Protein 9FAE (pdb70)

Radius of gyration: 22.45 Å; Cα contacts (8 Å, |Δi|>4): 1636; chains: 3; bounding box: 55×58×57 Å

Secondary structure (DSSP, 8-state):
-TTEEES-SSPPS-B-SSSTT-EEEEEEEEEETTEEEEEEEEEE-SSTTTEE-TTSSSSEEEEEEEE-TT-PBPTTSSB-STT-EE-----S--GGGSBPTTTSPPP--GGGPPPSSTTEEEEEEEBTT-TT-EEEEEEEES---GGG-SEEEEEEEE--S--SS-EE-BBPPEEEEEEB--/---EEES-SSPPS-B-SSSTT-EEEEEEEEEETTEEEEEEEEEE-SSTTTEE-TTSSSSEEEEEEEE-TT-PBPTTSSB-STT-EEEETTEE-SSPPS--GGGSBPTTTSPPP---GGGPPPSSTTEEEEEEEBTT-TT-EEEEEEEES---GGG-SEEEEEEEE--S--SS-EE-BBPPEEEEEEB--/--EEES-SSPPS-B-SSSTTSEEEEEEEEEETTEEEEEEEEEE-SSTTTEE-TT-SSSEEEEEEEE-TTSPBPTTSSB--TT-EE-------S--GGGSBPTTTSPPP--TTT--TTSPPPSSTTEEEEEEEBTT-TT-EEEEEEEES---GGG-SEEEEEEEE--S--SS-EE-BBPPEEEEEEB--

Foldseek 3Di:
DLFKWWLPQDHQQFFDFPHASQKDKTKMWGFDDQKTKMKIWIQRHDDQQQKDAQPRPDFKTKFKFFAAQQRFTDCVGRGHRPRGDGPPPHDDHNQQRFFACVQANEDDVVVPDDDPPRQKDKDWWAAVNDPVRIKMWIWGWNHDCPPNGPIMIMIMIGHDDGGHDIGGRTTDMDIDMHGGND/DQWKWWLFQDHQQFFDFPDASQKDWTKIWTDPDQKTKMKIWIARRDDQQQKDFQPRPDFKTKFKFFAAPQRATDPVGRGHCCQGAIDDPRGHDNDHDDGDQQRFFACVQANEDDPDVVPDDDPPRQKDKDWWAAVNDPVRTWMWIWGWNHDCPPNGPIMIMIMIGGDDGGHDMGGRTTDMDIDMHGGND/DWKWWLPQDHQQFFCQPDGSQKDKTKIWPFDDQKTKMKIWIFGRDDQQQKDAQVRPDQKTKFKFFAAPQRATDCVGRGHCPRGDIPDVPDHDRHDQQRFFACVQANEDDDPVPDDPVDDDDPPRQKDKDWWAAVNDPVRIWMWIWGWNHDCPPNGPIMIMIMIGGDDGGHDIGGRTTDMDIDMHGGND

Nearest PDB structures (foldseek):
  6qpn-assembly1_C  TM=9.560E-01  e=1.085E-27  Human adenovirus 49
  7op2-assembly2_D  TM=9.062E-01  e=1.035E-22  Chimpanzee adenovirus Y25
  7op2-assembly4_K  TM=9.175E-01  e=8.039E-22  Chimpanzee adenovirus Y25
  7op2-assembly4_L  TM=9.216E-01  e=1.060E-21  Chimpanzee adenovirus Y25
  7op2-assembly1_C  TM=9.148E-01  e=9.493E-22  Chimpanzee adenovirus Y25

Organism: NCBI:txid46936

InterPro domains:
  IPR000931 Adenovirus fibre protein [PR00307] (8-18)
  IPR000931 Adenovirus fibre protein [PR00307] (24-36)
  IPR000931 Adenovirus fibre protein [PR00307] (58-72)
  IPR000931 Adenovirus fibre protein [PR00307] (107-117)
  IPR000931 Adenovirus fibre protein [PR00307] (182-193)
  IPR000931 Adenovirus fibre protein [PR00307] (200-214)
  IPR000931 Adenovirus fibre protein [PR00307] (277-289)
  IPR000939 Adenoviral fibre protein, repeat/shaft region [PF00608] (34-73)
  IPR000939 Adenoviral fibre protein, repeat/shaft region [PF00608] (82-118)
  IPR000978 Adenoviral fibre protein, knob [PF00541] (174-371)
  IPR008982 Adenovirus pIV-like, attachment domain [G3DSA:2.60.90.10] (170-371)
  IPR008982 Adenovirus pIV-like, attachment domain [SSF49835] (179-371)
  IPR009013 Attachment protein shaft domain superfamily [SSF51225] (46-117)
  IPR009013 Attachment protein shaft domain superfamily [SSF51225] (94-175)

Solvent-accessible surface area: 21757 Å² total; per-residue (Å²): 74,117,35,0,0,30,2,49,19,95,11,72,57,13,0,91,14,74,77,62,136,3,0,41,0,9,0,0,0,1,56,10,25,11,0,0,0,0,4,1,5,1,9,2,8,53,46,85,10,11,86,0,14,43,104,25,90,86,45,71,16,41,0,67,0,0,0,43,100,117,0,44,24,38,119,92,12,26,4,44,43,95,142,11,39,48,52,149,159,118,28,80,87,0,25,10,5,0,0,5,46,72,0,4,52,49,82,173,138,75,76,70,50,88,10,102,0,22,7,30,8,7,31,52,2,20,0,15,5,69,50,127,24,32,3,27,0,7,0,39,0,0,39,20,103,61,41,145,11,32,19,0,0,0,0,7,1,0,5,59,96,94,16,133,114,88,20,42,0,2,1,1,6,28,18,0,0,0,2,0,55,121,109,59,112,3,0,0,2,19,0,93,8,77,53,11,0,92,15,83,87,59,130,1,0,38,0,8,0,1,0,0,25,10,22,2,0,0,0,0,5,2,5,2,14,4,47,76,46,88,7,13,87,0,12,41,124,24,92,85,44,74,18,42,0,59,0,1,0,49,118,124,0,45,24,40,122,95,13,28,4,44,40,96,134,8,8,12,48,47,110,43,93,27,75,71,84,110,24,160,73,0,26,9,3,0,0,5,46,72,0,3,51,55,65,180,193,80,74,94,74,64,88,9,88,0,20,7,29,8,8,32,55,2,20,1,14,5,66,46,124,27,33,3,26,0,8,0,42,0,0,32,18,100,54,56,145,11,23,20,0,0,0,0,7,1,0,5,60,98,87,16,161,111,87,21,67,0,6,1,1,6,25,19,0,0,0,4,6,59,106,110,129,4,0,25,3,46,16,92,10,65,10,16,2,94,16,76,77,79,144,1,0,33,0,9,1,0,0,0,43,4,24,5,0,0,0,0,5,2,5,2,16,4,16,61,45,82,10,11,88,0,13,55,123,25,94,82,44,72,17,42,0,53,0,3,0,46,96,114,0,44,24,38,115,94,11,26,3,77,38,97,145,9,39,36,60,153,170,80,104,113,23,80,78,0,22,10,2,0,0,0,44,44,0,4,50,49,80,80,105,158,130,70,62,60,139,112,48,58,86,12,100,0,21,6,29,8,8,31,52,2,20,0,15,6,69,51,125,24,34,2,26,0,5,0,44,0,0,39,20,97,61,44,147,10,33,20,0,0,0,0,8,1,0,4,57,94,104,16,92,114,86,20,69,0,7,1,1,6,26,18,0,0,0,3,0,39,110

B-factor: mean 20.76, std 9.86, range [7.48, 66.33]

Sequence (559 aa):
DTRTLWTTPDPSSPNCKVEETARDSSKLTLALTKCGSQILATVSSLLVVTGKYAIISDTVNPKQFSIKLLFNDKGVLLSDSNLDGTYWNYRSTPYKEAVGFMPSTTAYPKPTDPDKKVSQGKNKIVSNIYLGGEVYQPGFIVVKFNQETDANCAYSITFDFGWGKVYKDPIPYDTSSFTFSYIAQEDTRTLWTTPDPSSPNCKVETARDSSKLTLALTKCGSQILATVSSLLVVTGKYAIISDTVNPKQFSSIKLLFNDDKGVLLSDSNLDGTYWNYRSNNNNIGTPYKEAVGFMPSTTAYPKPTTDPDKKVSQGKNKIVSNIYLGGEVYQPGFIVVKFNQETDANCAYSITFDFGWGKVYKDPIPYDTSSFTFSYIAQETRTLWTTPDPSPNCKVETARDSSKLTLALTKCGSQILATVSLLVVTGKYAIISDTVNPKQFSSIKLLFNDKGVLLSDSNLDGTYWNYRSIGTPYKEAVGFMPSTTAYPKPTNNTSTDPDKKVSQGKNKIVSNIYLGGEVYQPGFIVVKFNQETDANCAYSITFDFGWGKVYKDPIPYDTSSFTFSYIAQE

Structure (mmCIF, N/CA/C/O backbone):
data_9FAE
#
_entry.id   9FAE
#
_cell.length_a   51.129
_cell.length_b   98.644
_cell.length_c   99.826
_cell.angle_alpha   90.000
_cell.angle_beta   90.000
_cell.angle_gamma   90.000
#
_symmetry.space_group_name_H-M   'P 21 21 21'
#
loop_
_entity.id
_entity.type
_entity.pdbx_description
1 polymer Fiber
2 branched '4-O-acetyl-5-acetamido-3,5-dideoxy-D-glycero-alpha-D-galacto-non-2-ulopyranosonic acid-(2-3)-beta-D-galactopyranose'
3 non-polymer '4-O-acetyl-5-acetamido-3,5-dideoxy-D-glycero-alpha-D-galacto-non-2-ulopyranosonic acid'
4 water water
#
loop_
_atom_site.group_PDB
_atom_site.id
_atom_site.type_symbol
_atom_site.label_atom_id
_atom_site.label_alt_id
_atom_site.label_comp_id
_atom_site.label_asym_id
_atom_site.label_entity_id
_atom_site.label_seq_id
_atom_site.pdbx_PDB_ins_code
_atom_site.Cartn_x
_atom_site.Cartn_y
_atom_site.Cartn_z
_atom_site.occupancy
_atom_site.B_iso_or_equiv
_atom_site.auth_seq_id
_atom_site.auth_comp_id
_atom_site.auth_asym_id
_atom_site.auth_atom_id
_atom_site.pdbx_PDB_model_num
ATOM 1 N N . ASP A 1 179 ? 2.84434 15.55084 -41.47196 1.000 26.86865 179 ASP A N 1
ATOM 2 C CA . ASP A 1 179 ? 2.67537 16.07252 -40.11279 1.000 24.43877 179 ASP A CA 1
ATOM 3 C C . ASP A 1 179 ? 2.48870 14.91563 -39.13650 1.000 23.55930 179 ASP A C 1
ATOM 4 O O . ASP A 1 179 ? 1.37443 14.36965 -39.01262 1.000 21.64405 179 ASP A O 1
ATOM 9 N N . THR A 1 180 ? 3.57719 14.57897 -38.42923 1.000 23.51960 180 THR A N 1
ATOM 10 C CA . THR A 1 180 ? 3.57916 13.43025 -37.53133 1.000 23.59093 180 THR A CA 1
ATOM 11 C C . THR A 1 180 ? 2.71522 13.63989 -36.29535 1.000 24.31709 180 THR A C 1
ATOM 12 O O . THR A 1 180 ? 2.60595 12.70330 -35.50120 1.000 21.57658 180 THR A O 1
ATOM 16 N N . ARG A 1 181 ? 2.12284 14.82682 -36.09914 1.000 18.01379 181 ARG A N 1
ATOM 17 C CA . ARG A 1 181 ? 1.34432 15.10507 -34.89978 1.000 19.21634 181 ARG A CA 1
ATOM 18 C C . ARG A 1 181 ? -0.15460 14.96823 -35.11660 1.000 18.43848 181 ARG A C 1
ATOM 19 O O . ARG A 1 181 ? -0.90969 15.11221 -34.15316 1.000 14.71624 181 ARG A O 1
ATOM 21 N N . THR A 1 182 ? -0.60961 14.69559 -36.34770 1.000 17.43161 182 THR A N 1
ATOM 22 C CA . THR A 1 182 ? -2.03674 14.57157 -36.62276 1.000 16.17151 182 THR A CA 1
ATOM 23 C C . THR A 1 182 ? -2.31141 13.30378 -37.41257 1.000 18.84642 182 THR A C 1
ATOM 24 O O . THR A 1 182 ? -1.69077 13.05363 -38.45380 1.000 17.71030 182 THR A O 1
ATOM 28 N N . LEU A 1 183 ? -3.25706 12.51652 -36.92379 1.000 13.69905 183 LEU A N 1
ATOM 29 C CA . LEU A 1 183 ? -3.73883 11.35859 -37.64619 1.000 13.03022 183 LEU A CA 1
ATOM 30 C C . LEU A 1 183 ? -5.22379 11.60075 -37.86666 1.000 12.36493 183 LEU A C 1
ATOM 31 O O . LEU A 1 183 ? -5.92935 11.90390 -36.90379 1.000 14.91050 183 LEU A O 1
ATOM 36 N N . TRP A 1 184 ? -5.72187 11.47357 -39.09458 1.000 12.16492 184 TRP A N 1
ATOM 37 C CA . TRP A 1 184 ? -7.13109 11.81232 -39.27537 1.000 12.73002 184 TRP A CA 1
ATOM 38 C C . TRP A 1 184 ? -7.74675 11.10565 -40.47597 1.000 12.77476 184 TRP A C 1
ATOM 39 O O . TRP A 1 184 ? -7.08538 10.40777 -41.24325 1.000 13.56837 184 TRP A O 1
ATOM 50 N N . THR A 1 185 ? -9.03950 11.30999 -40.61618 1.000 10.52719 185 THR A N 1
ATOM 51 C CA . THR A 1 185 ? -9.82629 10.83852 -41.74659 1.000 11.38575 185 THR A CA 1
ATOM 52 C C . THR A 1 185 ? -9.72724 11.73713 -42.96472 1.000 12.34642 185 THR A C 1
ATOM 53 O O . THR A 1 185 ? -10.34194 11.41786 -43.98400 1.000 14.44891 185 THR A O 1
ATOM 57 N N . THR A 1 186 ? -8.96807 12.86400 -42.88027 1.000 11.64580 186 THR A N 1
ATOM 58 C CA . THR A 1 186 ? -9.08217 14.09872 -43.68583 1.000 15.24533 186 THR A CA 1
ATOM 59 C C . THR A 1 186 ? -10.32430 14.84275 -43.21397 1.000 14.10737 186 THR A C 1
ATOM 60 O O . THR A 1 186 ? -11.26402 14.24186 -42.66768 1.000 14.26993 186 THR A O 1
ATOM 64 N N . PRO A 1 187 ? -10.32758 16.17099 -43.34984 1.000 14.97179 187 PRO A N 1
ATOM 65 C CA . PRO A 1 187 ? -11.41562 16.96850 -42.77956 1.000 15.42383 187 PRO A CA 1
ATOM 66 C C . PRO A 1 187 ? -12.72200 16.94288 -43.54840 1.000 14.94726 187 PRO A C 1
ATOM 67 O O . PRO A 1 187 ? -13.76023 17.29787 -42.97153 1.000 14.65388 187 PRO A O 1
ATOM 71 N N . ASP A 1 188 ? -12.73190 16.56967 -44.82231 1.000 15.05197 188 ASP A N 1
ATOM 72 C CA . ASP A 1 188 ? -13.97209 16.53491 -45.59396 1.000 17.08421 188 ASP A CA 1
ATOM 73 C C . ASP A 1 188 ? -14.02689 15.18607 -46.30034 1.000 14.41332 188 ASP A C 1
ATOM 74 O O . ASP A 1 188 ? -13.90467 15.10640 -47.52141 1.000 16.99703 188 ASP A O 1
ATOM 79 N N . PRO A 1 189 ? -14.20553 14.09618 -45.54456 1.000 14.07635 189 PRO A N 1
ATOM 80 C CA . PRO A 1 189 ? -14.08081 12.75608 -46.15198 1.000 13.28749 189 PRO A CA 1
ATOM 81 C C . PRO A 1 189 ? -15.24915 12.40378 -47.05960 1.000 14.15431 189 PRO A C 1
ATOM 82 O O . PRO A 1 189 ? -16.37403 12.88772 -46.89621 1.000 17.52324 189 PRO A O 1
ATOM 86 N N A SER A 1 190 ? -14.95930 11.54816 -48.04598 0.500 15.57124 190 SER A N 1
ATOM 87 N N B SER A 1 190 ? -14.97141 11.55839 -48.04450 0.500 15.68053 190 SER A N 1
ATOM 88 C CA A SER A 1 190 ? -15.99572 10.85120 -4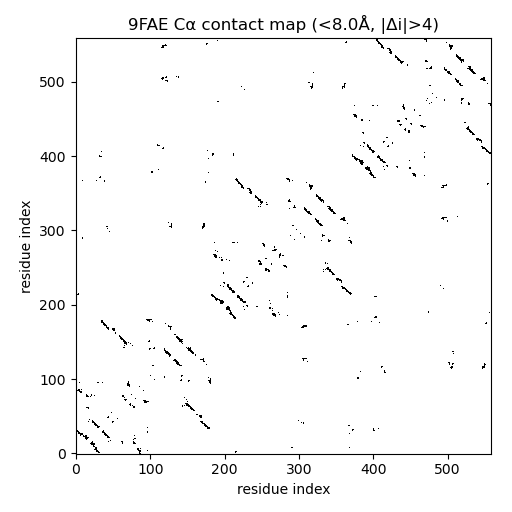8.76729 0.500 14.39216 190 SER A CA 1
ATOM 89 C CA B SER A 1 190 ? -16.03791 10.88702 -48.75335 0.500 14.45680 190 SER A CA 1
ATOM 90 C C A SER A 1 190 ? -16.58395 9.78331 -47.84752 0.500 14.00851 190 SER A C 1
ATOM 91 C C B SER A 1 190 ? -16.58905 9.78800 -47.85260 0.500 13.98746 190 SER A C 1
ATOM 92 O O A SER A 1 190 ? -16.06661 9.55612 -46.74783 0.500 15.28234 190 SER A O 1
ATOM 93 O O B SER A 1 190 ? -16.04993 9.54258 -46.76782 0.500 15.16165 190 SER A O 1
ATOM 98 N N . PRO A 1 191 ? -17.68679 9.10499 -48.24961 1.000 17.95863 191 PRO A N 1
ATOM 99 C CA . PRO A 1 191 ? -18.23103 8.06058 -47.37392 1.000 14.01226 191 PRO A CA 1
ATOM 100 C C . PRO A 1 191 ? -17.16467 7.04329 -46.99433 1.000 13.16877 191 PRO A C 1
ATOM 101 O O . PRO A 1 191 ? -16.48989 6.46380 -47.84918 1.000 17.43049 191 PRO A O 1
ATOM 105 N N . ASN A 1 192 ? -16.96055 6.88281 -45.68753 1.000 12.37397 192 ASN A N 1
ATOM 106 C CA . ASN A 1 192 ? -15.77828 6.17541 -45.20724 1.000 13.71792 192 ASN A CA 1
ATOM 107 C C . ASN A 1 192 ? -16.09367 5.28171 -44.01862 1.000 13.32170 192 ASN A C 1
ATOM 108 O O . ASN A 1 192 ? -15.16528 4.76884 -43.38952 1.000 16.12720 192 ASN A O 1
ATOM 113 N N . CYS A 1 193 ? -17.36928 5.07490 -43.66883 1.000 13.18038 193 CYS A N 1
ATOM 114 C CA . CYS A 1 193 ? -17.63910 4.45571 -42.38297 1.000 12.06287 193 CYS A CA 1
ATOM 115 C C . CYS A 1 193 ? -18.92236 3.63636 -42.45248 1.000 13.94923 193 CYS A C 1
ATOM 116 O O . CYS A 1 193 ? -19.89805 4.05885 -43.06812 1.000 14.56351 193 CYS A O 1
ATOM 119 N N . LYS A 1 194 ? -18.88393 2.44812 -41.84315 1.000 13.57680 194 LYS A N 1
ATOM 120 C CA . LYS A 1 194 ? -20.03035 1.55897 -41.74145 1.000 12.37514 194 LYS A CA 1
ATOM 121 C C . LYS A 1 194 ? -20.81117 1.87235 -40.47930 1.000 13.20882 194 LYS A C 1
ATOM 122 O O . LYS A 1 194 ? -20.29429 1.71155 -39.37073 1.000 16.02368 194 LYS A O 1
ATOM 128 N N . VAL A 1 195 ? -22.07647 2.23361 -40.64375 1.000 14.76124 195 VAL A N 1
ATOM 129 C CA . VAL A 1 195 ? -22.99007 2.26984 -39.51935 1.000 14.54782 195 VAL A CA 1
ATOM 130 C C . VAL A 1 195 ? -23.90038 1.05023 -39.61560 1.000 19.39853 195 VAL A C 1
ATOM 131 O O . VAL A 1 195 ? -23.95230 0.22266 -38.69239 1.000 22.25586 195 VAL A O 1
ATOM 135 N N . GLU A 1 196 ? -24.60355 0.89696 -40.73743 1.000 15.07229 196 GLU A N 1
ATOM 136 C CA A GLU A 1 196 ? -25.37259 -0.31184 -41.02411 0.509 15.12467 196 GLU A CA 1
ATOM 137 C CA B GLU A 1 196 ? -25.33308 -0.33348 -40.98573 0.491 14.56995 196 GLU A CA 1
ATOM 138 C C . GLU A 1 196 ? -24.69958 -1.16168 -42.09299 1.000 18.14656 196 GLU A C 1
ATOM 139 O O . GLU A 1 196 ? -24.53678 -2.37368 -41.93373 1.000 19.50263 196 GLU A O 1
ATOM 150 N N . THR A 1 197 ? -24.27242 -0.53640 -43.18646 1.000 16.78746 197 THR A N 1
ATOM 151 C CA . THR A 1 197 ? -23.57996 -1.23076 -44.26090 1.000 15.19051 197 THR A CA 1
ATOM 152 C C . THR A 1 197 ? -22.34152 -0.40925 -44.60760 1.000 14.02042 197 THR A C 1
ATOM 153 O O . THR A 1 197 ? -22.22403 0.75229 -44.22889 1.000 15.24650 197 THR A O 1
ATOM 157 N N . ALA A 1 198 ? -21.41696 -1.01873 -45.35616 1.000 14.57410 198 ALA A N 1
ATOM 158 C CA . ALA A 1 198 ? -20.11608 -0.37501 -45.52112 1.000 14.13464 198 ALA A CA 1
ATOM 159 C C . ALA A 1 198 ? -20.26048 0.98323 -46.21239 1.000 14.19190 198 ALA A C 1
ATOM 160 O O . ALA A 1 198 ? -20.99049 1.13113 -47.19776 1.000 15.04302 198 ALA A O 1
ATOM 162 N N . ARG A 1 199 ? -19.55297 1.97702 -45.67950 1.000 14.88632 199 ARG A N 1
ATOM 163 C CA . ARG A 1 199 ? -19.42725 3.29689 -46.30082 1.000 12.88955 199 ARG A CA 1
ATOM 164 C C . ARG A 1 199 ? -20.79066 3.96596 -46.49580 1.000 12.91729 199 ARG A C 1
ATOM 165 O O . ARG A 1 199 ? -21.03903 4.66340 -47.48534 1.000 16.44572 199 ARG A O 1
ATOM 173 N N . ASP A 1 200 ? -21.68904 3.74239 -45.53761 1.000 12.57883 200 ASP A N 1
ATOM 174 C CA . ASP A 1 200 ? -22.96475 4.43974 -45.55510 1.000 12.62608 200 ASP A CA 1
ATOM 175 C C . ASP A 1 200 ? -22.90127 5.74509 -44.77206 1.000 12.64403 200 ASP A C 1
ATOM 176 O O . ASP A 1 200 ? -23.91085 6.44936 -44.68661 1.000 13.08665 200 ASP A O 1
ATOM 181 N N A SER A 1 201 ? -21.73858 6.11197 -44.24354 0.403 13.43982 201 SER A N 1
ATOM 182 N N B SER A 1 201 ? -21.73115 6.09553 -44.23420 0.597 13.68174 201 SER A N 1
ATOM 183 C CA A SER A 1 201 ? -21.64298 7.32296 -43.43934 0.403 11.85823 201 SER A CA 1
ATOM 184 C CA B SER A 1 201 ? -21.58783 7.25999 -43.36376 0.597 11.32696 201 SER A CA 1
ATOM 185 C C A SER A 1 201 ? -20.27897 7.96693 -43.62880 0.403 11.78885 201 SER A C 1
ATOM 186 C C B SER A 1 201 ? -20.25481 7.94944 -43.60408 0.597 11.83658 201 SER A C 1
ATOM 187 O O A SER A 1 201 ? -19.35473 7.37244 -44.18889 0.403 12.23758 201 SER A O 1
ATOM 188 O O B SER A 1 201 ? -19.32927 7.37341 -44.18104 0.597 12.18678 201 SER A O 1
ATOM 193 N N . LYS A 1 202 ? -20.17373 9.20257 -43.13486 1.000 10.47586 202 LYS A N 1
ATOM 194 C CA . LYS A 1 202 ? -18.96090 10.01533 -43.17554 1.000 12.72135 202 LYS A CA 1
ATOM 195 C C . LYS A 1 202 ? -18.56387 10.28934 -41.73912 1.000 11.44111 202 LYS A C 1
ATOM 196 O O . LYS A 1 202 ? -19.22882 11.07234 -41.04111 1.000 11.80192 202 LYS A O 1
ATOM 202 N N . LEU A 1 203 ? -17.51027 9.64085 -41.27351 1.000 10.64487 203 LEU A N 1
ATOM 203 C CA . LEU A 1 203 ? -16.95626 9.92878 -39.96243 1.000 10.53353 203 LEU A CA 1
ATOM 204 C C . LEU A 1 203 ? -15.80343 10.90472 -40.14217 1.000 10.93542 203 LEU A C 1
ATOM 205 O O . LEU A 1 203 ? -14.85151 10.59605 -40.86154 1.000 11.42151 203 LEU A O 1
ATOM 210 N N . THR A 1 204 ? -15.88824 12.07198 -39.50827 1.000 10.00024 204 THR A N 1
ATOM 211 C CA . THR A 1 204 ? -14.74737 12.99123 -39.50217 1.000 10.49280 204 THR A CA 1
ATOM 212 C C . THR A 1 204 ? -14.09279 12.87352 -38.13328 1.000 13.20352 204 THR A C 1
ATOM 213 O O . THR A 1 204 ? -14.73311 13.17694 -37.12925 1.000 13.10682 204 THR A O 1
ATOM 217 N N . LEU A 1 205 ? -12.83355 12.43427 -38.09704 1.000 10.77419 205 LEU A N 1
ATOM 218 C CA . LEU A 1 205 ? -12.11140 12.18689 -36.85470 1.000 11.08945 205 LEU A CA 1
ATOM 219 C C . LEU A 1 205 ? -10.71690 12.75483 -37.03625 1.000 10.98379 205 LEU A C 1
ATOM 220 O O . LEU A 1 205 ? -10.00508 12.33847 -37.94744 1.000 11.06297 205 LEU A O 1
ATOM 225 N N . ALA A 1 206 ? -10.30706 13.65064 -36.14223 1.000 9.84990 206 ALA A N 1
ATOM 226 C CA . ALA A 1 206 ? -8.92260 14.09863 -36.11647 1.000 10.51320 206 ALA A CA 1
ATOM 227 C C . ALA A 1 206 ? -8.33011 13.83096 -34.73585 1.000 10.69789 206 ALA A C 1
ATOM 228 O O . ALA A 1 206 ? -8.94733 14.15539 -33.70942 1.000 11.27635 206 ALA A O 1
ATOM 230 N N . LEU A 1 207 ? -7.14774 13.20952 -34.71687 1.000 10.66561 207 LEU A N 1
ATOM 231 C CA . LEU A 1 207 ? -6.39836 12.92150 -33.49228 1.000 12.04413 207 LEU A CA 1
ATOM 232 C C . LEU A 1 207 ? -5.14856 13.76888 -33.55852 1.000 13.51447 207 LEU A C 1
ATOM 233 O O . LEU A 1 207 ? -4.35714 13.62938 -34.49679 1.000 17.75109 207 LEU A O 1
ATOM 238 N N . THR A 1 208 ? -4.93132 14.61127 -32.56182 1.000 11.81950 208 THR A N 1
ATOM 239 C CA . THR A 1 208 ? -3.72824 15.43244 -32.54564 1.000 11.90958 208 THR A CA 1
ATOM 240 C C . THR A 1 208 ? -2.92070 15.12527 -31.30550 1.000 13.13461 208 THR A C 1
ATOM 241 O O . THR A 1 208 ? -3.46420 15.10245 -30.19113 1.000 13.21406 208 THR A O 1
ATOM 245 N N . LYS A 1 209 ? -1.62137 14.88650 -31.48630 1.000 14.63650 209 LYS A N 1
ATOM 246 C CA . LYS A 1 209 ? -0.79003 14.45874 -30.36973 1.000 16.10546 209 LYS A CA 1
ATOM 247 C C . LYS A 1 209 ? -0.28384 15.68624 -29.62446 1.000 20.94599 209 LYS A C 1
ATOM 248 O O . LYS A 1 209 ? 0.36641 16.56285 -30.20693 1.000 22.32338 209 LYS A O 1
ATOM 254 N N . CYS A 1 210 ? -0.63626 15.76804 -28.34473 1.000 18.60146 210 CYS A N 1
ATOM 255 C CA . CYS A 1 210 ? -0.12420 16.77227 -27.40791 1.000 19.75019 210 CYS A CA 1
ATOM 256 C C . CYS A 1 210 ? 0.69320 16.03111 -26.35555 1.000 25.96821 210 CYS A C 1
ATOM 257 O O . CYS A 1 210 ? 0.20300 15.71853 -25.26640 1.000 22.03694 210 CYS A O 1
ATOM 260 N N . GLY A 1 211 ? 1.94056 15.72529 -26.69138 1.000 28.66561 211 GLY A N 1
ATOM 261 C CA . GLY A 1 211 ? 2.71800 14.85255 -25.82991 1.000 26.63723 211 GLY A CA 1
ATOM 262 C C . GLY A 1 211 ? 1.97745 13.57485 -25.49636 1.000 25.87049 211 GLY A C 1
ATOM 263 O O . GLY A 1 211 ? 1.46145 12.86485 -26.36993 1.000 28.74109 211 GLY A O 1
ATOM 264 N N . SER A 1 212 ? 1.85577 13.29929 -24.21024 1.000 22.93813 212 SER A N 1
ATOM 265 C CA . SER A 1 212 ? 1.29864 12.02985 -23.77094 1.000 27.07467 212 SER A CA 1
ATOM 266 C C . SER A 1 212 ? -0.21949 12.03481 -23.74309 1.000 21.05917 212 SER A C 1
ATOM 267 O O . SER A 1 212 ? -0.80835 11.09071 -23.22468 1.000 20.09141 212 SER A O 1
ATOM 270 N N . GLN A 1 213 ? -0.87842 13.08939 -24.23138 1.000 14.79864 213 GLN A N 1
ATOM 271 C CA . GLN A 1 213 ? -2.33260 13.06614 -24.37124 1.000 13.74629 213 GLN A CA 1
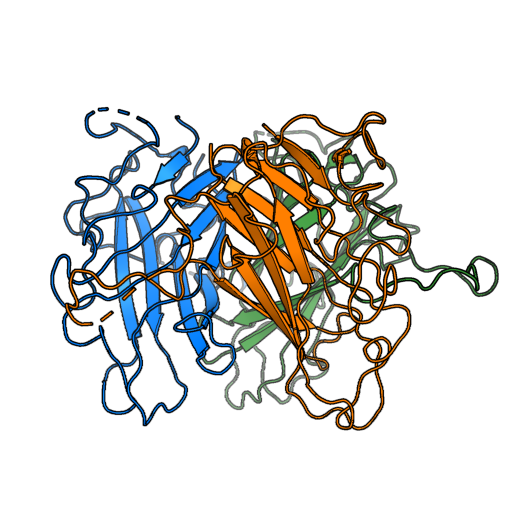ATOM 272 C C . GLN A 1 213 ? -2.71344 13.32190 -25.81237 1.000 14.53310 213 GLN A C 1
ATOM 273 O O . GLN A 1 213 ? -2.09052 14.14902 -26.47930 1.000 18.08295 213 GLN A O 1
ATOM 279 N N . ILE A 1 214 ? -3.74816 12.63186 -26.28320 1.000 12.25152 214 ILE A N 1
ATOM 280 C CA . ILE A 1 214 ? -4.29065 12.86833 -27.61469 1.000 11.64872 214 ILE A CA 1
ATOM 281 C C . ILE A 1 214 ? -5.49916 13.76757 -27.47482 1.000 11.84992 214 ILE A C 1
ATOM 282 O O . ILE A 1 214 ? -6.36509 13.52038 -26.62422 1.000 11.09692 214 ILE A O 1
ATOM 287 N N . LEU A 1 215 ? -5.56285 14.80624 -28.30200 1.000 11.07586 215 LEU A N 1
ATOM 288 C CA . LEU A 1 215 ? -6.71656 15.68385 -28.36926 1.000 10.66386 215 LEU A CA 1
ATOM 289 C C . LEU A 1 215 ? -7.47234 15.28594 -29.62604 1.000 10.05785 215 LEU A C 1
ATOM 290 O O . LEU A 1 215 ? -6.88693 15.22145 -30.70281 1.000 11.48473 215 LEU A O 1
ATOM 295 N N . ALA A 1 216 ? -8.77097 15.02431 -29.49070 1.000 10.14579 216 ALA A N 1
ATOM 296 C CA . ALA A 1 216 ? -9.54008 14.47163 -30.58800 1.000 9.75274 216 ALA A CA 1
ATOM 297 C C . ALA A 1 216 ? -10.80038 15.29465 -30.82505 1.000 10.83361 216 ALA A C 1
ATOM 298 O O . ALA A 1 216 ? -11.38275 15.85326 -29.89144 1.000 10.85671 216 ALA A O 1
ATOM 300 N N . THR A 1 217 ? -11.22319 15.35125 -32.09208 1.000 10.08681 217 THR A N 1
ATOM 301 C CA . THR A 1 217 ? -12.56045 15.84424 -32.40246 1.000 9.09868 217 THR A CA 1
ATOM 302 C C . THR A 1 217 ? -13.22518 14.87219 -33.36379 1.000 10.84183 217 THR A C 1
ATOM 303 O O . THR A 1 217 ? -12.59189 14.36790 -34.30167 1.000 12.32712 217 THR A O 1
ATOM 307 N N . VAL A 1 218 ? -14.50833 14.60040 -33.13430 1.000 8.92823 218 VAL A N 1
ATOM 308 C CA . VAL A 1 218 ? -15.19923 13.60580 -33.93683 1.000 8.47535 218 VAL A CA 1
ATOM 309 C C . VAL A 1 218 ? -16.61213 14.08838 -34.26065 1.000 10.70255 218 VAL A C 1
ATOM 310 O O . VAL A 1 218 ? -17.27151 14.72560 -33.44057 1.000 10.80764 218 VAL A O 1
ATOM 314 N N A SER A 1 219 ? -17.06994 13.78702 -35.47214 0.634 9.64029 219 SER A N 1
ATOM 315 N N B SER A 1 219 ? -17.07203 13.77946 -35.47557 0.366 9.66469 219 SER A N 1
ATOM 316 C CA A SER A 1 219 ? -18.44963 14.05779 -35.84724 0.634 9.19942 219 SER A CA 1
ATOM 317 C CA B SER A 1 219 ? -18.42549 14.10554 -35.91312 0.366 9.39940 219 SER A CA 1
ATOM 318 C C A SER A 1 219 ? -18.85769 12.98326 -36.83412 0.634 9.50473 219 SER A C 1
ATOM 319 C C B SER A 1 219 ? -18.86572 13.05627 -36.92030 0.366 9.11177 219 SER A C 1
ATOM 320 O O A SER A 1 219 ? -18.00997 12.37445 -37.48388 0.634 12.22856 219 SER A O 1
ATOM 321 O O B SER A 1 219 ? -18.05189 12.55875 -37.70032 0.366 11.68649 219 SER A O 1
ATOM 326 N N . LEU A 1 220 ? -20.15802 12.71201 -36.89611 1.000 9.24955 220 LEU A N 1
ATOM 327 C CA . LEU A 1 220 ? -20.66697 11.66399 -37.77927 1.000 10.85562 220 LEU A CA 1
ATOM 328 C C . LEU A 1 220 ? -21.85557 12.16990 -38.58286 1.000 11.49027 220 LEU A C 1
ATOM 329 O O . LEU A 1 220 ? -22.82657 12.66754 -38.00871 1.000 11.96354 220 LEU A O 1
ATOM 334 N N . LEU A 1 221 ? -21.81261 11.97929 -39.90633 1.000 11.42799 221 LEU A N 1
ATOM 335 C CA . LEU A 1 221 ? -22.97928 12.19900 -40.77826 1.000 10.24334 221 LEU A CA 1
ATOM 336 C C . LEU A 1 221 ? -23.35266 10.85080 -41.39032 1.000 10.74840 221 LEU A C 1
ATOM 337 O O . LEU A 1 221 ? -22.55993 10.26972 -42.14282 1.000 12.58071 221 LEU A O 1
ATOM 342 N N . VAL A 1 222 ? -24.52508 10.30841 -41.03792 1.000 10.95008 222 VAL A N 1
ATOM 343 C CA . VAL A 1 222 ? -24.96007 9.08607 -41.70585 1.000 10.68662 222 VAL A CA 1
ATOM 344 C C . VAL A 1 222 ? -25.60906 9.51560 -43.00696 1.000 14.06886 222 VAL A C 1
ATOM 345 O O . VAL A 1 222 ? -26.48024 10.40725 -43.01751 1.000 14.47397 222 VAL A O 1
ATOM 349 N N . VAL A 1 223 ? -25.13291 8.96096 -44.11770 1.000 11.55512 223 VAL A N 1
ATOM 350 C CA . VAL A 1 223 ? -25.52010 9.45211 -45.44708 1.000 12.92615 223 VAL A CA 1
ATOM 351 C C . VAL A 1 223 ? -26.66109 8.62490 -46.03602 1.000 14.57093 223 VAL A C 1
ATOM 352 O O . VAL A 1 223 ? -27.64752 9.17583 -46.53340 1.000 15.54075 223 VAL A O 1
ATOM 356 N N . THR A 1 224 ? -26.56215 7.29393 -45.96858 1.000 15.81580 224 THR A N 1
ATOM 357 C CA . THR A 1 224 ? -27.57687 6.41941 -46.53477 1.000 15.96372 224 THR A CA 1
ATOM 358 C C . THR A 1 224 ? -27.99647 5.35701 -45.52251 1.000 14.57659 224 THR A C 1
ATOM 359 O O . THR A 1 224 ? -27.33223 5.12492 -44.50658 1.000 13.48570 224 THR A O 1
ATOM 363 N N . GLY A 1 225 ? -29.13397 4.73329 -45.80118 1.000 17.80628 225 GLY A N 1
ATOM 364 C CA . GLY A 1 225 ? -29.50571 3.55625 -45.05246 1.000 17.54569 225 GLY A CA 1
ATOM 365 C C . GLY A 1 225 ? -30.34511 3.84175 -43.82789 1.000 18.54006 225 GLY A C 1
ATOM 366 O O . GLY A 1 225 ? -30.88888 4.93406 -43.60987 1.000 17.87073 225 GLY A O 1
ATOM 367 N N . LYS A 1 226 ? -30.40689 2.80703 -42.98945 1.000 17.23415 226 LYS A N 1
ATOM 368 C CA . LYS A 1 226 ? -31.33056 2.75311 -41.86977 1.000 15.72739 226 LYS A CA 1
ATOM 369 C C . LYS A 1 226 ? -31.20109 3.95043 -40.94239 1.000 14.30408 226 LYS A C 1
ATOM 370 O O . LYS A 1 226 ? -32.20859 4.46218 -40.44173 1.000 17.39717 226 LYS A O 1
ATOM 376 N N . TYR A 1 227 ? -29.97254 4.38967 -40.66733 1.000 13.41090 227 TYR A N 1
ATOM 377 C CA . TYR A 1 227 ? -29.77757 5.44279 -39.68006 1.000 12.62617 227 TYR A CA 1
ATOM 378 C C . TYR A 1 227 ? -29.55162 6.80918 -40.29722 1.000 12.35467 227 TYR A C 1
ATOM 379 O O . TYR A 1 227 ? -29.25151 7.74268 -39.55481 1.000 11.80638 227 TYR A O 1
ATOM 388 N N . ALA A 1 228 ? -29.72538 6.97079 -41.62459 1.000 12.85828 228 ALA A N 1
ATOM 389 C CA . ALA A 1 228 ? -29.53450 8.30374 -42.19871 1.000 13.49232 228 ALA A CA 1
ATOM 390 C C . ALA A 1 228 ? -30.55737 9.29231 -41.64011 1.000 14.73273 228 ALA A C 1
ATOM 391 O O . ALA A 1 228 ? -30.19675 10.41591 -41.26163 1.000 14.82091 228 ALA A O 1
ATOM 393 N N . ILE A 1 229 ? -31.81614 8.86764 -41.52060 1.000 15.37055 229 ILE A N 1
ATOM 394 C CA . ILE A 1 229 ? -32.89980 9.68480 -40.98131 1.000 16.48192 229 ILE A CA 1
ATOM 395 C C . ILE A 1 229 ? -33.58719 8.84075 -39.92626 1.000 17.01444 229 ILE A C 1
ATOM 396 O O . ILE A 1 229 ? -34.10812 7.77065 -40.24717 1.000 24.13856 229 ILE A O 1
ATOM 401 N N . ILE A 1 230 ? -33.57328 9.29571 -38.67808 1.000 14.14767 230 ILE A N 1
ATOM 402 C CA . ILE A 1 230 ? -34.06604 8.47907 -37.57288 1.000 14.39574 230 ILE A CA 1
ATOM 403 C C . ILE A 1 230 ? -35.37572 9.05207 -37.05130 1.000 15.68909 230 ILE A C 1
ATOM 404 O O . ILE A 1 230 ? -35.74714 10.20800 -37.30353 1.000 16.57864 230 ILE A O 1
ATOM 409 N N . SER A 1 231 ? -36.09531 8.20221 -36.32815 1.000 17.25891 231 SER A N 1
ATOM 410 C CA . SER A 1 231 ? -37.30324 8.59253 -35.62026 1.000 16.86228 231 SER A CA 1
ATOM 411 C C . SER A 1 231 ? -37.50766 7.55526 -34.52209 1.000 17.15382 231 SER A C 1
ATOM 412 O O . SER A 1 231 ? -36.68511 6.65040 -34.34061 1.000 16.57715 231 SER A O 1
ATOM 415 N N . ASP A 1 232 ? -38.60993 7.69237 -33.78883 1.000 18.17794 232 ASP A N 1
ATOM 416 C CA . ASP A 1 232 ? -38.82864 6.80527 -32.66075 1.000 18.73261 232 ASP A CA 1
ATOM 417 C C . ASP A 1 232 ? -39.12394 5.37410 -33.09532 1.000 19.22002 232 ASP A C 1
ATOM 418 O O . ASP A 1 232 ? -39.06763 4.46635 -32.26618 1.000 19.98097 232 ASP A O 1
ATOM 423 N N . THR A 1 233 ? -39.47588 5.15666 -34.35612 1.000 19.61896 233 THR A N 1
ATOM 424 C CA . THR A 1 233 ? -39.74768 3.80411 -34.82405 1.000 20.33459 233 THR A CA 1
ATOM 425 C C . THR A 1 233 ? -38.50625 3.08526 -35.33257 1.000 21.86453 233 THR A C 1
ATOM 426 O O . THR A 1 233 ? -38.59807 1.90775 -35.68897 1.000 24.25525 233 THR A O 1
ATOM 430 N N . VAL A 1 234 ? -37.34581 3.72953 -35.33354 1.000 18.03846 234 VAL A N 1
ATOM 431 C CA . VAL A 1 234 ? -36.10233 3.05621 -35.69856 1.000 17.19910 234 VAL A CA 1
ATOM 432 C C . VAL A 1 234 ? -35.54337 2.40493 -34.44707 1.000 17.88799 234 VAL A C 1
ATOM 433 O O . VAL A 1 234 ? -35.42167 3.06011 -33.40999 1.000 18.20922 234 VAL A O 1
ATOM 437 N N . ASN A 1 235 ? -35.25129 1.10134 -34.52761 1.000 17.23520 235 ASN A N 1
ATOM 438 C CA . ASN A 1 235 ? -34.59579 0.37196 -33.42352 1.000 22.51556 235 ASN A CA 1
ATOM 439 C C . ASN A 1 235 ? -33.51400 -0.54947 -33.99158 1.000 19.63230 235 ASN A C 1
ATOM 440 O O . ASN A 1 235 ? -33.59667 -0.96129 -35.14701 1.000 19.47898 235 ASN A O 1
ATOM 445 N N . PRO A 1 236 ? -32.46660 -0.84972 -33.19819 1.000 17.62409 236 PRO A N 1
ATOM 446 C CA . PRO A 1 236 ? -32.12311 -0.26728 -31.89511 1.000 15.58706 236 PRO A CA 1
ATOM 447 C C . PRO A 1 236 ? -31.71339 1.18133 -32.02462 1.000 14.82981 236 PRO A C 1
ATOM 448 O O . PRO A 1 236 ? -31.45267 1.66481 -33.13115 1.000 15.41886 236 PRO A O 1
ATOM 452 N N . LYS A 1 237 ? -31.71016 1.89353 -30.89886 1.000 14.37454 237 LYS A N 1
ATOM 453 C CA . LYS A 1 237 ? -31.37352 3.31455 -30.94505 1.000 14.56473 237 LYS A CA 1
ATOM 454 C C . LYS A 1 237 ? -29.92306 3.55020 -30.57304 1.000 19.84456 237 LYS A C 1
ATOM 455 O O . LYS A 1 237 ? -29.57085 4.54376 -29.91830 1.000 16.50284 237 LYS A O 1
ATOM 461 N N . GLN A 1 238 ? -29.05595 2.63536 -31.00249 1.000 18.58418 238 GLN A N 1
ATOM 462 C CA . GLN A 1 238 ? -27.62267 2.76750 -30.82579 1.000 15.63403 238 GLN A CA 1
ATOM 463 C C . GLN A 1 238 ? -26.94803 1.92806 -31.90144 1.000 20.14975 238 GLN A C 1
ATOM 464 O O . GLN A 1 238 ? -27.50296 0.92526 -32.34595 1.000 19.21000 238 GLN A O 1
ATOM 470 N N . PHE A 1 239 ? -25.74021 2.32489 -32.28446 1.000 12.55772 239 PHE A N 1
ATOM 471 C CA . PHE A 1 239 ? -24.91613 1.52464 -33.16986 1.000 12.61844 239 PHE A CA 1
ATOM 472 C C . PHE A 1 239 ? -23.46748 1.81150 -32.81801 1.000 13.21937 239 PHE A C 1
ATOM 473 O O . PHE A 1 239 ? -23.17256 2.78608 -32.13059 1.000 14.12315 239 PHE A O 1
ATOM 481 N N . SER A 1 240 ? -22.56350 0.94328 -33.26330 1.000 13.94090 240 SER A N 1
ATOM 482 C CA . SER A 1 240 ? -21.18706 1.00778 -32.81605 1.000 13.95906 240 SER A CA 1
ATOM 483 C C . SER A 1 240 ? -20.24981 1.08349 -34.00563 1.000 14.83865 240 SER A C 1
ATOM 484 O O . SER A 1 240 ? -20.36747 0.28010 -34.94005 1.000 18.77807 240 SER A O 1
ATOM 487 N N . ILE A 1 241 ? -19.27232 1.98171 -33.92447 1.000 10.69019 241 ILE A N 1
ATOM 488 C CA . ILE A 1 241 ? -18.27240 2.15715 -34.97438 1.000 12.40424 241 ILE A CA 1
ATOM 489 C C . ILE A 1 241 ? -16.93046 1.79160 -34.35852 1.000 13.38434 241 ILE A C 1
ATOM 490 O O . ILE A 1 241 ? -16.45973 2.49492 -33.45639 1.000 13.09797 241 ILE A O 1
ATOM 495 N N . LYS A 1 242 ? -16.30927 0.69436 -34.80375 1.000 12.44722 242 LYS A N 1
ATOM 496 C CA . LYS A 1 242 ? -15.05279 0.26240 -34.21402 1.000 12.37301 242 LYS A CA 1
ATOM 497 C C . LYS A 1 242 ? -13.88202 0.66804 -35.09859 1.000 11.20844 242 LYS A C 1
ATOM 498 O O . LYS A 1 242 ? -13.88507 0.41057 -36.30928 1.000 12.90744 242 LYS A O 1
ATOM 504 N N . LEU A 1 243 ? -12.86844 1.26070 -34.46696 1.000 11.33856 243 LEU A N 1
ATOM 505 C CA . LEU A 1 243 ? -11.55397 1.43278 -35.05843 1.000 11.38514 243 LEU A CA 1
ATOM 506 C C . LEU A 1 243 ? -10.61473 0.45537 -34.35504 1.000 11.73296 243 LEU A C 1
ATOM 507 O O . LEU A 1 243 ? -10.39203 0.54899 -33.13458 1.000 13.11167 243 LEU A O 1
ATOM 512 N N . LEU A 1 244 ? -10.10084 -0.50331 -35.10957 1.000 12.02875 244 LEU A N 1
ATOM 513 C CA . LEU A 1 244 ? -9.26335 -1.55567 -34.55291 1.000 13.12170 244 LEU A CA 1
ATOM 514 C C . LEU A 1 244 ? -7.84919 -1.36200 -35.05044 1.000 14.53254 244 LEU A C 1
ATOM 515 O O . LEU A 1 244 ? -7.64963 -1.15609 -36.24562 1.000 12.73049 244 LEU A O 1
ATOM 520 N N . PHE A 1 245 ? -6.86664 -1.45251 -34.14210 1.000 12.81480 245 PHE A N 1
ATOM 521 C CA . PHE A 1 245 ? -5.47544 -1.23003 -34.50995 1.000 12.11900 245 PHE A CA 1
ATOM 522 C C . PHE A 1 245 ? -4.60439 -2.39464 -34.08246 1.000 13.24224 245 PHE A C 1
ATOM 523 O O . PHE A 1 245 ? -4.84120 -3.05433 -33.05748 1.000 14.97625 245 PHE A O 1
ATOM 531 N N . ASN A 1 246 ? -3.55327 -2.62230 -34.86123 1.000 14.25054 246 ASN A N 1
ATOM 532 C CA . ASN A 1 246 ? -2.57498 -3.62208 -34.47367 1.000 15.26566 246 ASN A CA 1
ATOM 533 C C . ASN A 1 246 ? -1.52409 -2.99912 -33.54355 1.000 15.37758 246 ASN A C 1
ATOM 534 O O . ASN A 1 246 ? -1.65266 -1.85451 -33.08457 1.000 15.18138 246 ASN A O 1
ATOM 539 N N . ASP A 1 247 ? -0.48450 -3.75853 -33.22901 1.000 16.25291 247 ASP A N 1
ATOM 540 C CA . ASP A 1 247 ? 0.51305 -3.32079 -32.24422 1.000 19.24484 247 ASP A CA 1
ATOM 541 C C . ASP A 1 247 ? 1.42348 -2.20028 -32.74822 1.000 18.27002 247 ASP A C 1
ATOM 542 O O . ASP A 1 247 ? 2.19129 -1.64630 -31.94291 1.000 19.62599 247 ASP A O 1
ATOM 547 N N . LYS A 1 248 ? 1.34729 -1.84627 -34.03618 1.000 17.95569 248 LYS A N 1
ATOM 548 C CA . LYS A 1 248 ? 2.00984 -0.66798 -34.59275 1.000 15.27783 248 LYS A CA 1
ATOM 549 C C . LYS A 1 248 ? 1.06535 0.51386 -34.72072 1.000 14.06746 248 LYS A C 1
ATOM 550 O O . LYS A 1 248 ? 1.47239 1.57174 -35.24717 1.000 15.78217 248 LYS A O 1
ATOM 556 N N . GLY A 1 249 ? -0.18111 0.36026 -34.27521 1.000 13.42237 249 GLY A N 1
ATOM 557 C CA . GLY A 1 249 ? -1.15352 1.43458 -34.42423 1.000 14.58278 249 GLY A CA 1
ATOM 558 C C . GLY A 1 249 ? -1.74335 1.57487 -35.82199 1.000 13.24353 249 GLY A C 1
ATOM 559 O O . GLY A 1 249 ? -2.29506 2.62134 -36.14965 1.000 15.76794 249 GLY A O 1
ATOM 560 N N . VAL A 1 250 ? -1.61250 0.54833 -36.66796 1.000 13.49151 250 VAL A N 1
ATOM 561 C CA . VAL A 1 250 ? -2.15081 0.53642 -38.02325 1.000 14.40346 250 VAL A CA 1
ATOM 562 C C . VAL A 1 250 ? -3.60544 0.07914 -37.96381 1.000 15.85878 250 VAL A C 1
ATOM 563 O O . VAL A 1 250 ? -3.92495 -0.88418 -37.25899 1.000 14.77140 250 VAL A O 1
ATOM 567 N N . LEU A 1 251 ? -4.48387 0.76598 -38.70209 1.000 16.29009 251 LEU A N 1
ATOM 568 C CA . LEU A 1 251 ? -5.90532 0.42869 -38.72917 1.000 18.09041 251 LEU A CA 1
ATOM 569 C C . LEU A 1 251 ? -6.14798 -0.90436 -39.43896 1.000 17.63993 251 LEU A C 1
ATOM 570 O O . LEU A 1 251 ? -5.76956 -1.08016 -40.60049 1.000 19.38466 251 LEU A O 1
ATOM 575 N N . LEU A 1 252 ? -6.81419 -1.83133 -38.75359 1.000 15.79146 252 LEU A N 1
ATOM 576 C CA . LEU A 1 252 ? -7.09508 -3.16067 -39.29846 1.000 19.32070 252 LEU A CA 1
ATOM 577 C C . LEU A 1 252 ? -8.35871 -3.12474 -40.16451 1.000 19.87497 252 LEU A C 1
ATOM 578 O O . LEU A 1 252 ? -9.30727 -2.39433 -39.87031 1.000 18.58682 252 LEU A O 1
ATOM 583 N N . SER A 1 253 ? -8.36395 -3.93090 -41.23779 1.000 23.03717 253 SER A N 1
ATOM 584 C CA . SER A 1 253 ? -9.42132 -3.84946 -42.24355 1.000 19.73412 253 SER A CA 1
ATOM 585 C C . SER A 1 253 ? -10.80773 -4.20522 -41.70801 1.000 25.07267 253 SER A C 1
ATOM 586 O O . SER A 1 253 ? -11.80734 -3.78066 -42.30627 1.000 26.24688 253 SER A O 1
ATOM 589 N N . ASP A 1 254 ? -10.91407 -4.94226 -40.59591 1.000 19.28395 254 ASP A N 1
ATOM 590 C CA . ASP A 1 254 ? -12.24672 -5.20630 -40.05139 1.000 24.77405 254 ASP A CA 1
ATOM 591 C C . ASP A 1 254 ? -12.87711 -3.99236 -39.38633 1.000 21.55798 254 ASP A C 1
ATOM 592 O O . ASP A 1 254 ? -14.04203 -4.05969 -38.98581 1.000 21.65981 254 ASP A O 1
ATOM 597 N N . SER A 1 255 ? -12.14821 -2.90117 -39.25248 1.000 16.75610 255 SER A N 1
ATOM 598 C CA . SER A 1 255 ? -12.70284 -1.70276 -38.64756 1.000 13.57954 255 SER A CA 1
ATOM 599 C C . SER A 1 255 ? -13.88943 -1.20179 -39.46260 1.000 14.00412 255 SER A C 1
ATOM 600 O O . SER A 1 255 ? -13.95330 -1.38666 -40.67672 1.000 17.57461 255 SER A O 1
ATOM 603 N N . ASN A 1 256 ? -14.83866 -0.55223 -38.77333 1.000 15.27142 256 ASN A N 1
ATOM 604 C CA . ASN A 1 256 ? -15.94728 0.09319 -39.48722 1.000 14.30928 256 ASN A CA 1
ATOM 605 C C . ASN A 1 256 ? -15.46686 1.25598 -40.33674 1.000 13.63481 256 ASN A C 1
ATOM 606 O O . ASN A 1 256 ? -16.11768 1.60078 -41.33001 1.000 16.66642 256 ASN A O 1
ATOM 611 N N . LEU A 1 257 ? -14.36641 1.89049 -39.93056 1.000 12.87549 257 LEU A N 1
ATOM 612 C CA . LEU A 1 257 ? -13.79567 3.00498 -40.67069 1.000 12.46643 257 LEU A CA 1
ATOM 613 C C . LEU A 1 257 ? -12.95345 2.44875 -41.79063 1.000 14.91602 257 LEU A C 1
ATOM 614 O O . LEU A 1 257 ? -12.07157 1.61140 -41.56011 1.000 14.65765 257 LEU A O 1
ATOM 619 N N . ASP A 1 258 ? -13.25987 2.88851 -43.00747 1.000 13.23278 258 ASP A N 1
ATOM 620 C CA . ASP A 1 258 ? -12.45704 2.51465 -44.15613 1.000 14.83655 258 ASP A CA 1
ATOM 621 C C . ASP A 1 258 ? -11.04694 3.08041 -44.02084 1.000 13.52709 258 ASP A C 1
ATOM 622 O O . ASP A 1 258 ? -10.85977 4.23033 -43.62986 1.000 15.33591 258 ASP A O 1
ATOM 627 N N . GLY A 1 259 ? -10.03691 2.26883 -44.35766 1.000 16.31183 259 GLY A N 1
ATOM 628 C CA . GLY A 1 259 ? -8.68426 2.73184 -44.14641 1.000 16.11434 259 GLY A CA 1
ATOM 629 C C . GLY A 1 259 ? -8.03991 3.52194 -45.26692 1.000 18.70102 259 GLY A C 1
ATOM 630 O O . GLY A 1 259 ? -6.91081 3.99194 -45.09018 1.000 19.51345 259 GLY A O 1
ATOM 631 N N . THR A 1 260 ? -8.73972 3.73223 -46.37484 1.000 15.29576 260 THR A N 1
ATOM 632 C CA . THR A 1 260 ? -8.12490 4.31487 -47.56938 1.000 17.63683 260 THR A CA 1
ATOM 633 C C . THR A 1 260 ? -7.48944 5.66520 -47.27072 1.000 17.66873 260 THR A C 1
ATOM 634 O O . THR A 1 260 ? -6.36905 5.95395 -47.71700 1.000 20.21543 260 THR A O 1
ATOM 638 N N . TYR A 1 261 ? -8.20480 6.52427 -46.55815 1.000 15.21311 261 TYR A N 1
ATOM 639 C CA . TYR A 1 261 ? -7.73057 7.89074 -46.32626 1.000 15.22986 261 TYR A CA 1
ATOM 640 C C . TYR A 1 261 ? -7.48009 8.17725 -44.85380 1.000 17.16424 261 TYR A C 1
ATOM 641 O O . TYR A 1 261 ? -7.42904 9.34870 -44.45314 1.000 21.40755 261 TYR A O 1
ATOM 650 N N . TRP A 1 262 ? -7.36843 7.13800 -44.04021 1.000 13.57509 262 TRP A N 1
ATOM 651 C CA . TRP A 1 262 ? -6.95354 7.27264 -42.64509 1.000 12.87963 262 TRP A CA 1
ATOM 652 C C . TRP A 1 262 ? -5.42842 7.31802 -42.61179 1.000 13.41303 262 TRP A C 1
ATOM 653 O O . TRP A 1 262 ? -4.76437 6.30574 -42.90813 1.000 14.54988 262 TRP A O 1
ATOM 664 N N . ASN A 1 263 ? -4.87110 8.47009 -42.26517 1.000 13.57637 263 ASN A N 1
ATOM 665 C CA . ASN A 1 263 ? -3.43003 8.64683 -42.44493 1.000 15.57002 263 ASN A CA 1
ATOM 666 C C . ASN A 1 263 ? -3.00070 9.91071 -41.71304 1.000 17.48165 263 ASN A C 1
ATOM 667 O O . ASN A 1 263 ? -3.82855 10.71793 -41.27844 1.000 15.36329 263 ASN A O 1
ATOM 672 N N . TYR A 1 264 ? -1.68766 10.07695 -41.60501 1.000 15.61118 264 TYR A N 1
ATOM 673 C CA . TYR A 1 264 ? -1.15559 11.32540 -41.08604 1.000 15.93048 264 TYR A CA 1
ATOM 674 C C . TYR A 1 264 ? -1.56486 12.44888 -42.02006 1.000 17.06880 264 TYR A C 1
ATOM 675 O O . TYR A 1 264 ? -1.64495 12.28433 -43.23671 1.000 20.58559 264 TYR A O 1
ATOM 684 N N . ARG A 1 265 ? -1.76622 13.60962 -41.43242 1.000 16.81610 265 ARG A N 1
ATOM 685 C CA . ARG A 1 265 ? -2.02636 14.80746 -42.19708 1.000 19.55424 265 ARG A CA 1
ATOM 686 C C . ARG A 1 265 ? -0.85037 15.07594 -43.13274 1.000 24.80232 265 ARG A C 1
ATOM 687 O O . ARG A 1 265 ? 0.31069 15.04043 -42.72277 1.000 24.01913 265 ARG A O 1
ATOM 695 N N . SER A 1 266 ? -1.14762 15.28241 -44.40352 1.000 29.47667 266 SER A N 1
ATOM 696 C CA . SER A 1 266 ? -0.08166 15.53759 -45.36955 1.000 39.27742 266 SER A CA 1
ATOM 697 C C . SER A 1 266 ? -0.24164 16.91240 -46.01513 1.000 44.23142 266 SER A C 1
ATOM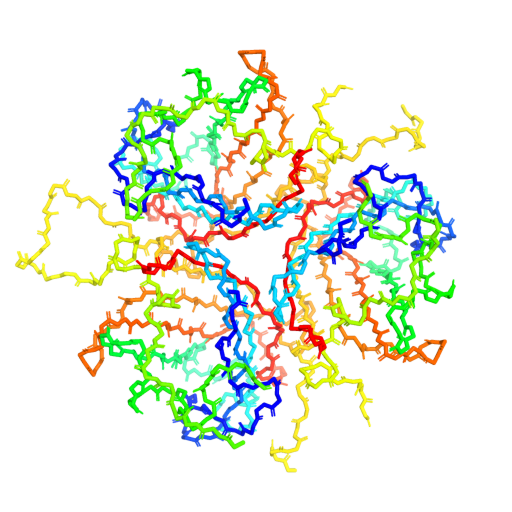 698 O O . SER A 1 266 ? -1.20406 17.61628 -45.71835 1.000 40.35414 266 SER A O 1
ATOM 701 N N . THR A 1 273 ? 0.95807 7.03314 -49.41847 1.000 35.99182 273 THR A N 1
ATOM 702 C CA . THR A 1 273 ? 1.58094 5.88006 -48.76678 1.000 38.48784 273 THR A CA 1
ATOM 703 C C . THR A 1 273 ? 0.95328 5.60975 -47.39430 1.000 29.82896 273 THR A C 1
ATOM 704 O O . THR A 1 273 ? 0.93842 6.48395 -46.53567 1.000 29.79785 273 THR A O 1
ATOM 708 N N . PRO A 1 274 ? 0.44370 4.40300 -47.17661 1.000 28.27273 274 PRO A N 1
ATOM 709 C CA . PRO A 1 274 ? -0.11229 4.08188 -45.85251 1.000 27.86187 274 PRO A CA 1
ATOM 710 C C . PRO A 1 274 ? 0.97892 4.12530 -44.79307 1.000 25.26808 274 PRO A C 1
ATOM 711 O O . PRO A 1 274 ? 2.08957 3.63570 -45.01062 1.000 26.07029 274 PRO A O 1
ATOM 715 N N . TYR A 1 275 ? 0.64800 4.68699 -43.63213 1.000 22.12430 275 TYR A N 1
ATOM 716 C CA . TYR A 1 275 ? 1.65250 4.85011 -42.59663 1.000 20.64666 275 TYR A CA 1
ATOM 717 C C . TYR A 1 275 ? 2.04523 3.51081 -41.97661 1.000 19.06127 275 TYR A C 1
ATOM 718 O O . TYR A 1 275 ? 1.30269 2.52458 -41.98681 1.000 20.37027 275 TYR A O 1
ATOM 727 N N . LYS A 1 276 ? 3.25487 3.48769 -41.42103 1.000 20.01721 276 LYS A N 1
ATOM 728 C CA . LYS A 1 276 ? 3.79549 2.24521 -40.89717 1.000 21.73980 276 LYS A CA 1
ATOM 729 C C . LYS A 1 276 ? 3.60229 2.12108 -39.40155 1.000 19.80734 276 LYS A C 1
ATOM 730 O O . LYS A 1 276 ? 3.50191 0.99838 -38.89431 1.000 22.78208 276 LYS A O 1
ATOM 732 N N . GLU A 1 277 ? 3.54435 3.23587 -38.67848 1.000 19.69660 277 GLU A N 1
ATOM 733 C CA . GLU A 1 277 ? 3.25776 3.11271 -37.26113 1.000 18.51150 277 GLU A CA 1
ATOM 734 C C . GLU A 1 277 ? 2.68553 4.40691 -36.72433 1.000 18.97152 277 GLU A C 1
ATOM 735 O O . GLU A 1 277 ? 2.97746 5.49633 -37.21771 1.000 18.06928 277 GLU A O 1
ATOM 741 N N . ALA A 1 278 ? 1.87962 4.26082 -35.68281 1.000 16.68146 278 ALA A N 1
ATOM 742 C CA . ALA A 1 278 ? 1.26875 5.39679 -35.00348 1.000 15.21264 278 ALA A CA 1
ATOM 743 C C . ALA A 1 278 ? 0.98653 5.02934 -33.54972 1.000 16.24365 278 ALA A C 1
ATOM 744 O O . ALA A 1 278 ? -0.08142 5.33823 -33.01390 1.000 14.17392 278 ALA A O 1
ATOM 746 N N . VAL A 1 279 ? 1.92618 4.33584 -32.90895 1.000 16.10614 279 VAL A N 1
ATOM 747 C CA . VAL A 1 279 ? 1.70263 3.87369 -31.54159 1.000 16.71278 279 VAL A CA 1
ATOM 748 C C . VAL A 1 279 ? 1.43663 5.03930 -30.60284 1.000 18.63548 279 VAL A C 1
ATOM 749 O O . VAL A 1 279 ? 0.63445 4.91978 -29.66226 1.000 15.46656 279 VAL A O 1
ATOM 753 N N . GLY A 1 280 ? 2.07745 6.17826 -30.84173 1.000 16.03356 280 GLY A N 1
ATOM 754 C CA . GLY A 1 280 ? 1.87232 7.33891 -29.98316 1.000 16.66588 280 GLY A CA 1
ATOM 755 C C . GLY A 1 280 ? 0.48068 7.94163 -30.06135 1.000 15.00044 280 GLY A C 1
ATOM 756 O O . GLY A 1 280 ? 0.16315 8.82112 -29.24663 1.000 15.20048 280 GLY A O 1
ATOM 757 N N . PHE A 1 281 ? -0.36689 7.46593 -30.97897 1.000 14.17268 281 PHE A N 1
ATOM 758 C CA . PHE A 1 281 ? -1.76057 7.90272 -31.02328 1.000 13.38533 281 PHE A CA 1
ATOM 759 C C . PHE A 1 281 ? -2.70170 6.91947 -30.34079 1.000 13.58655 281 PHE A C 1
ATOM 760 O O . PHE A 1 281 ? -3.90212 7.16861 -30.28458 1.000 12.72764 281 PHE A O 1
ATOM 768 N N . MET A 1 282 ? -2.19513 5.80784 -29.87751 1.000 12.09117 282 MET A N 1
ATOM 769 C CA . MET A 1 282 ? -3.04476 4.72494 -29.42882 1.000 11.72574 282 MET A CA 1
ATOM 770 C C . MET A 1 282 ? -3.42142 4.97052 -27.97698 1.000 12.18350 282 MET A C 1
ATOM 771 O O . MET A 1 282 ? -2.63621 5.53935 -27.21872 1.000 13.02212 282 MET A O 1
ATOM 776 N N . PRO A 1 283 ? -4.65231 4.64998 -27.59252 1.000 10.28923 283 PRO A N 1
ATOM 777 C CA . PRO A 1 283 ? -5.03784 4.80531 -26.18296 1.000 11.48860 283 PRO A CA 1
ATOM 778 C C . PRO A 1 283 ? -4.23483 3.84715 -25.31810 1.000 12.11590 283 PRO A C 1
ATOM 779 O O . PRO A 1 283 ? -4.13476 2.65563 -25.62525 1.000 13.80668 283 PRO A O 1
ATOM 783 N N . SER A 1 284 ? -3.64088 4.38784 -24.24170 1.000 12.09923 284 SER A N 1
ATOM 784 C CA . SER A 1 284 ? -2.81437 3.58099 -23.33588 1.000 13.80438 284 SER A CA 1
ATOM 785 C C . SER A 1 284 ? -3.52573 2.30615 -22.89488 1.000 12.35773 284 SER A C 1
ATOM 786 O O . SER A 1 284 ? -4.63885 2.37495 -22.37704 1.000 12.27866 284 SER A O 1
ATOM 789 N N . THR A 1 285 ? -2.84266 1.14765 -23.00540 1.000 12.89737 285 THR A N 1
ATOM 790 C CA . THR A 1 285 ? -3.41304 -0.06549 -22.41641 1.000 14.62931 285 THR A CA 1
ATOM 791 C C . THR A 1 285 ? -3.11357 -0.18185 -20.92493 1.000 16.26120 285 THR A C 1
ATOM 792 O O . THR A 1 285 ? -3.57946 -1.12093 -20.27806 1.000 16.73829 285 THR A O 1
ATOM 796 N N . THR A 1 286 ? -2.35504 0.74436 -20.36196 1.000 15.09170 286 THR A N 1
ATOM 797 C CA . THR A 1 286 ? -2.21798 0.77536 -18.92077 1.000 15.52548 286 THR A CA 1
ATOM 798 C C . THR A 1 286 ? -3.32099 1.64179 -18.31521 1.000 14.41060 286 THR A C 1
ATOM 799 O O . THR A 1 286 ? -3.97034 1.23877 -17.34559 1.000 15.50415 286 THR A O 1
ATOM 803 N N . ALA A 1 287 ? -3.58668 2.80759 -18.90544 1.000 13.71170 287 ALA A N 1
ATOM 804 C CA . ALA A 1 287 ? -4.72802 3.59603 -18.44405 1.000 12.76636 287 ALA A CA 1
ATOM 805 C C . ALA A 1 287 ? -6.03814 2.87924 -18.72616 1.000 13.69801 287 ALA A C 1
ATOM 806 O O . ALA A 1 287 ? -6.99069 2.94922 -17.92056 1.000 13.78552 287 ALA A O 1
ATOM 808 N N . TYR A 1 288 ? -6.11881 2.20136 -19.86761 1.000 11.89860 288 TYR A N 1
ATOM 809 C CA . TYR A 1 288 ? -7.38222 1.68617 -20.40139 1.000 12.66018 288 TYR A CA 1
ATOM 810 C C . TYR A 1 288 ? -7.14271 0.23715 -20.81364 1.000 14.04317 288 TYR A C 1
ATOM 811 O O . TYR A 1 288 ? -7.07490 -0.09083 -22.01033 1.000 14.62303 288 TYR A O 1
ATOM 820 N N . PRO A 1 289 ? -7.00968 -0.66309 -19.84783 1.000 14.00760 289 PRO A N 1
ATOM 821 C CA . PRO A 1 289 ? -6.70338 -2.05584 -20.20807 1.000 13.61991 289 PRO A CA 1
ATOM 822 C C . PRO A 1 289 ? -7.86549 -2.73231 -20.91756 1.000 14.97278 289 PRO A C 1
ATOM 823 O O . PRO A 1 289 ? -9.03569 -2.41613 -20.70622 1.000 15.01499 289 PRO A O 1
ATOM 827 N N . LYS A 1 290 ? -7.51638 -3.69494 -21.76168 1.000 15.22086 290 LYS A N 1
ATOM 828 C CA . LYS A 1 290 ? -8.53237 -4.55413 -22.31788 1.000 17.82067 290 LYS A CA 1
ATOM 829 C C . LYS A 1 290 ? -9.22633 -5.29816 -21.18345 1.000 18.67925 290 LYS A C 1
ATOM 830 O O . LYS A 1 290 ? -8.60341 -5.60050 -20.16370 1.000 17.98495 290 LYS A O 1
ATOM 836 N N . PRO A 1 291 ? -10.50776 -5.62438 -21.35585 1.000 22.27161 291 PRO A N 1
ATOM 837 C CA . PRO A 1 291 ? -11.23548 -6.38686 -20.33434 1.000 27.09857 291 PRO A CA 1
ATOM 838 C C . PRO A 1 291 ? -10.55968 -7.71217 -20.00631 1.000 29.46039 291 PRO A C 1
ATOM 839 O O . PRO A 1 291 ? -9.92086 -8.34842 -20.85453 1.000 30.18894 291 PRO A O 1
ATOM 843 N N . THR A 1 292 ? -10.69267 -8.11677 -18.74300 1.000 26.00247 292 THR A N 1
ATOM 844 C CA . THR A 1 292 ? -10.23256 -9.42641 -18.29335 1.000 35.09132 292 THR A CA 1
ATOM 845 C C . THR A 1 292 ? -11.42976 -10.26437 -17.83232 1.000 34.49528 292 THR A C 1
ATOM 846 O O . THR A 1 292 ? -11.25106 -11.33553 -17.25409 1.000 42.32875 292 THR A O 1
ATOM 850 N N . ASP A 1 298 ? -11.81619 -8.70517 -3.39374 1.000 42.90837 298 ASP A N 1
ATOM 851 C CA . ASP A 1 298 ? -10.80235 -7.70465 -3.03851 1.000 43.37459 298 ASP A CA 1
ATOM 852 C C . ASP A 1 298 ? -11.08522 -6.30177 -3.65634 1.000 42.05353 298 ASP A C 1
ATOM 853 O O . ASP A 1 298 ? -10.96584 -6.10508 -4.88348 1.000 40.46768 298 ASP A O 1
ATOM 858 N N . PRO A 1 299 ? -11.45010 -5.33462 -2.79412 1.000 36.81983 299 PRO A N 1
ATOM 859 C CA . PRO A 1 299 ? -11.66052 -3.95287 -3.25625 1.000 28.72906 299 PRO A CA 1
ATOM 860 C C . PRO A 1 299 ? -10.49179 -3.37452 -4.05136 1.000 23.17302 299 PRO A C 1
ATOM 861 O O . PRO A 1 299 ? -10.68828 -2.54943 -4.95717 1.000 27.30707 299 PRO A O 1
ATOM 865 N N . ASP A 1 300 ? -9.27227 -3.79587 -3.74540 1.000 26.96744 300 ASP A N 1
ATOM 866 C CA . ASP A 1 300 ? -8.13945 -3.24583 -4.46298 1.000 34.10154 300 ASP A CA 1
ATOM 867 C C . ASP A 1 300 ? -7.90677 -3.92647 -5.80048 1.000 32.80067 300 ASP A C 1
ATOM 868 O O . ASP A 1 300 ? -7.09467 -3.42756 -6.58429 1.000 37.64985 300 ASP A O 1
ATOM 873 N N . LYS A 1 301 ? -8.65124 -4.99484 -6.10453 1.000 29.15908 301 LYS A N 1
ATOM 874 C CA . LYS A 1 301 ? -8.58927 -5.64776 -7.41016 1.000 27.46504 301 LYS A CA 1
ATOM 875 C C . LYS A 1 301 ? -9.72887 -5.27073 -8.33979 1.000 25.16859 301 LYS A C 1
ATOM 876 O O . LYS A 1 301 ? -9.69928 -5.68094 -9.50046 1.000 23.59379 301 LYS A O 1
ATOM 878 N N . LYS A 1 302 ? -10.72547 -4.51351 -7.87591 1.000 24.13314 302 LYS A N 1
ATOM 879 C CA . LYS A 1 302 ? -11.80418 -4.07788 -8.75999 1.000 22.15441 302 LYS A CA 1
ATOM 880 C C . LYS A 1 302 ? -11.22513 -3.24412 -9.89136 1.000 18.89870 302 LYS A C 1
ATOM 881 O O . LYS A 1 302 ? -10.41927 -2.34030 -9.65382 1.000 23.09057 302 LYS A O 1
ATOM 883 N N . VAL A 1 303 ? -11.60248 -3.57564 -11.12404 1.000 18.40682 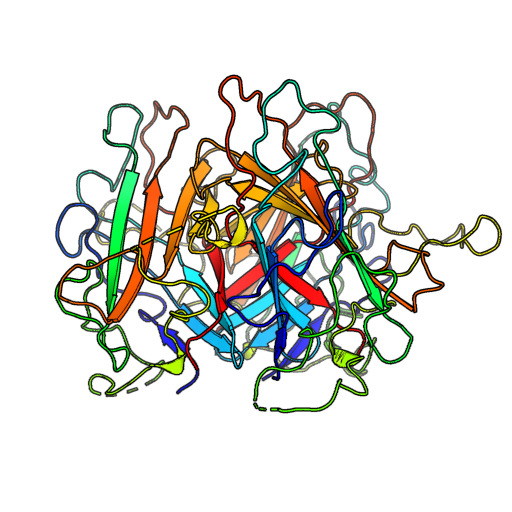303 VAL A N 1
ATOM 884 C CA . VAL A 1 303 ? -11.18330 -2.82460 -12.30816 1.000 16.75585 303 VAL A CA 1
ATOM 885 C C . VAL A 1 303 ? -12.26722 -1.82542 -12.67711 1.000 17.56339 303 VAL A C 1
ATOM 886 O O . VAL A 1 303 ? -13.44234 -2.19842 -12.79089 1.000 19.72195 303 VAL A O 1
ATOM 890 N N . SER A 1 304 ? -11.87067 -0.56953 -12.93532 1.000 14.86135 304 SER A N 1
ATOM 891 C CA . SER A 1 304 ? -12.83091 0.44573 -13.36546 1.000 14.95534 304 SER A CA 1
ATOM 892 C C . SER A 1 304 ? -13.51896 0.05777 -14.67005 1.000 20.42061 304 SER A C 1
ATOM 893 O O . SER A 1 304 ? -12.85517 -0.24723 -15.66386 1.000 19.58778 304 SER A O 1
ATOM 896 N N . GLN A 1 305 ? -14.85453 0.06856 -14.66727 1.000 16.24526 305 GLN A N 1
ATOM 897 C CA . GLN A 1 305 ? -15.60534 -0.09981 -15.90783 1.000 16.44417 305 GLN A CA 1
ATOM 898 C C . GLN A 1 305 ? -15.90414 1.22715 -16.57629 1.000 18.93534 305 GLN A C 1
ATOM 899 O O . GLN A 1 305 ? -16.34627 1.25873 -17.73061 1.000 24.51771 305 GLN A O 1
ATOM 905 N N . GLY A 1 306 ? -15.69924 2.31279 -15.86417 1.000 15.02280 306 GLY A N 1
ATOM 906 C CA . GLY A 1 306 ? -16.00122 3.60901 -16.42543 1.000 15.03694 306 GLY A CA 1
ATOM 907 C C . GLY A 1 306 ? -14.82749 4.26441 -17.10955 1.000 10.98558 306 GLY A C 1
ATOM 908 O O . GLY A 1 306 ? -15.03913 4.99669 -18.07331 1.000 11.42160 306 GLY A O 1
ATOM 909 N N . LYS A 1 307 ? -13.59241 4.05051 -16.61872 1.000 12.46172 307 LYS A N 1
ATOM 910 C CA . LYS A 1 307 ? -12.52335 4.96536 -17.02617 1.000 11.96975 307 LYS A CA 1
ATOM 911 C C . LYS A 1 307 ? -12.17499 4.82682 -18.49925 1.000 12.85587 307 LYS A C 1
ATOM 912 O O . LYS A 1 307 ? -11.70595 5.79879 -19.09352 1.000 11.88929 307 LYS A O 1
ATOM 918 N N . ASN A 1 308 ? -12.43833 3.67068 -19.11398 1.000 11.95669 308 ASN A N 1
ATOM 919 C CA . ASN A 1 308 ? -12.10968 3.51776 -20.52259 1.000 10.21297 308 ASN A CA 1
ATOM 920 C C . ASN A 1 308 ? -13.19714 4.08642 -21.43643 1.000 12.54695 308 ASN A C 1
ATOM 921 O O . ASN A 1 308 ? -13.11575 3.89915 -22.65281 1.000 13.21425 308 ASN A O 1
ATOM 926 N N . LYS A 1 309 ? -14.19138 4.77410 -20.87563 1.000 9.98588 309 LYS A N 1
ATOM 927 C CA . LYS A 1 309 ? -15.29972 5.34282 -21.64720 1.000 10.56481 309 LYS A CA 1
ATOM 928 C C . LYS A 1 309 ? -15.39735 6.83369 -21.41064 1.000 10.69815 309 LYS A C 1
ATOM 929 O O . LYS A 1 309 ? -15.16443 7.30443 -20.31426 1.000 11.28041 309 LYS A O 1
ATOM 935 N N . ILE A 1 310 ? -15.77228 7.55255 -22.46169 1.000 9.08530 310 ILE A N 1
ATOM 936 C CA . ILE A 1 310 ? -16.13639 8.96020 -22.38447 1.000 8.58156 310 ILE A CA 1
ATOM 937 C C . ILE A 1 310 ? -17.54682 9.04885 -22.92043 1.000 9.64372 310 ILE A C 1
ATOM 938 O O . ILE A 1 310 ? -17.79498 8.62865 -24.05738 1.000 12.93477 310 ILE A O 1
ATOM 943 N N . VAL A 1 311 ? -18.46687 9.59772 -22.11515 1.000 9.87506 311 VAL A N 1
ATOM 944 C CA . VAL A 1 311 ? -19.90006 9.60072 -22.43915 1.000 8.79840 311 VAL A CA 1
ATOM 945 C C . VAL A 1 311 ? -20.42091 11.02234 -22.38503 1.000 12.45853 311 VAL A C 1
ATOM 946 O O . VAL A 1 311 ? -20.24946 11.71742 -21.37533 1.000 12.86535 311 VAL A O 1
ATOM 950 N N . SER A 1 312 ? -21.11982 11.43250 -23.44508 1.000 11.24216 312 SER A N 1
ATOM 951 C CA . SER A 1 312 ? -21.66133 12.77381 -23.43577 1.000 12.38855 312 SER A CA 1
ATOM 952 C C . SER A 1 312 ? -22.84381 12.84817 -24.37649 1.000 13.25964 312 SER A C 1
ATOM 953 O O . SER A 1 312 ? -23.07101 11.96903 -25.20223 1.000 13.05723 312 SER A O 1
ATOM 956 N N . ASN A 1 313 ? -23.59059 13.92924 -24.26542 1.000 12.38967 313 ASN A N 1
ATOM 957 C CA . ASN A 1 313 ? -24.56031 14.22131 -25.31121 1.000 9.59874 313 ASN A CA 1
ATOM 958 C C . ASN A 1 313 ? -23.88299 14.83118 -26.51987 1.000 12.87249 313 ASN A C 1
ATOM 959 O O . ASN A 1 313 ? -22.94376 15.62334 -26.39469 1.000 14.93084 313 ASN A O 1
ATOM 964 N N . ILE A 1 314 ? -24.39734 14.48633 -27.70170 1.000 12.92087 314 ILE A N 1
ATOM 965 C CA . ILE A 1 314 ? -24.20400 15.30699 -28.88502 1.000 13.07434 314 ILE A CA 1
ATOM 966 C C . ILE A 1 314 ? -25.58823 15.72029 -29.34261 1.000 9.90166 314 ILE A C 1
ATOM 967 O O . ILE A 1 314 ? -26.60056 15.30851 -28.76088 1.000 12.37428 314 ILE A O 1
ATOM 972 N N . TYR A 1 315 ? -25.64035 16.60218 -30.35091 1.000 10.16373 315 TYR A N 1
ATOM 973 C CA . TYR A 1 315 ? -26.91160 17.20136 -30.72577 1.000 10.77587 315 TYR A CA 1
ATOM 974 C C . TYR A 1 315 ? -27.07490 17.07425 -32.22699 1.000 11.87371 315 TYR A C 1
ATOM 975 O O . TYR A 1 315 ? -26.20616 17.50789 -32.98301 1.000 12.55426 315 TYR A O 1
ATOM 984 N N . LEU A 1 316 ? -28.17739 16.44340 -32.65435 1.000 11.16709 316 LEU A N 1
ATOM 985 C CA . LEU A 1 316 ? -28.34946 16.20565 -34.07899 1.000 12.42317 316 LEU A CA 1
ATOM 986 C C . LEU A 1 316 ? -28.63981 17.52638 -34.79536 1.000 13.76295 316 LEU A C 1
ATOM 987 O O . LEU A 1 316 ? -29.47163 18.34266 -34.35244 1.000 12.66575 316 LEU A O 1
ATOM 992 N N . GLY A 1 317 ? -27.92963 17.74773 -35.89528 1.000 12.74469 317 GLY A N 1
ATOM 993 C CA . GLY A 1 317 ? -28.02070 19.00666 -36.60646 1.000 14.87336 317 GLY A CA 1
ATOM 994 C C . GLY A 1 317 ? -27.50648 20.17779 -35.79465 1.000 15.14580 317 GLY A C 1
ATOM 995 O O . GLY A 1 317 ? -27.75202 21.33347 -36.14763 1.000 15.72005 317 GLY A O 1
ATOM 996 N N . GLY A 1 318 ? -26.82027 19.89113 -34.68183 1.000 14.35791 318 GLY A N 1
ATOM 997 C CA . GLY A 1 318 ? -26.43045 20.96173 -33.77159 1.000 15.51829 318 GLY A CA 1
ATOM 998 C C . GLY A 1 318 ? -27.57528 21.67847 -33.08833 1.000 17.05193 318 GLY A C 1
ATOM 999 O O . GLY A 1 318 ? -27.38208 22.80884 -32.58822 1.000 16.48737 318 GLY A O 1
ATOM 1000 N N . GLU A 1 319 ? -28.77488 21.08624 -33.06658 1.000 13.84637 319 GLU A N 1
ATOM 1001 C CA . GLU A 1 319 ? -29.94263 21.72226 -32.43011 1.000 13.89293 319 GLU A CA 1
ATOM 1002 C C . GLU A 1 319 ? -30.02928 21.33639 -30.95315 1.000 13.62251 319 GLU A C 1
ATOM 1003 O O . GLU A 1 319 ? -29.96637 20.16169 -30.60547 1.000 13.06431 319 GLU A O 1
ATOM 1009 N N . VAL A 1 320 ? -30.20754 22.34282 -30.08995 1.000 15.70753 320 VAL A N 1
ATOM 1010 C CA . VAL A 1 320 ? -30.21197 22.08003 -28.65989 1.000 14.50516 320 VAL A CA 1
ATOM 1011 C C . VAL A 1 320 ? -31.35528 21.16565 -28.23588 1.000 14.12876 320 VAL A C 1
ATOM 1012 O O . VAL A 1 320 ? -31.25483 20.51764 -27.18115 1.000 16.00957 320 VAL A O 1
ATOM 1016 N N . TYR A 1 321 ? -32.43541 21.10864 -29.01313 1.000 14.64546 321 TYR A N 1
ATOM 1017 C CA . TYR A 1 321 ? -33.60383 20.29222 -28.69114 1.000 16.30650 321 TYR A CA 1
ATOM 1018 C C . TYR A 1 321 ? -33.54898 18.92181 -29.36942 1.000 14.78123 321 TYR A C 1
ATOM 1019 O O . TYR A 1 321 ? -34.53955 18.17347 -29.34806 1.000 16.14954 321 TYR A O 1
ATOM 1028 N N . GLN A 1 322 ? -32.40777 18.55291 -29.95123 1.000 13.99196 322 GLN A N 1
ATOM 1029 C CA . GLN A 1 322 ? -32.26022 17.23393 -30.57846 1.000 13.14933 322 GLN A CA 1
ATOM 1030 C C . GLN A 1 322 ? -31.05450 16.49389 -30.01806 1.000 13.12823 322 GLN A C 1
ATOM 1031 O O . GLN A 1 322 ? -30.16520 16.08964 -30.75927 1.000 12.67841 322 GLN A O 1
ATOM 1037 N N . PRO A 1 323 ? -31.04644 16.22342 -28.71423 1.000 12.65064 323 PRO A N 1
ATOM 1038 C CA . PRO A 1 323 ? -29.95172 15.44033 -28.12267 1.000 11.54372 323 PRO A CA 1
ATOM 1039 C C . PRO A 1 323 ? -29.90337 14.00310 -28.61938 1.000 11.74324 323 PRO A C 1
ATOM 1040 O O . PRO A 1 323 ? -30.93778 13.34154 -28.80793 1.000 13.44526 323 PRO A O 1
ATOM 1044 N N . GLY A 1 324 ? -28.67554 13.52552 -28.77906 1.000 11.51336 324 GLY A N 1
ATOM 1045 C CA . GLY A 1 324 ? -28.33746 12.11680 -28.92207 1.000 11.64724 324 GLY A CA 1
ATOM 1046 C C . GLY A 1 324 ? -27.18148 11.88404 -27.95175 1.000 9.81589 324 GLY A C 1
ATOM 1047 O O . GLY A 1 324 ? -26.91826 12.72302 -27.08152 1.000 11.35983 324 GLY A O 1
ATOM 1048 N N . PHE A 1 325 ? -26.49473 10.76508 -28.07261 1.000 11.96997 325 PHE A N 1
ATOM 1049 C CA . PHE A 1 325 ? -25.36151 10.51747 -27.17929 1.000 11.08431 325 PHE A CA 1
ATOM 1050 C C . PHE A 1 325 ? -24.23172 9.90645 -27.99362 1.000 9.44323 325 PHE A C 1
ATOM 1051 O O . PHE A 1 325 ? -24.44248 9.30801 -29.06292 1.000 11.08738 325 PHE A O 1
ATOM 1059 N N . ILE A 1 326 ? -23.02326 10.07174 -27.46004 1.000 9.38500 326 ILE A N 1
ATOM 1060 C CA . ILE A 1 326 ? -21.81319 9.41714 -27.95203 1.000 8.54590 326 ILE A CA 1
ATOM 1061 C C . ILE A 1 326 ? -21.15665 8.72905 -26.76004 1.000 9.69628 326 ILE A C 1
ATOM 1062 O O . ILE A 1 326 ? -21.14522 9.26937 -25.64468 1.000 10.63917 326 ILE A O 1
ATOM 1067 N N . VAL A 1 327 ? -20.68407 7.49921 -26.97221 1.000 9.74079 327 VAL A N 1
ATOM 1068 C CA . VAL A 1 327 ? -19.83661 6.81063 -26.00115 1.000 10.18029 327 VAL A CA 1
ATOM 1069 C C . VAL A 1 327 ? -18.52653 6.49614 -26.71733 1.000 12.30373 327 VAL A C 1
ATOM 1070 O O . VAL A 1 327 ? -18.52758 5.75718 -27.71073 1.000 13.07394 327 VAL A O 1
ATOM 1074 N N . VAL A 1 328 ? -17.43392 7.09734 -26.27896 1.000 8.53734 328 VAL A N 1
ATOM 1075 C CA . VAL A 1 328 ? -16.11759 6.75356 -26.83272 1.000 8.31941 328 VAL A CA 1
ATOM 1076 C C . VAL A 1 328 ? 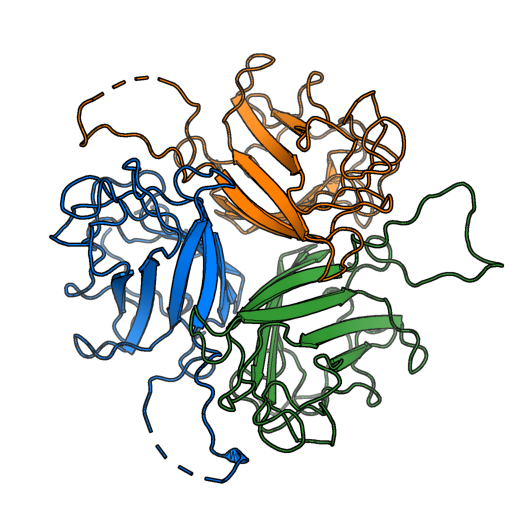-15.53190 5.69147 -25.92484 1.000 12.60391 328 VAL A C 1
ATOM 1077 O O . VAL A 1 328 ? -15.49852 5.88471 -24.71525 1.000 11.95159 328 VAL A O 1
ATOM 1081 N N . LYS A 1 329 ? -15.06184 4.57330 -26.48031 1.000 9.00672 329 LYS A N 1
ATOM 1082 C CA . LYS A 1 329 ? -14.55886 3.49375 -25.63146 1.000 10.82388 329 LYS A CA 1
ATOM 1083 C C . LYS A 1 329 ? -13.16231 3.11906 -26.07334 1.000 12.68000 329 LYS A C 1
ATOM 1084 O O . LYS A 1 329 ? -12.94655 2.88163 -27.27078 1.000 13.04564 329 LYS A O 1
ATOM 1090 N N . PHE A 1 330 ? -12.23371 3.02771 -25.11706 1.000 10.49874 330 PHE A N 1
ATOM 1091 C CA . PHE A 1 330 ? -10.83858 2.69392 -25.42823 1.000 10.82487 330 PHE A CA 1
ATOM 1092 C C . PHE A 1 330 ? -10.49702 1.24587 -25.07984 1.000 14.20408 330 PHE A C 1
ATOM 1093 O O . PHE A 1 330 ? -10.71800 0.79363 -23.94699 1.000 14.05965 330 PHE A O 1
ATOM 1101 N N . ASN A 1 331 ? -9.96879 0.52711 -26.07803 1.000 11.92015 331 ASN A N 1
ATOM 1102 C CA . ASN A 1 331 ? -9.40856 -0.82843 -25.93350 1.000 12.42018 331 ASN A CA 1
ATOM 1103 C C . ASN A 1 331 ? -10.42086 -1.82990 -25.40883 1.000 13.78489 331 ASN A C 1
ATOM 1104 O O . ASN A 1 331 ? -10.04942 -2.79384 -24.72328 1.000 15.75281 331 ASN A O 1
ATOM 1109 N N . GLN A 1 332 ? -11.69896 -1.64127 -25.75258 1.000 13.51143 332 GLN A N 1
ATOM 1110 C CA . GLN A 1 332 ? -12.71105 -2.55181 -25.26527 1.000 18.58157 332 GLN A CA 1
ATOM 1111 C C . GLN A 1 332 ? -13.03580 -3.65438 -26.26429 1.000 18.27579 332 GLN A C 1
ATOM 1112 O O . GLN A 1 332 ? -13.70336 -4.61624 -25.88963 1.000 25.30328 332 GLN A O 1
ATOM 1118 N N . GLU A 1 333 ? -12.53161 -3.56458 -27.49240 1.000 15.45866 333 GLU A N 1
ATOM 1119 C CA . GLU A 1 333 ? -12.78280 -4.60335 -28.49816 1.000 15.70474 333 GLU A CA 1
ATOM 1120 C C . GLU A 1 333 ? -11.70600 -5.67035 -28.45357 1.000 19.89885 333 GLU A C 1
ATOM 1121 O O . GLU A 1 333 ? -10.56795 -5.42468 -28.03756 1.000 16.08387 333 GLU A O 1
ATOM 1127 N N . THR A 1 334 ? -12.06300 -6.87132 -28.95057 1.000 18.62906 334 THR A N 1
ATOM 1128 C CA . THR A 1 334 ? -11.08789 -7.92803 -29.21838 1.000 17.45363 334 THR A CA 1
ATOM 1129 C C . THR A 1 334 ? -11.02015 -8.32242 -30.69360 1.000 17.93611 334 THR A C 1
ATOM 1130 O O . THR A 1 334 ? -10.09986 -9.05712 -31.09319 1.000 20.07311 334 THR A O 1
ATOM 1134 N N . ASP A 1 335 ? -11.95356 -7.83056 -31.50415 1.000 20.77833 335 ASP A N 1
ATOM 1135 C CA . ASP A 1 335 ? -12.06859 -8.22175 -32.90617 1.000 20.84046 335 ASP A CA 1
ATOM 1136 C C . ASP A 1 335 ? -10.74910 -8.06681 -33.63464 1.000 19.48184 335 ASP A C 1
ATOM 1137 O O . ASP A 1 335 ? -10.00131 -7.11279 -33.39010 1.000 19.45902 335 ASP A O 1
ATOM 1142 N N . ALA A 1 336 ? -10.48650 -8.99810 -34.54912 1.000 22.64869 336 ALA A N 1
ATOM 1143 C CA . ALA A 1 336 ? -9.29404 -8.99952 -35.41354 1.000 23.38554 336 ALA A CA 1
ATOM 1144 C C . ALA A 1 336 ? -8.00221 -9.05120 -34.61423 1.000 22.78592 336 ALA A C 1
ATOM 1145 O O . ALA A 1 336 ? -6.94337 -8.61598 -35.09351 1.000 22.94967 336 ALA A O 1
ATOM 1147 N N . ASN A 1 337 ? -8.05756 -9.55178 -33.38395 1.000 19.64385 337 ASN A N 1
ATOM 1148 C CA . ASN A 1 337 ? -6.86037 -9.64361 -32.55238 1.000 19.23742 337 ASN A CA 1
ATOM 1149 C C . ASN A 1 337 ? -6.21102 -8.27434 -32.35448 1.000 17.28390 337 ASN A C 1
ATOM 1150 O O . ASN A 1 337 ? -4.98942 -8.15694 -32.26975 1.000 19.24205 337 ASN A O 1
ATOM 1155 N N . CYS A 1 338 ? -7.03893 -7.23248 -32.28907 1.000 16.25291 338 CYS A N 1
ATOM 1156 C CA . CYS A 1 338 ? -6.52614 -5.86529 -32.13914 1.000 15.12919 338 CYS A CA 1
ATOM 1157 C C . CYS A 1 338 ? -5.64772 -5.70552 -30.89813 1.000 16.86117 338 CYS A C 1
ATOM 1158 O O . CYS A 1 338 ? -5.91194 -6.27598 -29.84074 1.000 17.11075 338 CYS A O 1
ATOM 1161 N N . ALA A 1 339 ? -4.60430 -4.89070 -31.02700 1.000 14.15144 339 ALA A N 1
ATOM 1162 C CA . ALA A 1 339 ? -3.81716 -4.50347 -29.86892 1.000 14.50458 339 ALA A CA 1
ATOM 1163 C C . ALA A 1 339 ? -4.40866 -3.28575 -29.17877 1.000 14.42674 339 ALA A C 1
ATOM 1164 O O . ALA A 1 339 ? -4.25665 -3.14001 -27.94536 1.000 13.71559 339 ALA A O 1
ATOM 1166 N N . TYR A 1 340 ? -5.09124 -2.43610 -29.95956 1.000 12.94869 340 TYR A N 1
ATOM 1167 C CA . TYR A 1 340 ? -5.75204 -1.22252 -29.47244 1.000 12.47524 340 TYR A CA 1
ATOM 1168 C C . TYR A 1 340 ? -7.09664 -1.07932 -30.16078 1.000 12.61023 340 TYR A C 1
ATOM 1169 O O . TYR A 1 340 ? -7.29405 -1.58002 -31.26906 1.000 13.72708 340 TYR A O 1
ATOM 1178 N N . SER A 1 341 ? -7.99787 -0.30013 -29.54977 1.000 11.90438 341 SER A N 1
ATOM 1179 C CA . SER A 1 341 ? -9.21269 0.03835 -30.26587 1.000 11.77182 341 SER A CA 1
ATOM 1180 C C . SER A 1 341 ? -9.77034 1.35724 -29.74881 1.000 11.30501 341 SER A C 1
ATOM 1181 O O . SER A 1 341 ? -9.54509 1.75478 -28.60370 1.000 11.22828 341 SER A O 1
ATOM 1184 N N . ILE A 1 342 ? -10.50198 2.03002 -30.63138 1.000 11.25648 342 ILE A N 1
ATOM 1185 C CA . ILE A 1 342 ? -11.33620 3.16773 -30.25205 1.000 10.82288 342 ILE A CA 1
ATOM 1186 C C . ILE A 1 342 ? -12.69642 2.88474 -30.83891 1.000 11.46097 342 ILE A C 1
ATOM 1187 O O . ILE A 1 342 ? -12.81194 2.68016 -32.05326 1.000 12.26697 342 ILE A O 1
ATOM 1192 N N . THR A 1 343 ? -13.70196 2.78785 -29.98465 1.000 11.60942 343 THR A N 1
ATOM 1193 C CA . THR A 1 343 ? -15.05548 2.51033 -30.45103 1.000 10.90783 343 THR A CA 1
ATOM 1194 C C . THR A 1 343 ? -15.92078 3.73448 -30.20559 1.000 12.37097 343 THR A C 1
ATOM 1195 O O . THR A 1 343 ? -15.83929 4.35916 -29.14634 1.000 14.37280 343 THR A O 1
ATOM 1199 N N . PHE A 1 344 ? -16.74133 4.08021 -31.18360 1.000 10.59275 344 PHE A N 1
ATOM 1200 C CA . PHE A 1 344 ? -17.73143 5.13349 -30.98807 1.000 10.85165 344 PHE A CA 1
ATOM 1201 C C . PHE A 1 344 ? -19.09689 4.48618 -31.00634 1.000 15.04951 344 PHE A C 1
ATOM 1202 O O . PHE A 1 344 ? -19.51918 3.97891 -32.04763 1.000 15.58058 344 PHE A O 1
ATOM 1210 N N . ASP A 1 345 ? -19.80464 4.53321 -29.87805 1.000 11.74782 345 ASP A N 1
ATOM 1211 C CA . ASP A 1 345 ? -21.21798 4.18626 -29.87202 1.000 12.69333 345 ASP A CA 1
ATOM 1212 C C . ASP A 1 345 ? -22.00570 5.46678 -29.99305 1.000 14.00917 345 ASP A C 1
ATOM 1213 O O . ASP A 1 345 ? -21.80962 6.39195 -29.20250 1.000 15.05227 345 ASP A O 1
ATOM 1218 N N . PHE A 1 346 ? -22.89001 5.52009 -30.97275 1.000 11.04558 346 PHE A N 1
ATOM 1219 C CA . PHE A 1 346 ? -23.78662 6.66607 -31.13918 1.000 10.87012 346 PHE A CA 1
ATOM 1220 C C . PHE A 1 346 ? -25.21548 6.20729 -30.94351 1.000 11.43043 346 PHE A C 1
ATOM 1221 O O . PHE A 1 346 ? -25.57244 5.09913 -31.35925 1.000 14.06814 346 PHE A O 1
ATOM 1229 N N . GLY A 1 347 ? -26.04830 7.05238 -30.36002 1.000 11.12218 347 GLY A N 1
ATOM 1230 C CA . GLY A 1 347 ? -27.44928 6.70059 -30.26082 1.000 11.93609 347 GLY A CA 1
ATOM 1231 C C . GLY A 1 347 ? -28.28359 7.88907 -29.85009 1.000 11.59830 347 GLY A C 1
ATOM 1232 O O . GLY A 1 347 ? -27.84465 9.04363 -29.92543 1.000 11.42684 347 GLY A O 1
ATOM 1233 N N . TRP A 1 348 ? -29.51077 7.58188 -29.43291 1.000 12.69631 348 TRP A N 1
ATOM 1234 C CA . TRP A 1 348 ? -30.37019 8.62537 -28.89176 1.000 13.04465 348 TRP A CA 1
ATOM 1235 C C . TRP A 1 348 ? -31.41046 7.94762 -28.01663 1.000 12.45402 348 TRP A C 1
ATOM 1236 O O . TRP A 1 348 ? -31.59470 6.71539 -28.06385 1.000 14.51885 348 TRP A O 1
ATOM 1247 N N . GLY A 1 349 ? -32.11503 8.77519 -27.23506 1.000 12.96755 349 GLY A N 1
ATOM 1248 C CA . GLY A 1 349 ? -33.16702 8.26055 -26.35937 1.000 15.45126 349 GLY A CA 1
ATOM 1249 C C . GLY A 1 349 ? -34.42999 9.09656 -26.37801 1.000 17.55001 349 GLY A C 1
ATOM 1250 O O . GLY A 1 349 ? -35.52145 8.59031 -26.11284 1.000 18.29678 349 GLY A O 1
ATOM 1251 N N . LYS A 1 350 ? -34.30497 10.38023 -26.69718 1.000 17.71514 350 LYS A N 1
ATOM 1252 C CA . LYS A 1 350 ? -35.47831 11.24758 -26.76897 1.000 18.50113 350 LYS A CA 1
ATOM 1253 C C . LYS A 1 350 ? -36.42422 10.74341 -27.84985 1.000 16.82396 350 LYS A C 1
ATOM 1254 O O . LYS A 1 350 ? -35.98144 10.26665 -28.90020 1.000 19.46962 350 LYS A O 1
ATOM 1260 N N . VAL A 1 351 ? -37.72488 10.90569 -27.61733 1.000 18.21438 351 VAL A N 1
ATOM 1261 C CA . VAL A 1 351 ? -38.74210 10.52445 -28.60406 1.000 19.31056 351 VAL A CA 1
ATOM 1262 C C . VAL A 1 351 ? -38.79901 11.56435 -29.72608 1.000 21.53931 351 VAL A C 1
ATOM 1263 O O . VAL A 1 351 ? -39.07578 12.74423 -29.47176 1.000 23.49952 351 VAL A O 1
ATOM 1267 N N . TYR A 1 352 ? -38.52929 11.13348 -30.96849 1.000 19.15537 352 TYR A N 1
ATOM 1268 C CA . TYR A 1 352 ? -38.59798 11.97594 -32.17114 1.000 19.38767 352 TYR A CA 1
ATOM 1269 C C . TYR A 1 352 ? -39.69864 11.43554 -33.07364 1.000 20.74875 352 TYR A C 1
ATOM 1270 O O . TYR A 1 352 ? -39.52842 10.39344 -33.71028 1.000 24.57990 352 TYR A O 1
ATOM 1279 N N . LYS A 1 353 ? -40.81840 12.14735 -33.15276 1.000 22.17887 353 LYS A N 1
ATOM 1280 C CA . LYS A 1 353 ? -41.86231 11.65765 -34.03876 1.000 23.61069 353 LYS A CA 1
ATOM 1281 C C . LYS A 1 353 ? -41.68976 12.19433 -35.44109 1.000 31.11703 353 LYS A C 1
ATOM 1282 O O . LYS A 1 353 ? -42.09175 11.53610 -36.40351 1.000 37.64315 353 LYS A O 1
ATOM 1288 N N . ASP A 1 354 ? -41.04456 13.32597 -35.57513 1.000 25.94417 354 ASP A N 1
ATOM 1289 C CA . ASP A 1 354 ? -40.72399 13.83859 -36.89538 1.000 26.13682 354 ASP A CA 1
ATOM 1290 C C . ASP A 1 354 ? -39.30979 13.42050 -37.24910 1.000 24.41022 354 ASP A C 1
ATOM 1291 O O . ASP A 1 354 ? -38.40902 13.55141 -36.40485 1.000 25.52770 354 ASP A O 1
ATOM 1296 N N . PRO A 1 355 ? -39.09217 12.86302 -38.44172 1.000 22.10916 355 PRO A N 1
ATOM 1297 C CA . PRO A 1 355 ? -37.80337 12.20178 -38.71795 1.000 22.50550 355 PRO A CA 1
ATOM 1298 C C . PRO A 1 355 ? -36.70819 13.22974 -38.89804 1.000 21.83262 355 PRO A C 1
ATOM 1299 O O . PRO A 1 355 ? -36.92735 14.27846 -39.51174 1.000 24.28354 355 PRO A O 1
ATOM 1303 N N . ILE A 1 356 ? -35.52388 12.91609 -38.36920 1.000 19.81770 356 ILE A N 1
ATOM 1304 C CA . ILE A 1 356 ? -34.41439 13.86785 -38.43539 1.000 18.17979 356 ILE A CA 1
ATOM 1305 C C . ILE A 1 356 ? -33.11656 13.14873 -38.76509 1.000 18.50736 356 ILE A C 1
ATOM 1306 O O . ILE A 1 356 ? -32.86250 12.00593 -38.34618 1.000 15.69965 356 ILE A O 1
ATOM 1311 N N . PRO A 1 357 ? -32.24575 13.82764 -39.51309 1.000 15.01196 357 PRO A N 1
ATOM 1312 C CA . PRO A 1 357 ? -30.97556 13.20997 -39.93247 1.000 14.10018 357 PRO A CA 1
ATOM 1313 C C . PRO A 1 357 ? -30.05069 12.96952 -38.75736 1.000 12.98207 357 PRO A C 1
ATOM 1314 O O . PRO A 1 357 ? -29.90485 13.82092 -37.87119 1.000 14.49569 357 PRO A O 1
ATOM 1318 N N . TYR A 1 358 ? -29.41968 11.78724 -38.75549 1.000 14.13205 358 TYR A N 1
ATOM 1319 C CA . TYR A 1 358 ? -28.39563 11.46715 -37.75097 1.000 12.54158 358 TYR A CA 1
ATOM 1320 C C . TYR A 1 358 ? -27.10159 12.13927 -38.20291 1.000 15.27991 358 TYR A C 1
ATOM 1321 O O . TYR A 1 358 ? -26.28812 11.58447 -38.94156 1.000 11.49211 358 TYR A O 1
ATOM 1330 N N . ASP A 1 359 ? -26.92443 13.36966 -37.73954 1.000 13.48186 359 ASP A N 1
ATOM 1331 C CA . ASP A 1 359 ? -25.89215 14.25941 -38.24681 1.000 11.36893 359 ASP A CA 1
ATOM 1332 C C . ASP A 1 359 ? -25.38367 15.00130 -37.01484 1.000 13.47622 359 ASP A C 1
ATOM 1333 O O . ASP A 1 359 ? -26.04123 15.94566 -36.55621 1.000 13.77704 359 ASP A O 1
ATOM 1338 N N . THR A 1 360 ? -24.25469 14.55795 -36.45777 1.000 11.55368 360 THR A N 1
ATOM 1339 C CA . THR A 1 360 ? -23.95445 14.95742 -35.08515 1.000 9.33990 360 THR A CA 1
ATOM 1340 C C . THR A 1 360 ? -23.15603 16.24820 -35.00970 1.000 10.92901 360 THR A C 1
ATOM 1341 O O . THR A 1 360 ? -22.28941 16.52469 -35.84150 1.000 14.45022 360 THR A O 1
ATOM 1345 N N . SER A 1 361 ? -23.40646 16.99343 -33.93660 1.000 9.48894 361 SER A N 1
ATOM 1346 C CA . SER A 1 361 ? -22.51488 18.09190 -33.57864 1.000 10.25694 361 SER A CA 1
ATOM 1347 C C . SER A 1 361 ? -21.12745 17.52503 -33.26811 1.000 12.01450 361 SER A C 1
ATOM 1348 O O . SER A 1 361 ? -20.97059 16.35689 -32.90029 1.000 17.28840 361 SER A O 1
ATOM 1351 N N . SER A 1 362 ? -20.09797 18.34104 -33.46295 1.000 8.98886 362 SER A N 1
ATOM 1352 C CA . SER A 1 362 ? -18.75601 17.84943 -33.17732 1.000 8.64658 362 SER A CA 1
ATOM 1353 C C . SER A 1 362 ? -18.52416 17.68568 -31.69769 1.000 11.30804 362 SER A C 1
ATOM 1354 O O . SER A 1 362 ? -18.95699 18.51933 -30.89243 1.000 11.06693 362 SER A O 1
ATOM 1357 N N . PHE A 1 363 ? -17.74716 16.64929 -31.34283 1.000 8.09169 363 PHE A N 1
ATOM 1358 C CA . PHE A 1 363 ? -17.46363 16.33671 -29.94311 1.000 9.54858 363 PHE A CA 1
ATOM 1359 C C . PHE A 1 363 ? -15.95811 16.28518 -29.72758 1.000 9.42197 363 PHE A C 1
ATOM 1360 O O . PHE A 1 363 ? -15.25634 15.57873 -30.46062 1.000 10.76257 363 PHE A O 1
ATOM 1368 N N . THR A 1 364 ? -15.47412 17.03854 -28.71966 1.000 9.88745 364 THR A N 1
ATOM 1369 C CA . THR A 1 364 ? -14.06293 17.06097 -28.34559 1.000 8.57436 364 THR A CA 1
ATOM 1370 C C . THR A 1 364 ? -13.80992 16.11470 -27.17750 1.000 11.52410 364 THR A C 1
ATOM 1371 O O . THR A 1 364 ? -14.60600 16.04080 -26.23014 1.000 11.27318 364 THR A O 1
ATOM 1375 N N . PHE A 1 365 ? -12.70146 15.38334 -27.23339 1.000 8.57676 365 PHE A N 1
ATOM 1376 C CA . PHE A 1 365 ? -12.33227 14.57056 -26.07689 1.000 10.22536 365 PHE A CA 1
ATOM 1377 C C . PHE A 1 365 ? -10.82301 14.41076 -26.07693 1.000 9.79450 365 PHE A C 1
ATOM 1378 O O . PHE A 1 365 ? -10.15009 14.74199 -27.05865 1.000 11.92169 365 PHE A O 1
ATOM 1386 N N . SER A 1 366 ? -10.29737 13.85521 -24.97741 1.000 9.43677 366 SER A N 1
ATOM 1387 C CA . SER A 1 366 ? -8.86646 13.53686 -24.95267 1.000 10.15302 366 SER A CA 1
ATOM 1388 C C . SER A 1 366 ? -8.65601 12.21677 -24.23688 1.000 9.49186 366 SER A C 1
ATOM 1389 O O . SER A 1 366 ? -9.55091 11.70767 -23.55648 1.000 10.43530 366 SER A O 1
ATOM 1392 N N . TYR A 1 367 ? -7.45792 11.64992 -24.41379 1.000 8.53601 367 TYR A N 1
ATOM 1393 C CA . TYR A 1 367 ? -7.14795 10.39554 -23.72718 1.000 9.31600 367 TYR A CA 1
ATOM 1394 C C . TYR A 1 367 ? -5.64905 10.24963 -23.57716 1.000 11.80736 367 TYR A C 1
ATOM 1395 O O . TYR A 1 367 ? -4.86446 10.85710 -24.31389 1.000 10.96250 367 TYR A O 1
ATOM 1404 N N . ILE A 1 368 ? -5.27090 9.45228 -22.57326 1.000 10.90837 368 ILE A N 1
ATOM 1405 C CA . ILE A 1 368 ? -3.87392 9.17821 -22.30130 1.000 11.41517 368 ILE A CA 1
ATOM 1406 C C . ILE A 1 368 ? -3.32956 8.27885 -23.40651 1.000 13.19973 368 ILE A C 1
ATOM 1407 O O . ILE A 1 368 ? -3.91169 7.23207 -23.72136 1.000 11.76645 368 ILE A O 1
ATOM 1412 N N . ALA A 1 369 ? -2.20226 8.68383 -23.99219 1.000 12.85162 369 ALA A N 1
ATOM 1413 C CA . ALA A 1 369 ? -1.58044 7.94606 -25.07711 1.000 12.16561 369 ALA A CA 1
ATOM 1414 C C . ALA A 1 369 ? -0.65753 6.84393 -24.56606 1.000 13.40758 369 ALA A C 1
ATOM 1415 O O . ALA A 1 369 ? -0.02102 6.96266 -23.51340 1.000 14.72322 369 ALA A O 1
ATOM 1417 N N . GLN A 1 370 ? -0.52741 5.79221 -25.38869 1.000 13.98456 370 GLN A N 1
ATOM 1418 C CA . GLN A 1 370 ? 0.29054 4.64139 -25.04698 1.000 15.04355 370 GLN A CA 1
ATOM 1419 C C . GLN A 1 370 ? 1.74456 5.03232 -24.83492 1.000 17.23577 370 GLN A C 1
ATOM 1420 O O . GLN A 1 370 ? 2.40537 4.52134 -23.92833 1.000 19.14495 370 GLN A O 1
ATOM 1426 N N . GLU A 1 371 ? 2.25122 5.94179 -25.65614 1.000 18.25915 371 GLU A N 1
ATOM 1427 C CA . GLU A 1 371 ? 3.62679 6.43450 -25.47730 1.000 20.70117 371 GLU A CA 1
ATOM 1428 C C . GLU A 1 371 ? 3.70874 7.87933 -25.95439 1.000 25.49298 371 GLU A C 1
ATOM 1429 O O . GLU A 1 371 ? 2.75153 8.39229 -26.54417 1.000 24.44725 371 GLU A O 1
ATOM 1436 N N . ASP B 1 179 ? 2.73207 27.67718 -33.31978 1.000 41.79269 179 ASP B N 1
ATOM 1437 C CA . ASP B 1 179 ? 2.30089 26.47295 -32.62406 1.000 39.57292 179 ASP B CA 1
ATOM 1438 C C . ASP B 1 179 ? 2.57204 26.58883 -31.13532 1.000 43.47879 179 ASP B C 1
ATOM 1439 O O . ASP B 1 179 ? 3.60971 27.09215 -30.70516 1.000 44.78376 179 ASP B O 1
ATOM 1444 N N . THR B 1 180 ? 1.61611 26.06888 -30.36819 1.000 37.94910 180 THR B N 1
ATOM 1445 C CA . THR B 1 180 ? 1.44222 26.28911 -28.93895 1.000 31.32255 180 THR B CA 1
ATOM 1446 C C . THR B 1 180 ? 1.24710 27.75771 -28.57616 1.000 24.16181 180 THR B C 1
ATOM 1447 O O . THR B 1 180 ? 1.11616 28.04434 -27.38450 1.000 25.97711 180 THR B O 1
ATOM 1451 N N . ARG B 1 181 ? 1.20131 28.67922 -29.55229 1.000 21.36561 181 ARG B N 1
ATOM 1452 C CA . ARG B 1 181 ? 0.82086 30.05759 -29.22001 1.000 20.05773 181 ARG B CA 1
ATOM 1453 C C . ARG B 1 181 ? -0.65626 30.13869 -28.88101 1.000 19.09951 181 ARG B C 1
ATOM 1454 O O . ARG B 1 181 ? -1.47349 29.29272 -29.30158 1.000 17.82711 181 ARG B O 1
ATOM 1462 N N . THR B 1 182 ? -1.00092 31.19246 -28.13727 1.000 17.06253 182 THR B N 1
ATOM 1463 C CA . THR B 1 182 ? -2.37387 31.46754 -27.72143 1.000 15.47855 182 THR B CA 1
ATOM 1464 C C . THR B 1 182 ? -2.82034 32.81366 -28.26370 1.000 15.38161 182 THR B C 1
ATOM 1465 O O . THR B 1 182 ? -2.06128 33.78879 -28.23071 1.000 19.67953 182 THR B O 1
ATOM 1469 N N . LEU B 1 183 ? -4.03001 32.83150 -28.80165 1.000 14.28128 183 LEU B N 1
ATOM 1470 C CA . LEU B 1 183 ? -4.76290 34.03243 -29.16405 1.000 14.82660 183 LEU B CA 1
ATOM 1471 C C . LEU B 1 183 ? -5.92424 34.16547 -28.18825 1.000 13.30048 183 LEU B C 1
ATOM 1472 O O . LEU B 1 183 ? -6.70148 33.21633 -28.01377 1.000 14.79377 183 LEU B O 1
ATOM 1477 N N . TRP B 1 184 ? -6.04393 35.31667 -27.51302 1.000 13.72949 184 TRP B N 1
ATOM 1478 C CA . TRP B 1 184 ? -7.06222 35.36619 -26.46590 1.000 15.22798 184 TRP B CA 1
ATOM 1479 C C . TRP B 1 184 ? -7.55909 36.78911 -26.20608 1.000 15.95340 184 TRP B C 1
ATOM 1480 O O . TRP B 1 184 ? -7.06501 37.78566 -26.76162 1.000 16.00656 184 TRP B O 1
ATOM 1491 N N . THR B 1 185 ? -8.57157 36.84489 -25.33226 1.000 16.00774 185 THR B N 1
ATOM 1492 C CA . THR B 1 185 ? -9.14730 38.09241 -24.82747 1.000 17.43445 185 THR B CA 1
ATOM 1493 C C . THR B 1 185 ? -8.36781 38.72482 -23.68006 1.000 19.47662 185 THR B C 1
ATOM 1494 O O . THR B 1 185 ? -8.82928 39.73834 -23.14924 1.000 20.74897 185 THR B O 1
ATOM 1498 N N . THR B 1 186 ? -7.22296 38.17527 -23.30529 1.000 17.79677 186 THR B N 1
ATOM 1499 C CA . THR B 1 186 ? -6.57037 38.24133 -21.99360 1.000 18.92830 186 THR B CA 1
ATOM 1500 C C . THR B 1 186 ? -7.40027 37.44757 -20.98286 1.000 19.13196 186 THR B C 1
ATOM 1501 O O . THR B 1 186 ? -8.60811 37.23213 -21.16441 1.000 16.60187 186 THR B O 1
ATOM 1505 N N . PRO B 1 187 ? -6.76410 36.94738 -19.92328 1.000 17.83345 187 PRO B N 1
ATOM 1506 C CA . PRO B 1 187 ? -7.47928 36.07221 -18.98428 1.000 18.72139 187 PRO B CA 1
ATOM 1507 C C . PRO B 1 187 ? -8.40030 36.80487 -18.03454 1.000 16.74178 187 PRO B C 1
ATOM 1508 O O . PRO B 1 187 ? -9.27130 36.16287 -17.43068 1.000 18.06646 187 PRO B O 1
ATOM 1512 N N . ASP B 1 188 ? -8.20328 38.10312 -17.82619 1.000 19.87368 188 ASP B N 1
ATOM 1513 C CA . ASP B 1 188 ? -9.05025 38.88515 -16.93457 1.000 18.96803 188 ASP B CA 1
ATOM 1514 C C . ASP B 1 188 ? -9.51684 40.13434 -17.66633 1.000 18.61173 188 ASP B C 1
ATOM 1515 O O . ASP B 1 188 ? -9.18082 41.26408 -17.27867 1.000 21.20400 188 ASP B O 1
ATOM 1520 N N . PRO B 1 189 ? -10.31458 39.97024 -18.71786 1.000 18.39761 189 PRO B N 1
ATOM 1521 C CA . PRO B 1 189 ? -10.68178 41.13101 -19.53576 1.000 17.37393 189 PRO B CA 1
ATOM 1522 C C . PRO B 1 189 ? -11.62015 42.06644 -18.79774 1.000 17.70372 189 PRO B C 1
ATOM 1523 O O . PRO B 1 189 ? -12.41502 41.65754 -17.94399 1.000 19.88972 189 PRO B O 1
ATOM 1527 N N A SER B 1 190 ? -11.49953 43.34975 -19.12962 0.567 19.66330 190 SER B N 1
ATOM 1528 N N B SER B 1 190 ? -11.50966 43.34341 -19.11785 0.433 19.81982 190 SER B N 1
ATOM 1529 C CA A SER B 1 190 ? -12.55729 44.30632 -18.84885 0.567 21.22569 190 SER B CA 1
ATOM 1530 C CA B SER B 1 190 ? -12.58196 44.26658 -18.79489 0.433 21.00399 190 SER B CA 1
ATOM 1531 C C A SER B 1 190 ? -13.72433 44.00488 -19.79031 0.567 19.54936 190 SER B C 1
ATOM 1532 C C B SER B 1 190 ? -13.71718 44.01980 -19.78708 0.433 19.87682 190 SER B C 1
ATOM 1533 O O A SER B 1 190 ? -13.59237 43.19985 -20.72176 0.567 20.11018 190 SER B O 1
ATOM 1534 O O B SER B 1 190 ? -13.56525 43.24536 -20.73926 0.433 19.75923 190 SER B O 1
ATOM 1539 N N . PRO B 1 191 ? -14.88653 44.62268 -19.58047 1.000 20.60818 191 PRO B N 1
ATOM 1540 C CA . PRO B 1 191 ? -16.01125 44.38310 -20.49826 1.000 21.93553 191 PRO B CA 1
ATOM 1541 C C . PRO B 1 191 ? -15.60052 44.59933 -21.94605 1.000 19.29490 191 PRO B C 1
ATOM 1542 O O . PRO B 1 191 ? -15.00356 45.63112 -22.29950 1.000 20.27768 191 PRO B O 1
ATOM 1546 N N . ASN B 1 192 ? -15.86308 43.58125 -22.77420 1.000 19.55171 192 ASN B N 1
ATOM 1547 C CA . ASN B 1 192 ? -15.23138 43.53845 -24.07980 1.000 19.70025 192 ASN B CA 1
ATOM 1548 C C . ASN B 1 192 ? -16.17036 43.01345 -25.15129 1.000 22.36074 192 ASN B C 1
ATOM 1549 O O . ASN B 1 192 ? -15.72455 42.79513 -26.28243 1.000 21.23989 192 ASN B O 1
ATOM 1554 N N . CYS B 1 193 ? -17.44977 42.82805 -24.84390 1.000 17.19085 193 CYS B N 1
ATOM 1555 C CA . CYS B 1 193 ? -18.29580 42.05726 -25.73619 1.000 16.86133 193 CYS B CA 1
ATOM 1556 C C . CYS B 1 193 ? -19.71938 42.57282 -25.67345 1.000 19.76029 193 CYS B C 1
ATOM 1557 O O . CYS B 1 193 ? -20.19004 43.01067 -24.62426 1.000 22.02632 193 CYS B O 1
ATOM 1560 N N . LYS B 1 194 ? -20.39027 42.56131 -26.81764 1.000 23.50031 194 LYS B N 1
ATOM 1561 C CA . LYS B 1 194 ? -21.77301 42.98545 -26.92215 1.000 22.70832 194 LYS B CA 1
ATOM 1562 C C . LYS B 1 194 ? -22.69379 41.77867 -26.86390 1.000 23.38076 194 LYS B C 1
ATOM 1563 O O . LYS B 1 194 ? -22.61545 40.89042 -27.71550 1.000 23.80029 194 LYS B O 1
ATOM 1569 N N . VAL B 1 195 ? -23.57143 41.75194 -25.87578 1.000 20.33997 195 VAL B N 1
ATOM 1570 C CA . VAL B 1 195 ? -24.71789 40.84881 -25.91082 1.000 21.18734 195 VAL B CA 1
ATOM 1571 C C . VAL B 1 195 ? -25.91433 41.68190 -26.36348 1.000 30.26310 195 VAL B C 1
ATOM 1572 O O . VAL B 1 195 ? -26.51964 41.39533 -27.40298 1.000 30.27930 195 VAL B O 1
ATOM 1576 N N . GLU B 1 196 ? -26.23226 42.75521 -25.62906 1.000 21.66759 196 GLU B N 1
ATOM 1577 C CA . GLU B 1 196 ? -27.27447 43.69501 -26.04659 1.000 28.69161 196 GLU B CA 1
ATOM 1578 C C . GLU B 1 196 ? -26.72908 45.04602 -26.49781 1.000 27.37691 196 GLU B C 1
ATOM 1579 O O . GLU B 1 196 ? -27.18920 45.59128 -27.50722 1.000 35.51936 196 GLU B O 1
ATOM 1585 N N . THR B 1 197 ? -25.75860 45.61159 -25.78691 1.000 24.68994 197 THR B N 1
ATOM 1586 C CA . THR B 1 197 ? -25.13209 46.87455 -26.18431 1.000 25.24505 197 THR B CA 1
ATOM 1587 C C . THR B 1 197 ? -23.63074 46.70762 -26.03003 1.000 24.85275 197 THR B C 1
ATOM 1588 O O . THR B 1 197 ? -23.16645 45.76426 -25.39270 1.000 22.88096 197 THR B O 1
ATOM 1592 N N . ALA B 1 198 ? -22.86047 47.61958 -26.62017 1.000 27.31309 198 ALA B N 1
ATOM 1593 C CA . ALA B 1 198 ? -21.41098 47.41120 -26.66658 1.000 24.84424 198 ALA B CA 1
ATOM 1594 C C . ALA B 1 198 ? -20.80825 47.24625 -25.27350 1.000 23.78599 198 ALA B C 1
ATOM 1595 O O . ALA B 1 198 ? -21.12137 48.00593 -24.34966 1.000 25.43324 198 ALA B O 1
ATOM 1597 N N . ARG B 1 199 ? -19.90410 46.26667 -25.13914 1.000 21.93131 199 ARG B N 1
ATOM 1598 C CA . ARG B 1 199 ? -19.13744 46.09844 -23.90717 1.000 23.19407 199 ARG B CA 1
ATOM 1599 C C . ARG B 1 199 ? -20.06424 46.00284 -22.69216 1.000 24.33263 199 ARG B C 1
ATOM 1600 O O . ARG B 1 199 ? -19.84435 46.64203 -21.65553 1.000 25.10712 199 ARG B O 1
ATOM 1608 N N . ASP B 1 200 ? -21.13478 45.23543 -22.83636 1.000 19.79914 200 ASP B N 1
ATOM 1609 C CA . ASP B 1 200 ? -22.01539 44.94263 -21.71369 1.000 20.01756 200 ASP B CA 1
ATOM 1610 C C . ASP B 1 200 ? -21.70658 43.58248 -21.12734 1.000 18.79171 200 ASP B C 1
ATOM 1611 O O . ASP B 1 200 ? -22.43516 43.11840 -20.24899 1.000 20.60070 200 ASP B O 1
ATOM 1616 N N A SER B 1 201 ? -20.63438 42.93800 -21.57951 0.462 17.67197 201 SER B N 1
ATOM 1617 N N B SER B 1 201 ? -20.62794 42.94680 -21.57962 0.538 17.67713 201 SER B N 1
ATOM 1618 C CA A SER B 1 201 ? -20.30719 41.60924 -21.08482 0.462 16.71105 201 SER B CA 1
ATOM 1619 C CA B SER B 1 201 ? -20.28338 41.61328 -21.11096 0.538 16.69448 201 SER B CA 1
ATOM 1620 C C A SER B 1 201 ? -18.80499 41.37424 -21.17005 0.462 16.98595 201 SER B C 1
ATOM 1621 C C B SER B 1 201 ? -18.77830 41.41100 -21.13471 0.538 16.91364 201 SER B C 1
ATOM 1622 O O A SER B 1 201 ? -18.09980 42.02996 -21.93422 0.462 19.48420 201 SER B O 1
ATOM 1623 O O B SER B 1 201 ? -18.05063 42.10767 -21.83899 0.538 19.07913 201 SER B O 1
ATOM 1628 N N . LYS B 1 202 ? -18.32678 40.41404 -20.35849 1.000 16.38526 202 LYS B N 1
ATOM 1629 C CA . LYS B 1 202 ? -16.91932 39.98746 -20.29400 1.000 16.03397 202 LYS B CA 1
ATOM 1630 C C . LYS B 1 202 ? -16.87026 38.58578 -20.86945 1.000 15.68177 202 LYS B C 1
ATOM 1631 O O . LYS B 1 202 ? -17.29740 37.63392 -20.19749 1.000 15.11196 202 LYS B O 1
ATOM 1637 N N . LEU B 1 203 ? -16.39419 38.48004 -22.11848 1.000 14.12059 203 LEU B N 1
ATOM 1638 C CA . LEU B 1 203 ? -16.09663 37.19933 -22.75721 1.000 13.08881 203 LEU B CA 1
ATOM 1639 C C . LEU B 1 203 ? -14.63619 36.86137 -22.50567 1.000 12.47634 203 LEU B C 1
ATOM 1640 O O . LEU B 1 203 ? -13.74408 37.61392 -22.91051 1.000 13.05093 203 LEU B O 1
ATOM 1645 N N . THR B 1 204 ? -14.39067 35.73333 -21.83066 1.000 14.06449 204 THR B N 1
ATOM 1646 C CA . THR B 1 204 ? -13.03188 35.23588 -21.68557 1.000 14.63309 204 THR B CA 1
ATOM 1647 C C . THR B 1 204 ? -12.89681 34.07161 -22.65369 1.000 12.35615 204 THR B C 1
ATOM 1648 O O . THR B 1 204 ? -13.59633 33.06198 -22.50922 1.000 14.37899 204 THR B O 1
ATOM 1652 N N . LEU B 1 205 ? -12.00191 34.20996 -23.62742 1.000 12.33327 205 LEU B N 1
ATOM 1653 C CA . LEU B 1 205 ? -11.84414 33.19284 -24.65929 1.000 10.95080 205 LEU B CA 1
ATOM 1654 C C . LEU B 1 205 ? -10.36289 33.05901 -24.90535 1.000 13.13616 205 LEU B C 1
ATOM 1655 O O . LEU B 1 205 ? -9.70887 34.06331 -25.21160 1.000 13.90159 205 LEU B O 1
ATOM 1660 N N . ALA B 1 206 ? -9.84959 31.82510 -24.83486 1.000 11.14969 206 ALA B N 1
ATOM 1661 C CA . ALA B 1 206 ? -8.45370 31.54271 -25.17621 1.000 11.67084 206 ALA B CA 1
ATOM 1662 C C . ALA B 1 206 ? -8.42119 30.43107 -26.21512 1.000 11.04613 206 ALA B C 1
ATOM 1663 O O . ALA B 1 206 ? -9.05911 29.39449 -26.02045 1.000 13.50745 206 ALA B O 1
ATOM 1665 N N . LEU B 1 207 ? -7.70655 30.67604 -27.31419 1.000 12.71572 207 LEU B N 1
ATOM 1666 C CA . LEU B 1 207 ? -7.49852 29.72741 -28.39940 1.000 15.18749 207 LEU B CA 1
ATOM 1667 C C . LEU B 1 207 ? -6.02301 29.37209 -28.43649 1.000 15.38832 207 LEU B C 1
ATOM 1668 O O . LEU B 1 207 ? -5.17920 30.23351 -28.67635 1.000 17.16125 207 LEU B O 1
ATOM 1673 N N . THR B 1 208 ? -5.70589 28.11335 -28.21417 1.000 12.14533 208 THR B N 1
ATOM 1674 C CA . THR B 1 208 ? -4.30888 27.70513 -28.17471 1.000 14.19887 208 THR B CA 1
ATOM 1675 C C . THR B 1 208 ? -4.06029 26.71320 -29.29284 1.000 13.30148 208 THR B C 1
ATOM 1676 O O . THR B 1 208 ? -4.79420 25.72038 -29.42236 1.000 14.86817 208 THR B O 1
ATOM 1680 N N . LYS B 1 209 ? -3.01370 26.96626 -30.09617 1.000 14.24452 209 LYS B N 1
ATOM 1681 C CA . LYS B 1 209 ? -2.78132 26.12029 -31.26395 1.000 14.72117 209 LYS B CA 1
ATOM 1682 C C . LYS B 1 209 ? -2.05926 24.85106 -30.85541 1.000 17.23552 209 LYS B C 1
ATOM 1683 O O . LYS B 1 209 ? -0.94319 24.90225 -30.31995 1.000 19.08727 209 LYS B O 1
ATOM 1689 N N . CYS B 1 210 ? -2.70540 23.71865 -31.11859 1.000 17.08048 210 CYS B N 1
ATOM 1690 C CA . CYS B 1 210 ? -2.10592 22.40579 -30.99569 1.000 19.68661 210 CYS B CA 1
ATOM 1691 C C . CYS B 1 210 ? -2.00691 21.79757 -32.38722 1.000 24.02297 210 CYS B C 1
ATOM 1692 O O . CYS B 1 210 ? -2.75844 20.88264 -32.73695 1.000 23.34746 210 CYS B O 1
ATOM 1695 N N . GLY B 1 211 ? -1.10795 22.36348 -33.20174 1.000 22.28154 211 GLY B N 1
ATOM 1696 C CA . GLY B 1 211 ? -0.95604 21.93786 -34.57430 1.000 22.20808 211 GLY B CA 1
ATOM 1697 C C . GLY B 1 211 ? -2.26464 22.03989 -35.31957 1.000 25.35149 211 GLY B C 1
ATOM 1698 O O . GLY B 1 211 ? -2.85681 23.12381 -35.45425 1.000 29.66176 211 GLY B O 1
ATOM 1699 N N . SER B 1 212 ? -2.76286 20.88492 -35.77008 1.000 21.65682 212 SER B N 1
ATOM 1700 C CA . SER B 1 212 ? -3.92216 20.87810 -36.64794 1.000 24.04328 212 SER B CA 1
ATOM 1701 C C . SER B 1 212 ? -5.23201 21.15250 -35.92318 1.000 17.41032 212 SER B C 1
ATOM 1702 O O . SER B 1 212 ? -6.25473 21.29379 -36.59247 1.000 20.73228 212 SER B O 1
ATOM 1705 N N . GLN B 1 213 ? -5.24389 21.19046 -34.59556 1.000 16.08613 213 GLN B N 1
ATOM 1706 C CA . GLN B 1 213 ? -6.44160 21.55650 -33.84927 1.000 15.00765 213 GLN B CA 1
ATOM 1707 C C . GLN B 1 213 ? -6.17186 22.75528 -32.96222 1.000 15.08749 213 GLN B C 1
ATOM 1708 O O . GLN B 1 213 ? -5.04540 22.96621 -32.49782 1.000 18.09407 213 GLN B O 1
ATOM 1714 N N . ILE B 1 214 ? -7.22300 23.53316 -32.72219 1.000 13.60544 214 ILE B N 1
ATOM 1715 C CA . ILE B 1 214 ? -7.20151 24.60860 -31.73801 1.000 12.92794 214 ILE B CA 1
ATOM 1716 C C . ILE B 1 214 ? -7.89908 24.07950 -30.50703 1.000 12.22290 214 ILE B C 1
ATOM 1717 O O . ILE B 1 214 ? -9.00400 23.52584 -30.61015 1.000 14.09053 214 ILE B O 1
ATOM 1722 N N . LEU B 1 215 ? -7.26178 24.24423 -29.34496 1.000 11.98709 215 LEU B N 1
ATOM 1723 C CA . LEU B 1 215 ? -7.85719 23.94065 -28.05384 1.000 11.42212 215 LEU B CA 1
ATOM 1724 C C . LEU B 1 215 ? -8.36270 25.24718 -27.45260 1.000 11.17770 215 LEU B C 1
ATOM 1725 O O . LEU B 1 215 ? -7.61960 26.22083 -27.35133 1.000 12.85277 215 LEU B O 1
ATOM 1730 N N . ALA B 1 216 ? -9.61676 25.26312 -27.05443 1.000 10.41474 216 ALA B N 1
ATOM 1731 C CA . ALA B 1 216 ? -10.26429 26.50032 -26.63824 1.000 11.09528 216 ALA B CA 1
ATOM 1732 C C . ALA B 1 216 ? -10.90337 26.34776 -25.27285 1.000 11.02867 216 ALA B C 1
ATOM 1733 O O . ALA B 1 216 ? -11.38447 25.27426 -24.90259 1.000 11.55195 216 ALA B O 1
ATOM 1735 N N . THR B 1 217 ? -10.93188 27.46863 -24.53296 1.000 10.31200 217 THR B N 1
ATOM 1736 C CA . THR B 1 217 ? -11.74286 27.57208 -23.32336 1.000 11.85334 217 THR B CA 1
ATOM 1737 C C . THR B 1 217 ? -12.47887 28.91102 -23.36116 1.000 11.67088 217 THR B C 1
ATOM 1738 O O . THR B 1 217 ? -11.90765 29.94738 -23.75174 1.000 13.71625 217 THR B O 1
ATOM 1742 N N . VAL B 1 218 ? -13.77303 28.87176 -23.01956 1.000 12.17763 218 VAL B N 1
ATOM 1743 C CA . VAL B 1 218 ? -14.63253 30.03854 -23.13645 1.000 10.98655 218 VAL B CA 1
ATOM 1744 C C . VAL B 1 218 ? -15.53428 30.14866 -21.91346 1.000 11.08214 218 VAL B C 1
ATOM 1745 O O . VAL B 1 218 ? -16.05690 29.15285 -21.40149 1.000 13.37226 218 VAL B O 1
ATOM 1749 N N A SER B 1 219 ? -15.74629 31.38177 -21.46435 0.567 11.95056 219 SER B N 1
ATOM 1750 N N B SER B 1 219 ? -15.71949 31.38425 -21.45367 0.433 11.88122 219 SER B N 1
ATOM 1751 C CA A SER B 1 219 ? -16.72537 31.63459 -20.41774 0.567 11.94897 219 SER B CA 1
ATOM 1752 C CA B SER B 1 219 ? -16.66746 31.68802 -20.39221 0.433 12.08150 219 SER B CA 1
ATOM 1753 C C A SER B 1 219 ? -17.21383 33.06486 -20.57859 0.567 12.22999 219 SER B C 1
ATOM 1754 C C B SER B 1 219 ? -17.25061 33.06358 -20.67598 0.433 12.12231 219 SER B C 1
ATOM 1755 O O A SER B 1 219 ? -16.47874 33.92803 -21.05687 0.567 13.13315 219 SER B O 1
ATOM 1756 O O B SER B 1 219 ? -16.62686 33.88048 -21.35257 0.433 13.94779 219 SER B O 1
ATOM 1761 N N . LEU B 1 220 ? -18.46156 33.30729 -20.17817 1.000 11.69913 220 LEU B N 1
ATOM 1762 C CA . LEU B 1 220 ? -19.12303 34.58568 -20.38179 1.000 11.46752 220 LEU B CA 1
ATOM 1763 C C . LEU B 1 220 ? -19.74712 35.06221 -19.09050 1.000 11.92783 220 LEU B C 1
ATOM 1764 O O . LEU B 1 220 ? -20.50730 34.32383 -18.46414 1.000 13.37325 220 LEU B O 1
ATOM 1769 N N . LEU B 1 221 ? -19.47940 36.31273 -18.74291 1.000 12.09643 221 LEU B N 1
ATOM 1770 C CA . LEU B 1 221 ? -20.20639 36.99213 -17.67833 1.000 14.70317 221 LEU B CA 1
ATOM 1771 C C . LEU B 1 221 ? -20.87688 38.20822 -18.30280 1.000 12.35508 221 LEU B C 1
ATOM 1772 O O . LEU B 1 221 ? -20.18974 39.12911 -18.75645 1.000 13.49576 221 LEU B O 1
ATOM 1777 N N . VAL B 1 222 ? -22.21242 38.20538 -18.35392 1.000 11.59370 222 VAL B N 1
ATOM 1778 C CA . VAL B 1 222 ? -22.92781 39.41196 -18.78995 1.000 12.23777 222 VAL B CA 1
ATOM 1779 C C . VAL B 1 222 ? -23.03149 40.37092 -17.60236 1.000 14.86132 222 VAL B C 1
ATOM 1780 O O . VAL B 1 222 ? -23.47178 39.96995 -16.52056 1.000 15.15586 222 VAL B O 1
ATOM 1784 N N . VAL B 1 223 ? -22.60009 41.62973 -17.79462 1.000 14.48383 223 VAL B N 1
ATOM 1785 C CA . VAL B 1 223 ? -22.41528 42.53147 -16.66234 1.000 13.93260 223 VAL B CA 1
ATOM 1786 C C . VAL B 1 223 ? -23.55015 43.53165 -16.56615 1.000 18.23968 223 VAL B C 1
ATOM 1787 O O . VAL B 1 223 ? -23.88108 43.99200 -15.47145 1.000 21.53171 223 VAL B O 1
ATOM 1791 N N . THR B 1 224 ? -24.14706 43.90173 -17.69553 1.000 15.13526 224 THR B N 1
ATOM 1792 C CA . THR B 1 224 ? -25.23499 44.85687 -17.63160 1.000 16.20164 224 THR B CA 1
ATOM 1793 C C . THR B 1 224 ? -26.20398 44.56352 -18.76363 1.000 16.32424 224 THR B C 1
ATOM 1794 O O . THR B 1 224 ? -25.86355 43.87970 -19.72961 1.000 17.83164 224 THR B O 1
ATOM 1798 N N . GLY B 1 225 ? -27.42586 45.11980 -18.64233 1.000 18.28983 225 GLY B N 1
ATOM 1799 C CA . GLY B 1 225 ? -28.42545 44.94961 -19.67613 1.000 19.11374 225 GLY B CA 1
ATOM 1800 C C . GLY B 1 225 ? -29.35905 43.77565 -19.43779 1.000 17.54469 225 GLY B C 1
ATOM 1801 O O . GLY B 1 225 ? -29.38330 43.13633 -18.38067 1.000 18.72157 225 GLY B O 1
ATOM 1802 N N . LYS B 1 226 ? -30.09137 43.46532 -20.50621 1.000 21.29035 226 LYS B N 1
ATOM 1803 C CA . LYS B 1 226 ? -31.18654 42.49758 -20.47142 1.000 21.95227 226 LYS B CA 1
ATOM 1804 C C . LYS B 1 226 ? -30.75885 41.12279 -19.95335 1.000 19.83255 226 LYS B C 1
ATOM 1805 O O . LYS B 1 226 ? -31.52153 40.46193 -19.22720 1.000 19.71982 226 LYS B O 1
ATOM 1811 N N . TYR B 1 227 ? -29.57825 40.64217 -20.34340 1.000 16.74927 227 TYR B N 1
ATOM 1812 C CA . TYR B 1 227 ? -29.17228 39.28501 -19.99348 1.000 15.01149 227 TYR B CA 1
ATOM 1813 C C . TYR B 1 227 ? -28.20049 39.23554 -18.82628 1.000 15.06911 227 TYR B C 1
ATOM 1814 O O . TYR B 1 227 ? -27.68742 38.15667 -18.50789 1.000 15.72508 227 TYR B O 1
ATOM 1823 N N . ALA B 1 228 ? -27.98201 40.36133 -18.13533 1.000 15.00491 228 ALA B N 1
ATOM 1824 C CA . ALA B 1 228 ? -27.08938 40.29605 -16.97176 1.000 16.61270 228 ALA B CA 1
ATOM 1825 C C . ALA B 1 228 ? -27.67980 39.39946 -15.88669 1.000 17.64702 228 ALA B C 1
ATOM 1826 O O . ALA B 1 228 ? -26.97059 38.59925 -15.25516 1.000 15.14102 228 ALA B O 1
ATOM 1828 N N . ILE B 1 229 ? -28.97396 39.53941 -15.64263 1.000 15.98089 229 ILE B N 1
ATOM 1829 C CA . ILE B 1 229 ? -29.69192 38.74125 -14.66051 1.000 16.14403 229 ILE B CA 1
ATOM 1830 C C . ILE B 1 229 ? -30.84876 38.11299 -15.40492 1.000 17.58318 229 ILE B C 1
ATOM 1831 O O . ILE B 1 229 ? -31.65668 38.83511 -15.99526 1.000 20.01672 229 ILE B O 1
ATOM 1836 N N . ILE B 1 230 ? -30.94647 36.78794 -15.39536 1.000 16.80121 230 ILE B N 1
ATOM 1837 C CA . ILE B 1 230 ? -32.00818 36.13773 -16.17167 1.000 16.83255 230 ILE B CA 1
ATOM 1838 C C . ILE B 1 230 ? -33.00121 35.46056 -15.23469 1.000 18.07570 230 ILE B C 1
ATOM 1839 O O . ILE B 1 230 ? -32.72825 35.22927 -14.05542 1.000 17.85383 230 ILE B O 1
ATOM 1844 N N . SER B 1 231 ? -34.16692 35.14015 -15.78977 1.000 17.74483 231 SER B N 1
ATOM 1845 C CA . SER B 1 231 ? -35.21316 34.40541 -15.10146 1.000 18.61978 231 SER B CA 1
ATOM 1846 C C . SER B 1 231 ? -36.17048 33.90591 -16.16450 1.000 20.50990 231 SER B C 1
ATOM 1847 O O . SER B 1 231 ? -35.98479 34.16683 -17.35381 1.000 18.62659 231 SER B O 1
ATOM 1850 N N . ASP B 1 232 ? -37.22250 33.22287 -15.72460 1.000 19.92951 232 ASP B N 1
ATOM 1851 C CA . ASP B 1 232 ? -38.16923 32.70192 -16.69578 1.000 20.45612 232 ASP B CA 1
ATOM 1852 C C . ASP B 1 232 ? -38.93520 33.78962 -17.43326 1.000 23.43486 232 ASP B C 1
ATOM 1853 O O . ASP B 1 232 ? -39.57933 33.47481 -18.44240 1.000 22.36651 232 ASP B O 1
ATOM 1858 N N . THR B 1 233 ? -38.90381 35.04923 -16.96473 1.000 21.75772 233 THR B N 1
ATOM 1859 C CA . THR B 1 233 ? -39.64495 36.09725 -17.65395 1.000 22.66480 233 THR B CA 1
ATOM 1860 C C . THR B 1 233 ? -38.78099 36.87358 -18.62453 1.000 24.23017 233 THR B C 1
ATOM 1861 O O . THR B 1 233 ? -39.26569 37.84107 -19.21226 1.000 29.96044 233 THR B O 1
ATOM 1865 N N . VAL B 1 234 ? -37.52192 36.49357 -18.79264 1.000 20.51281 234 VAL B N 1
ATOM 1866 C CA . VAL B 1 234 ? -36.65910 37.09047 -19.80293 1.000 21.69173 234 VAL B CA 1
ATOM 1867 C C . VAL B 1 234 ? -36.82853 36.30318 -21.09192 1.000 24.97663 234 VAL B C 1
ATOM 1868 O O . VAL B 1 234 ? -36.66025 35.07709 -21.10478 1.000 25.95200 234 VAL B O 1
ATOM 1872 N N . ASN B 1 235 ? -37.16857 36.99402 -22.16783 1.000 22.39093 235 ASN B N 1
ATOM 1873 C CA . ASN B 1 235 ? -37.32850 36.34022 -23.46981 1.000 23.82011 235 ASN B CA 1
ATOM 1874 C C . ASN B 1 235 ? -36.74768 37.21360 -24.58144 1.000 26.52786 235 ASN B C 1
ATOM 1875 O O . ASN B 1 235 ? -36.79264 38.44735 -24.49738 1.000 26.71932 235 ASN B O 1
ATOM 1880 N N . PRO B 1 236 ? -36.17862 36.59445 -25.62987 1.000 22.22061 236 PRO B N 1
ATOM 1881 C CA . PRO B 1 236 ? -35.93035 35.15851 -25.81000 1.000 21.33378 236 PRO B CA 1
ATOM 1882 C C . PRO B 1 236 ? -34.82887 34.64925 -24.90711 1.000 17.70128 236 PRO B C 1
ATOM 1883 O O . PRO B 1 236 ? -34.02315 35.39534 -24.34800 1.000 18.74143 236 PRO B O 1
ATOM 1887 N N . LYS B 1 237 ? -34.79191 33.33104 -24.79319 1.000 17.55044 237 LYS B N 1
ATOM 1888 C CA . LYS B 1 237 ? -33.86014 32.68559 -23.87597 1.000 21.64478 237 LYS B CA 1
ATOM 1889 C C . LYS B 1 237 ? -32.60901 32.20872 -24.59569 1.000 18.82964 237 LYS B C 1
ATOM 1890 O O . LYS B 1 237 ? -32.07128 31.13900 -24.32755 1.000 16.53997 237 LYS B O 1
ATOM 1896 N N . GLN B 1 238 ? -32.14052 33.01702 -25.53949 1.000 17.15941 238 GLN B N 1
ATOM 1897 C CA . GLN B 1 238 ? -30.94900 32.71722 -26.31425 1.000 16.29358 238 GLN B CA 1
ATOM 1898 C C . GLN B 1 238 ? -30.44499 34.04061 -26.87078 1.000 18.18049 238 GLN B C 1
ATOM 1899 O O . GLN B 1 238 ? -31.24397 34.94128 -27.14168 1.000 21.71216 238 GLN B O 1
ATOM 1905 N N . PHE B 1 239 ? -29.12861 34.16564 -26.97388 1.000 14.41276 239 PHE B N 1
ATOM 1906 C CA . PHE B 1 239 ? -28.50939 35.30967 -27.63576 1.000 17.00325 239 PHE B CA 1
ATOM 1907 C C . PHE B 1 239 ? -27.23247 34.82552 -28.30393 1.000 17.59252 239 PHE B C 1
ATOM 1908 O O . PHE B 1 239 ? -26.72582 33.74166 -27.99609 1.000 17.04474 239 PHE B O 1
ATOM 1916 N N A SER B 1 240 ? -26.74421 35.61887 -29.26261 0.416 16.13628 240 SER B N 1
ATOM 1917 N N B SER B 1 240 ? -26.70203 35.65372 -29.21116 0.584 16.91761 240 SER B N 1
ATOM 1918 C CA A SER B 1 240 ? -25.62277 35.23895 -30.11145 0.416 15.74429 240 SER B CA 1
ATOM 1919 C CA B SER B 1 240 ? -25.63486 35.24918 -30.11739 0.584 15.44371 240 SER B CA 1
ATOM 1920 C C A SER B 1 240 ? -24.49546 36.25565 -30.01591 0.416 15.61436 240 SER B C 1
ATOM 1921 C C B SER B 1 240 ? -24.49172 36.25245 -30.10757 0.584 15.44960 240 SER B C 1
ATOM 1922 O O A SER B 1 240 ? -24.73621 37.46895 -30.03096 0.416 18.65253 240 SER B O 1
ATOM 1923 O O B SER B 1 240 ? -24.72014 37.45543 -30.28922 0.584 18.52754 240 SER B O 1
ATOM 1928 N N . ILE B 1 241 ? -23.26670 35.75106 -29.96140 1.000 15.23218 241 ILE B N 1
ATOM 1929 C CA . ILE B 1 241 ? -22.04848 36.56262 -29.96218 1.000 14.96751 241 ILE B CA 1
ATOM 1930 C C . ILE B 1 241 ? -21.21580 36.12398 -31.16031 1.000 16.02947 241 ILE B C 1
ATOM 1931 O O . ILE B 1 241 ? -20.79624 34.96574 -31.22522 1.000 17.31352 241 ILE B O 1
ATOM 1936 N N . LYS B 1 242 ? -20.98471 37.03057 -32.10940 1.000 14.28803 242 LYS B N 1
ATOM 1937 C CA . LYS B 1 242 ? -20.33081 36.68804 -33.36900 1.000 15.61697 242 LYS B CA 1
ATOM 1938 C C . LYS B 1 242 ? -18.91136 37.23883 -33.37833 1.000 15.14752 242 LYS B C 1
ATOM 1939 O O . LYS B 1 242 ? -18.69622 38.43536 -33.11703 1.000 18.12213 242 LYS B O 1
ATOM 1945 N N . LEU B 1 243 ? -17.94725 36.36117 -33.62254 1.000 15.54803 243 LEU B N 1
ATOM 1946 C CA . LEU B 1 243 ? -16.59006 36.76872 -33.96041 1.000 17.32745 243 LEU B CA 1
ATOM 1947 C C . LEU B 1 243 ? -16.41075 36.56845 -35.46248 1.000 15.35947 243 LEU B C 1
ATOM 1948 O O . LEU B 1 243 ? -16.48659 35.43363 -35.96580 1.000 16.95999 243 LEU B O 1
ATOM 1953 N N . LEU B 1 244 ? -16.22177 37.66513 -36.18599 1.000 15.97754 244 LEU B N 1
ATOM 1954 C CA . LEU B 1 244 ? -16.14986 37.66268 -37.63416 1.000 17.21120 244 LEU B CA 1
ATOM 1955 C C . LEU B 1 244 ? -14.72128 37.99152 -38.03785 1.000 17.42873 244 LEU B C 1
ATOM 1956 O O . LEU B 1 244 ? -14.14130 38.94756 -37.51352 1.000 20.16814 244 LEU B O 1
ATOM 1961 N N . PHE B 1 245 ? -14.13824 37.19681 -38.94277 1.000 17.54688 245 PHE B N 1
ATOM 1962 C CA . PHE B 1 245 ? -12.72957 37.37782 -39.30522 1.000 18.05801 245 PHE B CA 1
ATOM 1963 C C . PHE B 1 245 ? -12.54713 37.54560 -40.80411 1.000 19.19980 245 PHE B C 1
ATOM 1964 O O . PHE B 1 245 ? -13.30418 36.98361 -41.60065 1.000 20.35356 245 PHE B O 1
ATOM 1972 N N . ASN B 1 246 ? -11.50582 38.29143 -41.18886 1.000 19.91914 246 ASN B N 1
ATOM 1973 C CA . ASN B 1 246 ? -11.22674 38.47227 -42.60851 1.000 21.46802 246 ASN B CA 1
ATOM 1974 C C . ASN B 1 246 ? -10.29360 37.36781 -43.09559 1.000 20.96560 246 ASN B C 1
ATOM 1975 O O . ASN B 1 246 ? -10.03099 36.38373 -42.38054 1.000 20.57311 246 ASN B O 1
ATOM 1980 N N . ASP B 1 247 ? -9.83507 37.48740 -44.35375 1.000 22.35005 247 ASP B N 1
ATOM 1981 C CA A ASP B 1 247 ? -8.99786 36.45522 -44.95542 0.437 26.44599 247 ASP B CA 1
ATOM 1982 C CA B ASP B 1 247 ? -9.01109 36.43016 -44.92697 0.563 26.66121 247 ASP B CA 1
ATOM 1983 C C . ASP B 1 247 ? -7.65265 36.29747 -44.24820 1.000 21.74883 247 ASP B C 1
ATOM 1984 O O . ASP B 1 247 ? -6.97094 35.27544 -44.44662 1.000 24.77154 247 ASP B O 1
ATOM 1993 N N . LYS B 1 248 ? -7.24459 37.27218 -43.44797 1.000 22.95852 248 LYS B N 1
ATOM 1994 C CA . LYS B 1 248 ? -6.04355 37.11730 -42.64718 1.000 20.69994 248 LYS B CA 1
ATOM 1995 C C . LYS B 1 248 ? -6.34649 36.61929 -41.24038 1.000 21.20755 248 LYS B C 1
ATOM 1996 O O . LYS B 1 248 ? -5.42596 36.52864 -40.42135 1.000 21.57826 248 LYS B O 1
ATOM 2002 N N . GLY B 1 249 ? -7.61142 36.32854 -40.92213 1.000 18.30755 249 GLY B N 1
ATOM 2003 C CA . GLY B 1 249 ? -7.95720 35.94185 -39.55634 1.000 19.07890 249 GLY B CA 1
ATOM 2004 C C . GLY B 1 249 ? -7.98292 37.08421 -38.55785 1.000 20.98211 249 GLY B C 1
ATOM 2005 O O . GLY B 1 249 ? -7.90153 36.84137 -37.34328 1.000 19.16804 249 GLY B O 1
ATOM 2006 N N . VAL B 1 250 ? -8.07374 38.33455 -39.04138 1.000 19.06271 250 VAL B N 1
ATOM 2007 C CA . VAL B 1 250 ? -8.18387 39.52017 -38.20876 1.000 19.23827 250 VAL B CA 1
ATOM 2008 C C . VAL B 1 250 ? -9.65536 39.77109 -37.90862 1.000 21.15446 250 VAL B C 1
ATOM 2009 O O . VAL B 1 250 ? -10.50830 39.63851 -38.79661 1.000 20.61939 250 VAL B O 1
ATOM 2013 N N . LEU B 1 251 ? -9.95233 40.15178 -36.65935 1.000 18.35038 251 LEU B N 1
ATOM 2014 C CA . LEU B 1 251 ? -11.32710 40.36360 -36.21199 1.000 21.21350 251 LEU B CA 1
ATOM 2015 C C . LEU B 1 251 ? -11.93975 41.57701 -36.90769 1.000 21.97501 251 LEU B C 1
ATOM 2016 O O . LEU B 1 251 ? -11.33405 42.64673 -36.95844 1.000 24.55480 251 LEU B O 1
ATOM 2021 N N . LEU B 1 252 ? -13.13732 41.40923 -37.46121 1.000 21.39789 252 LEU B N 1
ATOM 2022 C CA . LEU B 1 252 ? -13.82930 42.50204 -38.13589 1.000 22.11604 252 LEU B CA 1
ATOM 2023 C C . LEU B 1 252 ? -14.63127 43.33604 -37.13806 1.000 22.63348 252 LEU B C 1
ATOM 2024 O O . LEU B 1 252 ? -15.13122 42.82336 -36.13304 1.000 21.93194 252 LEU B O 1
ATOM 2029 N N . SER B 1 253 ? -14.78876 44.63364 -37.46496 1.000 24.96213 253 SER B N 1
ATOM 2030 C CA . SER B 1 253 ? -15.41631 45.57492 -36.53595 1.000 28.29031 253 SER B CA 1
ATOM 2031 C C . SER B 1 253 ? -16.85542 45.22387 -36.22908 1.000 25.46861 253 SER B C 1
ATOM 2032 O O . SER B 1 253 ? -17.34225 45.52133 -35.13192 1.000 28.51849 253 SER B O 1
ATOM 2035 N N . ASP B 1 254 ? -17.55753 44.60789 -37.18153 1.000 26.34992 254 ASP B N 1
ATOM 2036 C CA . ASP B 1 254 ? -18.94096 44.22972 -36.94840 1.000 31.01131 254 ASP B CA 1
ATOM 2037 C C . ASP B 1 254 ? -19.08110 43.15347 -35.87435 1.000 25.65007 254 ASP B C 1
ATOM 2038 O O . ASP B 1 254 ? -20.19965 42.89344 -35.42447 1.000 28.24569 254 ASP B O 1
ATOM 2043 N N . SER B 1 255 ? -17.98172 42.54526 -35.43417 1.000 20.98644 255 SER B N 1
ATOM 2044 C CA . SER B 1 255 ? -18.05217 41.47044 -34.43533 1.000 18.80393 255 SER B CA 1
ATOM 2045 C C . SER B 1 255 ? -18.63299 41.98612 -33.11922 1.000 20.29298 255 SER B C 1
ATOM 2046 O O . SER B 1 255 ? -18.50305 43.16644 -32.79692 1.000 22.21632 255 SER B O 1
ATOM 2049 N N . ASN B 1 256 ? -19.29073 41.08462 -32.36150 1.000 20.72798 256 ASN B N 1
ATOM 2050 C CA . ASN B 1 256 ? -19.73473 41.43900 -31.00733 1.000 19.48347 256 ASN B CA 1
ATOM 2051 C C . ASN B 1 256 ? -18.55482 41.66167 -30.06300 1.000 19.28892 256 ASN B C 1
ATOM 2052 O O . ASN B 1 256 ? -18.64541 42.45895 -29.11692 1.000 22.86724 256 ASN B O 1
ATOM 2057 N N . LEU B 1 257 ? -17.47975 40.90622 -30.25069 1.000 18.93362 257 LEU B N 1
ATOM 2058 C CA . LEU B 1 257 ? -16.26057 41.08672 -29.47985 1.000 17.26971 257 LEU B CA 1
ATOM 2059 C C . LEU B 1 257 ? -15.51275 42.31795 -29.97433 1.000 19.13310 257 LEU B C 1
ATOM 2060 O O . LEU B 1 257 ? -15.25523 42.45285 -31.17770 1.000 22.72706 257 LEU B O 1
ATOM 2065 N N . ASP B 1 258 ? -15.17370 43.21207 -29.04572 1.000 18.80010 258 ASP B N 1
ATOM 2066 C CA . ASP B 1 258 ? -14.29541 44.34174 -29.31989 1.000 22.54978 258 ASP B CA 1
ATOM 2067 C C . ASP B 1 258 ? -12.87144 43.82874 -29.55039 1.000 27.68510 258 ASP B C 1
ATOM 2068 O O . ASP B 1 258 ? -12.39901 42.94970 -28.82399 1.000 25.91919 258 ASP B O 1
ATOM 2073 N N . GLY B 1 259 ? -12.20640 44.31400 -30.60433 1.000 26.49750 259 GLY B N 1
ATOM 2074 C CA . GLY B 1 259 ? -10.90020 43.76063 -30.90259 1.000 27.18784 259 GLY B CA 1
ATOM 2075 C C . GLY B 1 259 ? -9.74147 44.38120 -30.15920 1.000 24.90484 259 GLY B C 1
ATOM 2076 O O . GLY B 1 259 ? -8.59017 43.98197 -30.35720 1.000 25.39020 259 GLY B O 1
ATOM 2077 N N . THR B 1 260 ? -10.01909 45.36271 -29.30001 1.000 23.78367 260 THR B N 1
ATOM 2078 C CA . THR B 1 260 ? -8.96250 46.13480 -28.64494 1.000 32.58953 260 THR B CA 1
ATOM 2079 C C . THR B 1 260 ? -7.98568 45.24892 -27.88048 1.000 27.56497 260 THR B C 1
ATOM 2080 O O . THR B 1 260 ? -6.77710 45.52724 -27.84405 1.000 28.98050 260 THR B O 1
ATOM 2084 N N . TYR B 1 261 ? -8.48938 44.20884 -27.22954 1.000 25.58039 261 TYR B N 1
ATOM 2085 C CA . TYR B 1 261 ? -7.64589 43.32310 -26.43819 1.000 26.39864 261 TYR B CA 1
ATOM 2086 C C . TYR B 1 261 ? -7.80552 41.88038 -26.88202 1.000 28.70245 261 TYR B C 1
ATOM 2087 O O . TYR B 1 261 ? -7.67366 40.95512 -26.07908 1.000 26.38451 261 TYR B O 1
ATOM 2096 N N . TRP B 1 262 ? -8.10696 41.68760 -28.16083 1.000 21.39121 262 TRP B N 1
ATOM 2097 C CA . TRP B 1 262 ? -8.13207 40.37471 -28.78505 1.000 19.75487 262 TRP B CA 1
ATOM 2098 C C . TRP B 1 262 ? -6.79435 40.24812 -29.50097 1.000 25.31577 262 TRP B C 1
ATOM 2099 O O . TRP B 1 262 ? -6.54838 40.92766 -30.51064 1.000 22.03622 262 TRP B O 1
ATOM 2110 N N . ASN B 1 263 ? -5.88192 39.46267 -28.93117 1.000 21.07359 263 ASN B N 1
ATOM 2111 C CA . ASN B 1 263 ? -4.53347 39.47443 -29.48906 1.000 25.73122 263 ASN B CA 1
ATOM 2112 C C . ASN B 1 263 ? -3.75457 38.25253 -29.02324 1.000 22.40336 263 ASN B C 1
ATOM 2113 O O . ASN B 1 263 ? -4.19367 37.48629 -28.16437 1.000 21.54256 263 ASN B O 1
ATOM 2118 N N . TYR B 1 264 ? -2.59589 38.06614 -29.64067 1.000 23.51734 264 TYR B N 1
ATOM 2119 C CA . TYR B 1 264 ? -1.70698 37.00803 -29.19098 1.000 23.97739 264 TYR B CA 1
ATOM 2120 C C . TYR B 1 264 ? -1.25264 37.26989 -27.76287 1.000 25.36590 264 TYR B C 1
ATOM 2121 O O . TYR B 1 264 ? -0.98885 38.40257 -27.36208 1.000 26.87148 264 TYR B O 1
ATOM 2130 N N . ARG B 1 265 ? -1.12937 36.18664 -27.00798 1.000 25.03342 265 ARG B N 1
ATOM 2131 C CA . ARG B 1 265 ? -0.73252 36.26185 -25.61163 1.000 26.35243 265 ARG B CA 1
ATOM 2132 C C . ARG B 1 265 ? 0.68786 36.78352 -25.45227 1.000 32.01482 265 ARG B C 1
ATOM 2133 O O . ARG B 1 265 ? 1.60571 36.39006 -26.17731 1.000 31.18055 265 ARG B O 1
ATOM 2141 N N . SER B 1 266 ? 0.87152 37.63863 -24.45667 1.000 30.45126 266 SER B N 1
ATOM 2142 C CA . SER B 1 266 ? 2.18955 37.87126 -23.88875 1.000 33.07826 266 SER B CA 1
ATOM 2143 C C . SER B 1 266 ? 2.01376 37.88692 -22.37392 1.000 37.22674 266 SER B C 1
ATOM 2144 O O . SER B 1 266 ? 1.43598 38.83612 -21.82700 1.000 38.28809 266 SER B O 1
ATOM 2147 N N . ASN B 1 267 ? 2.47762 36.81985 -21.70258 1.000 37.45013 267 ASN B N 1
ATOM 2148 C CA . ASN B 1 267 ? 2.31912 36.62515 -20.24739 1.000 34.88911 267 ASN B CA 1
ATOM 2149 C C . ASN B 1 267 ? 0.82742 36.64892 -19.92905 1.000 32.82276 267 ASN B C 1
ATOM 2150 O O . ASN B 1 267 ? 0.07987 35.85863 -20.52448 1.000 32.64445 267 ASN B O 1
ATOM 2155 N N . ASN B 1 268 ? 0.34884 37.49759 -19.01809 1.000 33.83214 268 ASN B N 1
ATOM 2156 C CA . ASN B 1 268 ? -1.08252 37.57204 -18.75267 1.000 38.74020 268 ASN B CA 1
ATOM 2157 C C . ASN B 1 268 ? -1.77451 38.64751 -19.57424 1.000 41.27446 268 ASN B C 1
ATOM 2158 O O . ASN B 1 268 ? -2.94954 38.94073 -19.32915 1.000 35.68362 268 ASN B O 1
ATOM 2163 N N . ASN B 1 269 ? -1.08105 39.21413 -20.56223 1.000 38.90054 269 ASN B N 1
ATOM 2164 C CA . ASN B 1 269 ? -1.62230 40.29840 -21.36177 1.000 35.26707 269 ASN B CA 1
ATOM 2165 C C . ASN B 1 269 ? -1.50112 39.97004 -22.84383 1.000 30.04565 269 ASN B C 1
ATOM 2166 O O . ASN B 1 269 ? -1.45151 38.80290 -23.24171 1.000 28.78770 269 ASN B O 1
ATOM 2171 N N . ASN B 1 270 ? -1.42985 41.00618 -23.66638 1.000 31.08927 270 ASN B N 1
ATOM 2172 C CA . ASN B 1 270 ? -1.40362 40.85150 -25.10973 1.000 30.78514 270 ASN B CA 1
ATOM 2173 C C . ASN B 1 270 ? -0.14427 41.48792 -25.65919 1.000 36.42549 270 ASN B C 1
ATOM 2174 O O . ASN B 1 270 ? 0.33890 42.48767 -25.11966 1.000 36.24365 270 ASN B O 1
ATOM 2179 N N . ILE B 1 271 ? 0.37500 40.90768 -26.74552 1.000 31.58352 271 ILE B N 1
ATOM 2180 C CA . ILE B 1 271 ? 1.32380 41.63889 -27.56096 1.000 41.28927 271 ILE B CA 1
ATOM 2181 C C . ILE B 1 271 ? 0.71345 43.00434 -27.85024 1.000 46.73931 271 ILE B C 1
ATOM 2182 O O . ILE B 1 271 ? -0.50414 43.13530 -28.02903 1.000 48.12485 271 ILE B O 1
ATOM 2187 N N . GLY B 1 272 ? 1.54912 44.03801 -27.84457 1.000 46.06081 272 GLY B N 1
ATOM 2188 C CA . GLY B 1 272 ? 1.00849 45.38204 -27.90122 1.000 53.32291 272 GLY B CA 1
ATOM 2189 C C . GLY B 1 272 ? 0.40819 45.71073 -29.25157 1.000 58.80802 272 GLY B C 1
ATOM 2190 O O . GLY B 1 272 ? -0.71041 46.22755 -29.34185 1.000 61.06842 272 GLY B O 1
ATOM 2191 N N . THR B 1 273 ? 1.12372 45.39530 -30.30943 1.000 37.10379 273 THR B N 1
ATOM 2192 C CA . THR B 1 273 ? 0.64667 45.77023 -31.62343 1.000 36.64864 273 THR B CA 1
ATOM 2193 C C . THR B 1 273 ? -0.43886 44.79889 -32.08210 1.000 33.56104 273 THR B C 1
ATOM 2194 O O . THR B 1 273 ? -0.36025 43.60400 -31.78242 1.000 32.15105 273 THR B O 1
ATOM 2198 N N . PRO B 1 274 ? -1.49459 45.30508 -32.72468 1.000 32.63023 274 PRO B N 1
ATOM 2199 C CA . PRO B 1 274 ? -2.55118 44.42120 -33.23299 1.000 29.90633 274 PRO B CA 1
ATOM 2200 C C . PRO B 1 274 ? -1.95697 43.37742 -34.16426 1.000 29.33096 274 PRO B C 1
ATOM 2201 O O . PRO B 1 274 ? -1.09811 43.67042 -34.99688 1.000 30.94993 274 PRO B O 1
ATOM 2205 N N . TYR B 1 275 ? -2.41120 42.13785 -34.02477 1.000 29.27717 275 TYR B N 1
ATOM 2206 C CA . TYR B 1 275 ? -1.78613 41.12134 -34.85105 1.000 26.85766 275 TYR B CA 1
ATOM 2207 C C . TYR B 1 275 ? -2.11863 41.32633 -36.32021 1.000 27.73639 275 TYR B C 1
ATOM 2208 O O . TYR B 1 275 ? -3.14556 41.90585 -36.67896 1.000 29.20528 275 TYR B O 1
ATOM 2217 N N . LYS B 1 276 ? -1.22223 40.85004 -37.18066 1.000 27.50204 276 LYS B N 1
ATOM 2218 C CA . LYS B 1 276 ? -1.40886 41.01991 -38.61209 1.000 31.53472 276 LYS B CA 1
ATOM 2219 C C . LYS B 1 276 ? -2.12007 39.83434 -39.25602 1.000 28.33186 276 LYS B C 1
ATOM 2220 O O . LYS B 1 276 ? -2.87460 40.02713 -40.22203 1.000 25.37371 276 LYS B O 1
ATOM 2226 N N . GLU B 1 277 ? -1.93168 38.61943 -38.72894 1.000 24.34245 277 GLU B N 1
ATOM 2227 C CA . GLU B 1 277 ? -2.61670 37.46326 -39.27376 1.000 22.38499 277 GLU B CA 1
ATOM 2228 C C . GLU B 1 277 ? -2.74929 36.39630 -38.19757 1.000 21.31257 277 GLU B C 1
ATOM 2229 O O . GLU B 1 277 ? -1.92905 36.29865 -37.28377 1.000 22.16920 277 GLU B O 1
ATOM 2235 N N . ALA B 1 278 ? -3.80989 35.61373 -38.31720 1.000 19.07907 278 ALA B N 1
ATOM 2236 C CA . ALA B 1 278 ? -4.06942 34.52015 -37.38277 1.000 17.85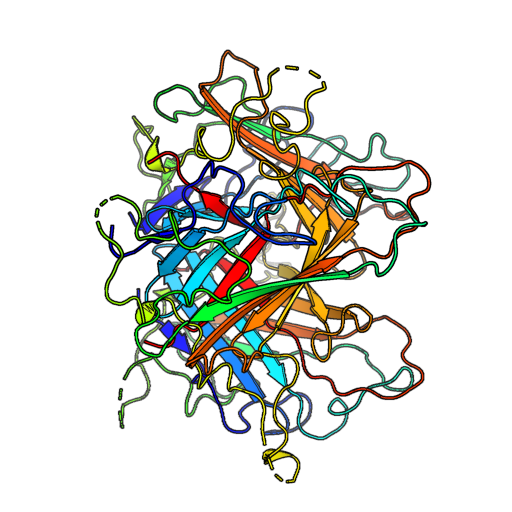122 278 ALA B CA 1
ATOM 2237 C C . ALA B 1 278 ? -4.76007 33.38597 -38.11552 1.000 16.64962 278 ALA B C 1
ATOM 2238 O O . ALA B 1 278 ? -5.66421 32.73510 -37.58088 1.000 18.20849 278 ALA B O 1
ATOM 2240 N N . VAL B 1 279 ? -4.36930 33.15691 -39.36470 1.000 16.79349 279 VAL B N 1
ATOM 2241 C CA . VAL B 1 279 ? -5.06502 32.14721 -40.15011 1.000 16.69169 279 VAL B CA 1
ATOM 2242 C C . VAL B 1 279 ? -4.97588 30.78134 -39.48220 1.000 19.30190 279 VAL B C 1
ATOM 2243 O O . VAL B 1 279 ? -5.93002 29.99782 -39.52823 1.000 18.01168 279 VAL B O 1
ATOM 2247 N N . GLY B 1 280 ? -3.83935 30.47101 -38.85146 1.000 16.50810 280 GLY B N 1
ATOM 2248 C CA . GLY B 1 280 ? -3.71566 29.17657 -38.20284 1.000 18.28973 280 GLY B CA 1
ATOM 2249 C C . GLY B 1 280 ? -4.64077 28.96146 -37.01254 1.000 14.28267 280 GLY B C 1
ATOM 2250 O O . GLY B 1 280 ? -4.64592 27.85113 -36.45383 1.000 15.54071 280 GLY B O 1
ATOM 2251 N N . PHE B 1 281 ? -5.38549 29.99116 -36.60072 1.000 14.79393 281 PHE B N 1
ATOM 2252 C CA . PHE B 1 281 ? -6.34648 29.89469 -35.51113 1.000 14.87490 281 PHE B CA 1
ATOM 2253 C C . PHE B 1 281 ? -7.77441 29.87673 -36.01418 1.000 16.35108 281 PHE B C 1
ATOM 2254 O O . PHE B 1 281 ? -8.69269 29.69259 -35.21285 1.000 15.19614 281 PHE B O 1
ATOM 2262 N N . MET B 1 282 ? -7.97416 30.01319 -37.32500 1.000 13.98909 282 MET B N 1
ATOM 2263 C CA . MET B 1 282 ? -9.31843 30.04207 -37.86854 1.000 17.02292 282 MET B CA 1
ATOM 2264 C C . MET B 1 282 ? -9.86599 28.62042 -37.97129 1.000 15.34452 282 MET B C 1
ATOM 2265 O O . MET B 1 282 ? -9.10207 27.67562 -38.18614 1.000 15.47711 282 MET B O 1
ATOM 2270 N N . PRO B 1 283 ? -11.18013 28.44962 -37.84029 1.000 13.64030 283 PRO B N 1
ATOM 2271 C CA . PRO B 1 283 ? -11.76683 27.13524 -38.10557 1.000 14.44587 283 PRO B CA 1
ATOM 2272 C C . PRO B 1 283 ? -11.68569 26.82357 -39.58571 1.000 15.01962 283 PRO B C 1
ATOM 2273 O O . PRO B 1 283 ? -11.97305 27.67635 -40.43144 1.000 15.42088 283 PRO B O 1
ATOM 2277 N N . SER B 1 284 ? -11.26431 25.59906 -39.88964 1.000 13.53920 284 SER B N 1
ATOM 2278 C CA . SER B 1 284 ? -11.07498 25.19100 -41.27402 1.000 14.32088 284 SER B CA 1
ATOM 2279 C C . SER B 1 284 ? -12.34330 25.38428 -42.09290 1.000 14.83372 284 SER B C 1
ATOM 2280 O O . SER B 1 284 ? -13.41693 24.90303 -41.71272 1.000 15.61081 284 SER B O 1
ATOM 2283 N N . THR B 1 285 ? -12.21131 25.99953 -43.25736 1.000 16.07070 285 THR B N 1
ATOM 2284 C CA . THR B 1 285 ? -13.36519 26.03621 -44.14672 1.000 18.11918 285 THR B CA 1
ATOM 2285 C C . THR B 1 285 ? -13.51317 24.75875 -44.95736 1.000 18.22507 285 THR B C 1
ATOM 2286 O O . THR B 1 285 ? -14.52605 24.60297 -45.64432 1.000 20.87740 285 THR B O 1
ATOM 2290 N N . THR B 1 286 ? -12.53470 23.86038 -44.90835 1.000 16.50170 286 THR B N 1
ATOM 2291 C CA . THR B 1 286 ? -12.72618 22.52987 -45.48640 1.000 16.62351 286 THR B CA 1
ATOM 2292 C C . THR B 1 286 ? -13.54195 21.64166 -44.54682 1.000 15.68022 286 THR B C 1
ATOM 2293 O O . THR B 1 286 ? -14.48966 20.98159 -44.97995 1.000 16.68167 286 THR B O 1
ATOM 2297 N N . ALA B 1 287 ? -13.18113 21.62058 -43.27221 1.000 14.73267 287 ALA B N 1
ATOM 2298 C CA . ALA B 1 287 ? -13.94719 20.86037 -42.27310 1.000 14.29746 287 ALA B CA 1
ATOM 2299 C C . ALA B 1 287 ? -15.30597 21.49402 -42.00393 1.000 13.84745 287 ALA B C 1
ATOM 2300 O O . ALA B 1 287 ? -16.31230 20.78165 -41.81869 1.000 14.83348 287 ALA B O 1
ATOM 2302 N N . TYR B 1 288 ? -15.35674 22.82728 -42.00265 1.000 14.11000 288 TYR B N 1
ATOM 2303 C CA . TYR B 1 288 ? -16.55264 23.58735 -41.62235 1.000 14.06601 288 TYR B CA 1
ATOM 2304 C C . TYR B 1 288 ? -16.83233 24.62888 -42.69518 1.000 15.84080 288 TYR B C 1
ATOM 2305 O O . TYR B 1 288 ? -16.57155 25.81494 -42.50679 1.000 17.06952 288 TYR B O 1
ATOM 2314 N N . PRO B 1 289 ? -17.34894 24.21190 -43.84413 1.000 16.14617 289 PRO B N 1
ATOM 2315 C CA . PRO B 1 289 ? -17.59856 25.16411 -44.93011 1.000 17.02437 289 PRO B CA 1
ATOM 2316 C C . PRO B 1 289 ? -18.71240 26.14586 -44.57409 1.000 17.12152 289 PRO B C 1
ATOM 2317 O O . PRO B 1 289 ? -19.60239 25.83818 -43.76839 1.000 17.28287 289 PRO B O 1
ATOM 2321 N N . LYS B 1 290 ? -18.65655 27.33548 -45.19541 1.000 18.24264 290 LYS B N 1
ATOM 2322 C CA . LYS B 1 290 ? -19.75385 28.28457 -45.06055 1.000 22.08051 290 LYS B CA 1
ATOM 2323 C C . LYS B 1 290 ? -21.04737 27.67424 -45.59985 1.000 21.97580 290 LYS B C 1
ATOM 2324 O O . LYS B 1 290 ? -21.02786 26.93098 -46.58759 1.000 22.48403 290 LYS B O 1
ATOM 2330 N N . PRO B 1 291 ? -22.18357 27.98678 -44.97953 1.000 35.52784 291 PRO B N 1
ATOM 2331 C CA . PRO B 1 291 ? -23.45007 27.38646 -45.40779 1.000 40.31712 291 PRO B CA 1
ATOM 2332 C C . PRO B 1 291 ? -23.85163 27.87888 -46.78672 1.000 40.16226 291 PRO B C 1
ATOM 2333 O O . PRO B 1 291 ? -23.56135 29.00994 -47.17648 1.000 38.28287 291 PRO B O 1
ATOM 2337 N N . THR B 1 292 ? -24.49552 26.99252 -47.54041 1.000 38.07980 292 THR B N 1
ATOM 2338 C CA . THR B 1 292 ? -24.94164 27.29700 -48.90571 1.000 47.04558 292 THR B CA 1
ATOM 2339 C C . THR B 1 292 ? -26.24583 26.59434 -49.20424 1.000 50.64576 292 THR B C 1
ATOM 2340 O O . THR B 1 292 ? -26.23177 25.54073 -49.84428 1.000 55.01284 292 THR B O 1
ATOM 2344 N N . THR B 1 297 ? -31.36672 17.64116 -52.59129 1.000 40.22792 297 THR B N 1
ATOM 2345 C CA . THR B 1 297 ? -32.16514 16.51351 -52.11263 1.000 37.65275 297 THR B CA 1
ATOM 2346 C C . THR B 1 297 ? -31.42072 15.16427 -52.19708 1.000 36.86211 297 THR B C 1
ATOM 2347 O O . THR B 1 297 ? -31.86541 14.15898 -51.63125 1.000 32.27973 297 THR B O 1
ATOM 2351 N N . ASP B 1 298 ? -30.31321 15.15534 -52.91670 1.000 32.82571 298 ASP B N 1
ATOM 2352 C CA . ASP B 1 298 ? -29.54828 13.92984 -53.14248 1.000 29.58867 298 ASP B CA 1
ATOM 2353 C C . ASP B 1 298 ? -28.82856 13.56653 -51.85173 1.000 27.43865 298 ASP B C 1
ATOM 2354 O O . ASP B 1 298 ? -27.98191 14.34369 -51.39426 1.000 24.30033 298 ASP B O 1
ATOM 2359 N N . PRO B 1 299 ? -29.14060 12.42685 -51.21999 1.000 27.13802 299 PRO B N 1
ATOM 2360 C CA . PRO B 1 299 ? -28.43654 12.07636 -49.96974 1.000 29.09499 299 PRO B CA 1
ATOM 2361 C C . PRO B 1 299 ? -26.92480 12.11014 -50.09846 1.000 23.58476 299 PRO B C 1
ATOM 2362 O O . PRO B 1 299 ? -26.24528 12.55461 -49.16944 1.000 25.87808 299 PRO B O 1
ATOM 2366 N N . ASP B 1 300 ? -26.38183 11.69101 -51.24467 1.000 28.17456 300 ASP B N 1
ATOM 2367 C CA . ASP B 1 300 ? -24.93611 11.67636 -51.42206 1.000 26.82877 300 ASP B CA 1
ATOM 2368 C C . ASP B 1 300 ? -24.30040 13.06005 -51.35819 1.000 31.42568 300 ASP B C 1
ATOM 2369 O O . ASP B 1 300 ? -23.09593 13.15925 -51.09765 1.000 32.06903 300 ASP B O 1
ATOM 2374 N N . LYS B 1 301 ? -25.06157 14.13104 -51.59479 1.000 24.37076 301 LYS B N 1
ATOM 2375 C CA . LYS B 1 301 ? -24.50776 15.47659 -51.58595 1.000 23.70999 301 LYS B CA 1
ATOM 2376 C C . LYS B 1 301 ? -24.87515 16.23295 -50.32597 1.000 22.12848 301 LYS B C 1
ATOM 2377 O O . LYS B 1 301 ? -24.58745 17.43192 -50.22564 1.000 26.68644 301 LYS B O 1
ATOM 2379 N N . LYS B 1 302 ? -25.49615 15.56534 -49.35944 1.000 25.01708 302 LYS B N 1
ATOM 2380 C CA . LYS B 1 302 ? -25.86971 16.22970 -48.12702 1.000 24.85230 302 LYS B CA 1
ATOM 2381 C C . LYS B 1 302 ? -24.63257 16.79692 -47.43251 1.000 24.36715 302 LYS B C 1
ATOM 2382 O O . LYS B 1 302 ? -23.61260 16.11615 -47.29316 1.000 22.76587 302 LYS B O 1
ATOM 2388 N N . VAL B 1 303 ? -24.72768 18.04728 -47.00998 1.000 21.46100 303 VAL B N 1
ATOM 2389 C CA . VAL B 1 303 ? -23.67936 18.70071 -46.24557 1.000 18.24047 303 VAL B CA 1
ATOM 2390 C C . VAL B 1 303 ? -24.07843 18.61842 -44.79214 1.000 18.41949 303 VAL B C 1
ATOM 2391 O O . VAL B 1 303 ? -25.20591 18.97121 -44.43801 1.000 21.30928 303 VAL B O 1
ATOM 2395 N N . SER B 1 304 ? -23.15469 18.16374 -43.93601 1.000 15.95218 304 SER B N 1
ATOM 2396 C CA . SER B 1 304 ? -23.42700 18.07640 -42.51501 1.000 15.95212 304 SER B CA 1
ATOM 2397 C C . SER B 1 304 ? -23.82588 19.42257 -41.92546 1.000 19.76846 304 SER B C 1
ATOM 2398 O O . SER B 1 304 ? -23.11156 20.41292 -42.09621 1.000 21.41165 304 SER B O 1
ATOM 2401 N N . GLN B 1 305 ? -24.97782 19.46104 -41.25140 1.000 17.46339 305 GLN B N 1
ATOM 2402 C CA . GLN B 1 305 ? -25.38887 20.62995 -40.47106 1.000 16.13352 305 GLN B CA 1
ATOM 2403 C C . GLN B 1 305 ? -24.89948 20.56405 -39.03279 1.000 17.83053 305 GLN B C 1
ATOM 2404 O O . GLN B 1 305 ? -24.95390 21.56231 -38.29734 1.000 23.84842 305 GLN B O 1
ATOM 2410 N N . GLY B 1 306 ? -24.50400 19.39175 -38.58910 1.000 14.88303 306 GLY B N 1
ATOM 2411 C CA . GLY B 1 306 ? -24.04037 19.25199 -37.23482 1.000 13.82569 306 GLY B CA 1
ATOM 2412 C C . GLY B 1 306 ? -22.57364 19.54729 -37.07067 1.000 12.62509 306 GLY B C 1
ATOM 2413 O O . GLY B 1 306 ? -22.19376 20.05568 -36.03285 1.000 12.94312 306 GLY B O 1
ATOM 2414 N N . LYS B 1 307 ? -21.73147 19.21023 -38.05622 1.000 12.68760 307 LYS B N 1
ATOM 2415 C CA . LYS B 1 307 ? -20.30915 19.12644 -37.73788 1.000 11.97908 307 LYS B CA 1
ATOM 2416 C C . LYS B 1 307 ? -19.70280 20.49409 -37.46414 1.000 11.34342 307 LYS B C 1
ATOM 2417 O O . LYS B 1 307 ? -18.71312 20.56544 -36.73302 1.000 13.12297 307 LYS B O 1
ATOM 2423 N N . ASN B 1 308 ? -20.29848 21.56538 -37.99352 1.000 13.82015 308 ASN B N 1
ATOM 2424 C CA . ASN B 1 308 ? -19.79444 22.91061 -37.71453 1.000 12.08949 308 ASN B CA 1
ATOM 2425 C C . ASN B 1 308 ? -20.27636 23.47312 -36.39088 1.000 13.29576 308 ASN B C 1
ATOM 2426 O O . ASN B 1 308 ? -20.02381 24.66024 -36.11029 1.000 13.34682 308 ASN B O 1
ATOM 2431 N N . LYS B 1 309 ? -20.95833 22.68265 -35.55493 1.000 10.84603 309 LYS B N 1
ATOM 2432 C CA . LYS B 1 309 ? -21.45544 23.14939 -34.27388 1.000 11.24633 309 LYS B CA 1
ATOM 2433 C C . LYS B 1 309 ? -20.95063 22.24694 -33.16685 1.000 11.49085 309 LYS B C 1
ATOM 2434 O O . LYS B 1 309 ? -20.82460 21.02766 -33.32817 1.000 11.68152 309 LYS B O 1
ATOM 2440 N N . ILE B 1 310 ? -20.69830 22.86335 -32.01607 1.000 9.39803 310 ILE B N 1
ATOM 2441 C CA . ILE B 1 310 ? -20.40775 22.12666 -30.78980 1.000 11.05086 310 ILE B CA 1
ATOM 2442 C C . ILE B 1 310 ? -21.45841 22.56801 -29.80171 1.000 14.41846 310 ILE B C 1
ATOM 2443 O O . ILE B 1 310 ? -21.65329 23.76750 -29.61710 1.000 13.34815 310 ILE B O 1
ATOM 2448 N N . VAL B 1 311 ? -22.19211 21.62420 -29.22957 1.000 10.05604 311 VAL B N 1
ATOM 2449 C CA . VAL B 1 311 ? -23.32635 21.98185 -28.37548 1.000 11.22095 311 VAL B CA 1
ATOM 2450 C C . VAL B 1 311 ? -23.17294 21.27783 -27.04294 1.000 10.48351 311 VAL B C 1
ATOM 2451 O O . VAL B 1 311 ? -22.93271 20.06322 -27.00654 1.000 12.65839 311 VAL B O 1
ATOM 2455 N N . SER B 1 312 ? -23.38004 22.01745 -25.95066 1.000 12.15042 312 SER B N 1
ATOM 2456 C CA . SER B 1 312 ? -23.26057 21.39556 -24.63797 1.000 12.35857 312 SER B CA 1
ATOM 2457 C C . SER B 1 312 ? -24.01456 22.20637 -23.60243 1.000 14.15234 312 SER B C 1
ATOM 2458 O O . SER B 1 312 ? -24.32758 23.37520 -23.80284 1.000 11.06766 312 SER B O 1
ATOM 2461 N N . ASN B 1 313 ? -24.26877 21.58013 -22.46851 1.000 13.42213 313 ASN B N 1
ATOM 2462 C CA . ASN B 1 313 ? -24.68784 22.39228 -21.33013 1.000 12.36696 313 ASN B CA 1
ATOM 2463 C C . ASN B 1 313 ? -23.50023 23.14566 -20.77957 1.000 16.46025 313 ASN B C 1
ATOM 2464 O O . ASN B 1 313 ? -22.36668 22.66082 -20.77245 1.000 16.17849 313 ASN B O 1
ATOM 2469 N N . ILE B 1 314 ? -23.78353 24.33691 -20.28182 1.000 12.95464 314 ILE B N 1
ATOM 2470 C CA . ILE B 1 314 ? -22.93302 25.02284 -19.32022 1.000 11.53798 314 ILE B CA 1
ATOM 2471 C C . ILE B 1 314 ? -23.80092 25.27956 -18.09257 1.000 10.33761 314 ILE B C 1
ATOM 2472 O O . ILE B 1 314 ? -24.99072 24.96145 -18.08089 1.000 11.57179 314 ILE B O 1
ATOM 2477 N N . TYR B 1 315 ? -23.18217 25.76566 -17.01200 1.000 9.62016 315 TYR B N 1
ATOM 2478 C CA . TYR B 1 315 ? -23.90765 25.86246 -15.75211 1.000 9.87626 315 TYR B CA 1
ATOM 2479 C C . TYR B 1 315 ? -23.69156 27.25202 -15.17900 1.000 11.52548 315 TYR B C 1
ATOM 2480 O O . TYR B 1 315 ? -22.54216 27.68434 -15.00986 1.000 14.24375 315 TYR B O 1
ATOM 2489 N N . LEU B 1 316 ? -24.79543 27.96627 -14.94182 1.000 10.84918 316 LEU B N 1
ATOM 2490 C CA . LEU B 1 316 ? -24.70784 29.36122 -14.51176 1.000 11.23746 316 LEU B CA 1
ATOM 2491 C C . LEU B 1 316 ? -24.17021 29.41223 -13.08994 1.000 14.75748 316 LE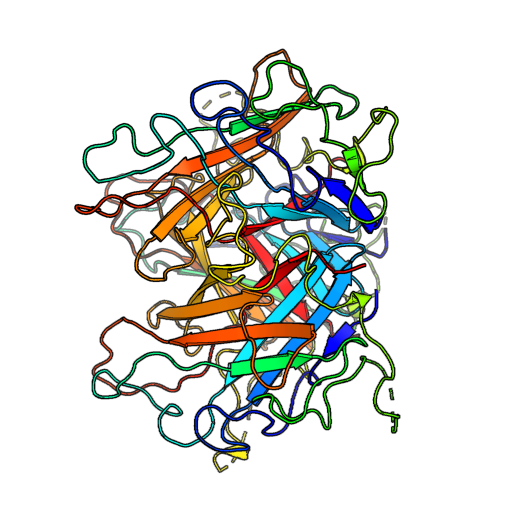U B C 1
ATOM 2492 O O . LEU B 1 316 ? -24.60505 28.65568 -12.21701 1.000 12.62219 316 LEU B O 1
ATOM 2497 N N . GLY B 1 317 ? -23.19108 30.27195 -12.86628 1.000 11.95019 317 GLY B N 1
ATOM 2498 C CA . GLY B 1 317 ? -22.56393 30.28559 -11.54704 1.000 14.82282 317 GLY B CA 1
ATOM 2499 C C . GLY B 1 317 ? -21.80922 29.01316 -11.22441 1.000 16.76037 317 GLY B C 1
ATOM 2500 O O . GLY B 1 317 ? -21.37672 28.85493 -10.07298 1.000 17.69475 317 GLY B O 1
ATOM 2501 N N . GLY B 1 318 ? -21.61145 28.11918 -12.21132 1.000 13.67553 318 GLY B N 1
ATOM 2502 C CA . GLY B 1 318 ? -21.03320 26.80258 -11.97990 1.000 11.29347 318 GLY B CA 1
ATOM 2503 C C . GLY B 1 318 ? -21.84725 25.91899 -11.05552 1.000 15.01916 318 GLY B C 1
ATOM 2504 O O . GLY B 1 318 ? -21.28464 25.01670 -10.42681 1.000 14.41794 318 GLY B O 1
ATOM 2505 N N . GLU B 1 319 ? -23.15550 26.17440 -10.93849 1.000 12.91668 319 GLU B N 1
ATOM 2506 C CA . GLU B 1 319 ? -24.04702 25.39124 -10.07708 1.000 13.59678 319 GLU B CA 1
ATOM 2507 C C . GLU B 1 319 ? -24.66868 24.26331 -10.89086 1.000 12.91620 319 GLU B C 1
ATOM 2508 O O . GLU B 1 319 ? -25.20204 24.49790 -11.98027 1.000 11.67810 319 GLU B O 1
ATOM 2514 N N . VAL B 1 320 ? -24.62011 23.04736 -10.33860 1.000 12.34329 320 VAL B N 1
ATOM 2515 C CA . VAL B 1 320 ? -25.13635 21.88709 -11.06759 1.000 13.63074 320 VAL B CA 1
ATOM 2516 C C . VAL B 1 320 ? -26.63864 21.99455 -11.29897 1.000 14.14160 320 VAL B C 1
ATOM 2517 O O . VAL B 1 320 ? -27.16414 21.38002 -12.24280 1.000 13.22192 320 VAL B O 1
ATOM 2521 N N . TYR B 1 321 ? -27.33277 22.79151 -10.49650 1.000 13.25172 321 TYR B N 1
ATOM 2522 C CA . TYR B 1 321 ? -28.78166 22.95458 -10.58616 1.000 12.90353 321 TYR B CA 1
ATOM 2523 C C . TYR B 1 321 ? -29.15703 24.16734 -11.43097 1.000 14.87191 321 TYR B C 1
ATOM 2524 O O . TYR B 1 321 ? -30.34073 24.51674 -11.50286 1.000 14.40020 321 TYR B O 1
ATOM 2533 N N . GLN B 1 322 ? -28.19316 24.76201 -12.14187 1.000 12.23921 322 GLN B N 1
ATOM 2534 C CA . GLN B 1 322 ? -28.48025 25.91914 -13.01151 1.000 10.71735 322 GLN B CA 1
ATOM 2535 C C . GLN B 1 322 ? -27.99070 25.68919 -14.44436 1.000 11.89628 322 GLN B C 1
ATOM 2536 O O . GLN B 1 322 ? -27.22168 26.47332 -14.99592 1.000 11.85896 322 GLN B O 1
ATOM 2542 N N . PRO B 1 323 ? -28.44360 24.62274 -15.10556 1.000 13.30374 323 PRO B N 1
ATOM 2543 C CA . PRO B 1 323 ? -28.03761 24.42524 -16.50649 1.000 10.74442 323 PRO B CA 1
ATOM 2544 C C . PRO B 1 323 ? -28.45967 25.55390 -17.44437 1.000 12.74627 323 PRO B C 1
ATOM 2545 O O . PRO B 1 323 ? -29.55345 26.10259 -17.34636 1.000 14.04011 323 PRO B O 1
ATOM 2549 N N . GLY B 1 324 ? -27.57923 25.86172 -18.37922 1.000 12.05797 324 GLY B N 1
ATOM 2550 C CA . GLY B 1 324 ? -27.96351 26.57826 -19.58513 1.000 13.47484 324 GLY B CA 1
ATOM 2551 C C . GLY B 1 324 ? -27.28136 25.86739 -20.74435 1.000 12.62603 324 GLY B C 1
ATOM 2552 O O . GLY B 1 324 ? -26.90677 24.69763 -20.60894 1.000 12.10689 324 GLY B O 1
ATOM 2553 N N . PHE B 1 325 ? -27.08522 26.53770 -21.87879 1.000 11.27177 325 PHE B N 1
ATOM 2554 C CA . PHE B 1 325 ? -26.42317 25.86455 -22.97336 1.000 11.76991 325 PHE B CA 1
ATOM 2555 C C . PHE B 1 325 ? -25.52722 26.82894 -23.72730 1.000 12.32926 325 PHE B C 1
ATOM 2556 O O . PHE B 1 325 ? -25.69616 28.05131 -23.68233 1.000 12.30964 325 PHE B O 1
ATOM 2564 N N . ILE B 1 326 ? -24.55884 26.24108 -24.40634 1.000 11.52365 326 ILE B N 1
ATOM 2565 C CA . ILE B 1 326 ? -23.70350 26.93710 -25.35820 1.000 9.98541 326 ILE B CA 1
ATOM 2566 C C . ILE B 1 326 ? -23.75083 26.19501 -26.68845 1.000 11.42333 326 ILE B C 1
ATOM 2567 O O . ILE B 1 326 ? -23.79698 24.95919 -26.71512 1.000 11.46698 326 ILE B O 1
ATOM 2572 N N . VAL B 1 327 ? -23.80979 26.96560 -27.78539 1.000 10.78602 327 VAL B N 1
ATOM 2573 C CA . VAL B 1 327 ? -23.63064 26.44010 -29.14344 1.000 11.08763 327 VAL B CA 1
ATOM 2574 C C . VAL B 1 327 ? -22.46975 27.19814 -29.74356 1.000 12.63244 327 VAL B C 1
ATOM 2575 O O . VAL B 1 327 ? -22.55105 28.42515 -29.90714 1.000 13.64773 327 VAL B O 1
ATOM 2579 N N . VAL B 1 328 ? -21.39985 26.48955 -30.07410 1.000 12.45464 328 VAL B N 1
ATOM 2580 C CA . VAL B 1 328 ? -20.26722 27.08415 -30.78433 1.000 10.76055 328 VAL B CA 1
ATOM 2581 C C . VAL B 1 328 ? -20.43541 26.75115 -32.25146 1.000 14.62272 328 VAL B C 1
ATOM 2582 O O . VAL B 1 328 ? -20.65193 25.58989 -32.59402 1.000 13.63514 328 VAL B O 1
ATOM 2586 N N . LYS B 1 329 ? -20.39472 27.76435 -33.11910 1.000 12.68662 329 LYS B N 1
ATOM 2587 C CA . LYS B 1 329 ? -20.62185 27.54731 -34.54837 1.000 12.65511 329 LYS B CA 1
ATOM 2588 C C . LYS B 1 329 ? -19.42449 28.05052 -35.33287 1.000 13.72309 329 LYS B C 1
ATOM 2589 O O . LYS B 1 329 ? -18.96859 29.18221 -35.11868 1.000 14.85159 329 LYS B O 1
ATOM 2595 N N . PHE B 1 330 ? -18.93731 27.22351 -36.26031 1.000 11.85872 330 PHE B N 1
ATOM 2596 C CA . PHE B 1 330 ? -17.78666 27.58988 -37.08718 1.000 14.43389 330 PHE B CA 1
ATOM 2597 C C . PHE B 1 330 ? -18.21710 27.95486 -38.49830 1.000 15.51168 330 PHE B C 1
ATOM 2598 O O . PHE B 1 330 ? -18.83495 27.13843 -39.19583 1.000 15.75988 330 PHE B O 1
ATOM 2606 N N . ASN B 1 331 ? -17.83044 29.15783 -38.93001 1.000 13.86290 331 ASN B N 1
ATOM 2607 C CA . ASN B 1 331 ? -17.97749 29.63816 -40.29955 1.000 14.92392 331 ASN B CA 1
ATOM 2608 C C . ASN B 1 331 ? -19.42188 29.70227 -40.75305 1.000 19.96541 331 ASN B C 1
ATOM 2609 O O . ASN B 1 331 ? -19.69285 29.64293 -41.94618 1.000 20.51229 331 ASN B O 1
ATOM 2614 N N . GLN B 1 332 ? -20.35614 29.88699 -39.82977 1.000 19.94360 332 GLN B N 1
ATOM 2615 C CA . GLN B 1 332 ? -21.75531 29.88736 -40.23312 1.000 20.92701 332 GLN B CA 1
ATOM 2616 C C . GLN B 1 332 ? -22.30461 31.28467 -40.47646 1.000 20.22346 332 GLN B C 1
ATOM 2617 O O . GLN B 1 332 ? -23.41179 31.41273 -41.01415 1.000 26.20244 332 GLN B O 1
ATOM 2623 N N . GLU B 1 333 ? -21.52719 32.32917 -40.21591 1.000 19.20382 333 GLU B N 1
ATOM 2624 C CA . GLU B 1 333 ? -21.98009 33.68728 -40.48791 1.000 20.55295 333 GLU B CA 1
ATOM 2625 C C . GLU B 1 333 ? -21.68357 34.09375 -41.92351 1.000 27.95363 333 GLU B C 1
ATOM 2626 O O . GLU B 1 333 ? -20.78309 33.57131 -42.57853 1.000 26.72420 333 GLU B O 1
ATOM 2632 N N . THR B 1 334 ? -22.43974 35.08475 -42.39265 1.000 32.20611 334 THR B N 1
ATOM 2633 C CA . THR B 1 334 ? -22.17488 35.77686 -43.64717 1.000 39.40712 334 THR B CA 1
ATOM 2634 C C . THR B 1 334 ? -21.85556 37.26213 -43.46790 1.000 42.66614 334 THR B C 1
ATOM 2635 O O . THR B 1 334 ? -21.36129 37.88780 -44.41922 1.000 40.97380 334 THR B O 1
ATOM 2639 N N . ASP B 1 335 ? -22.10122 37.82885 -42.27507 1.000 46.21385 335 ASP B N 1
ATOM 2640 C CA . ASP B 1 335 ? -21.98070 39.26606 -42.01719 1.000 42.73056 335 ASP B CA 1
ATOM 2641 C C . ASP B 1 335 ? -20.62471 39.81270 -42.44146 1.000 40.27729 335 ASP B C 1
ATOM 2642 O O . ASP B 1 335 ? -19.60651 39.11576 -42.41827 1.000 44.49738 335 ASP B O 1
ATOM 2647 N N . ALA B 1 336 ? -20.61648 41.08750 -42.82473 1.000 41.71371 336 ALA B N 1
ATOM 2648 C CA . ALA B 1 336 ? -19.38546 41.81271 -43.13086 1.000 39.75590 336 ALA B CA 1
ATOM 2649 C C . ALA B 1 336 ? -18.49982 41.05468 -44.12537 1.000 38.54701 336 ALA B C 1
ATOM 2650 O O . ALA B 1 336 ? -17.27898 41.25382 -44.15565 1.000 38.28271 336 ALA B O 1
ATOM 2652 N N . ASN B 1 337 ? -19.10385 40.17567 -44.93094 1.000 38.35270 337 ASN B N 1
ATOM 2653 C CA . ASN B 1 337 ? -18.38119 39.37249 -45.91631 1.000 39.95399 337 ASN B CA 1
ATOM 2654 C C . ASN B 1 337 ? -17.19514 38.64501 -45.27112 1.000 36.33781 337 ASN B C 1
ATOM 2655 O O . ASN B 1 337 ? -16.07722 38.62369 -45.79346 1.000 34.71019 337 ASN B O 1
ATOM 2660 N N . CYS B 1 338 ? -17.44308 38.04276 -44.11041 1.000 28.51229 338 CYS B N 1
ATOM 2661 C CA . CYS B 1 338 ? -16.35025 37.39440 -43.39081 1.000 24.08938 338 CYS B CA 1
ATOM 2662 C C . CYS B 1 338 ? -15.80767 36.20267 -44.16273 1.000 26.28091 338 CYS B C 1
ATOM 2663 O O . CYS B 1 338 ? -16.54541 35.49110 -44.84669 1.000 25.73564 338 CYS B O 1
ATOM 2666 N N . ALA B 1 339 ? -14.49969 35.97296 -44.00842 1.000 22.09190 339 ALA B N 1
ATOM 2667 C CA . ALA B 1 339 ? -13.88376 34.74427 -44.48823 1.000 22.11943 339 ALA B CA 1
ATOM 2668 C C . ALA B 1 339 ? -14.07611 33.59030 -43.50920 1.000 21.68841 339 ALA B C 1
ATOM 2669 O O . ALA B 1 339 ? -14.21582 32.42335 -43.92270 1.000 19.44877 339 ALA B O 1
ATOM 2671 N N . TYR B 1 340 ? -14.08418 33.90610 -42.21714 1.000 17.96020 340 TYR B N 1
ATOM 2672 C CA . TYR B 1 340 ? -14.24080 32.90955 -41.16484 1.000 16.73432 340 TYR B CA 1
ATOM 2673 C C . TYR B 1 340 ? -15.13426 33.48756 -40.08208 1.000 16.18921 340 TYR B C 1
ATOM 2674 O O . TYR B 1 340 ? -15.30965 34.70115 -39.98775 1.000 18.99954 340 TYR B O 1
ATOM 2683 N N . SER B 1 341 ? -15.69625 32.61335 -39.24874 1.000 15.34290 341 SER B N 1
ATOM 2684 C CA . SER B 1 341 ? -16.41773 33.10536 -38.08793 1.000 15.33190 341 SER B CA 1
ATOM 2685 C C . SER B 1 341 ? -16.41488 32.06467 -36.97875 1.000 18.55256 341 SER B C 1
ATOM 2686 O O . SER B 1 341 ? -16.32521 30.85881 -37.22937 1.000 15.79951 341 SER B O 1
ATOM 2689 N N . ILE B 1 342 ? -16.49229 32.55815 -35.74749 1.000 14.46160 342 ILE B N 1
ATOM 2690 C CA . ILE B 1 342 ? -16.78777 31.72443 -34.58103 1.000 13.40520 342 ILE B CA 1
ATOM 2691 C C . ILE B 1 342 ? -17.94168 32.38838 -33.86856 1.000 13.40348 342 ILE B C 1
ATOM 2692 O O . ILE B 1 342 ? -17.83097 33.55742 -33.47947 1.000 15.35795 342 ILE B O 1
ATOM 2697 N N . THR B 1 343 ? -19.05457 31.68370 -33.72647 1.000 13.13330 343 THR B N 1
ATOM 2698 C CA . THR B 1 343 ? -20.24601 32.26071 -33.10956 1.000 12.46066 343 THR B CA 1
ATOM 2699 C C . THR B 1 343 ? -20.54276 31.50596 -31.82995 1.000 15.80314 343 THR B C 1
ATOM 2700 O O . THR B 1 343 ? -20.45212 30.27463 -31.79625 1.000 15.50852 343 THR B O 1
ATOM 2704 N N . PHE B 1 344 ? -20.87085 32.24333 -30.76656 1.000 13.45710 344 PHE B N 1
ATOM 2705 C CA . PHE B 1 344 ? -21.25066 31.59679 -29.52223 1.000 12.07832 344 PHE B CA 1
ATOM 2706 C C . PHE B 1 344 ? -22.70829 31.93365 -29.30675 1.000 15.55869 344 PHE B C 1
ATOM 2707 O O . PHE B 1 344 ? -23.04115 33.10077 -29.11894 1.000 16.27881 344 PHE B O 1
ATOM 2715 N N . ASP B 1 345 ? -23.56800 30.92589 -29.31882 1.000 14.15631 345 ASP B N 1
ATOM 2716 C CA . ASP B 1 345 ? -24.93907 31.13759 -28.89590 1.000 13.93699 345 ASP B CA 1
ATOM 2717 C C . ASP B 1 345 ? -25.06003 30.66499 -27.45500 1.000 14.82913 345 ASP B C 1
ATOM 2718 O O . ASP B 1 345 ? -24.66165 29.53964 -27.13537 1.000 16.74402 345 ASP B O 1
ATOM 2723 N N . PHE B 1 346 ? -25.58562 31.51749 -26.58711 1.000 12.90184 346 PHE B N 1
ATOM 2724 C CA . PHE B 1 346 ? -25.80070 31.13602 -25.19978 1.000 13.54118 346 PHE B CA 1
ATOM 2725 C C . PHE B 1 346 ? -27.28122 31.17950 -24.90815 1.000 12.71430 346 PHE B C 1
ATOM 2726 O O . PHE B 1 346 ? -27.97976 32.02620 -25.43257 1.000 15.72964 346 PHE B O 1
ATOM 2734 N N . GLY B 1 347 ? -27.75816 30.26697 -24.07824 1.000 12.33459 347 GLY B N 1
ATOM 2735 C CA . GLY B 1 347 ? -29.12824 30.38832 -23.64419 1.000 15.32756 347 GLY B CA 1
ATOM 2736 C C . GLY B 1 347 ? -29.41134 29.48646 -22.46741 1.000 13.75579 347 GLY B C 1
ATOM 2737 O O . GLY B 1 347 ? -28.50493 29.07879 -21.75267 1.000 14.00939 347 GLY B O 1
ATOM 2738 N N . TRP B 1 348 ? -30.69633 29.24399 -22.24911 1.000 15.14990 348 TRP B N 1
ATOM 2739 C CA . TRP B 1 348 ? -31.12619 28.34823 -21.18847 1.000 13.87113 348 TRP B CA 1
ATOM 2740 C C . TRP B 1 348 ? -32.54154 27.92310 -21.51222 1.000 16.21573 348 TRP B C 1
ATOM 2741 O O . TRP B 1 348 ? -33.20818 28.53524 -22.35470 1.000 16.14774 348 TRP B O 1
ATOM 2752 N N . GLY B 1 349 ? -32.97939 26.83923 -20.85833 1.000 14.53611 349 GLY B N 1
ATOM 2753 C CA . GLY B 1 349 ? -34.30476 26.27361 -21.03637 1.000 14.67777 349 GLY B CA 1
ATOM 2754 C C . GLY B 1 349 ? -35.03210 25.99593 -19.72464 1.000 18.12240 349 GLY B C 1
ATOM 2755 O O . GLY B 1 349 ? -36.25052 26.12446 -19.66039 1.000 22.05445 349 GLY B O 1
ATOM 2756 N N . LYS B 1 350 ? -34.30173 25.64975 -18.66208 1.000 15.98166 350 LYS B N 1
ATOM 2757 C CA . LYS B 1 350 ? -34.90762 25.41470 -17.35369 1.000 16.88649 350 LYS B CA 1
ATOM 2758 C C . LYS B 1 350 ? -35.64075 26.65531 -16.85511 1.000 15.93709 350 LYS B C 1
ATOM 2759 O O . LYS B 1 350 ? -35.18793 27.77644 -17.06908 1.000 18.35090 350 LYS B O 1
ATOM 2765 N N . VAL B 1 351 ? -36.73308 26.43209 -16.11478 1.000 19.24685 351 VAL B N 1
ATOM 2766 C CA . VAL B 1 351 ? -37.53682 27.49928 -15.52447 1.000 18.95643 351 VAL B CA 1
ATOM 2767 C C . VAL B 1 351 ? -36.82861 28.02588 -14.27952 1.000 23.78362 351 VAL B C 1
ATOM 2768 O O . VAL B 1 351 ? -36.61148 27.28294 -13.31372 1.000 20.38548 351 VAL B O 1
ATOM 2772 N N . TYR B 1 352 ? -36.45189 29.30201 -14.30059 1.000 19.39630 352 TYR B N 1
ATOM 2773 C CA . TYR B 1 352 ? -35.82954 29.94516 -13.14537 1.000 17.55584 352 TYR B CA 1
ATOM 2774 C C . TYR B 1 352 ? -36.79156 31.00946 -12.62843 1.000 20.66429 352 TYR B C 1
ATOM 2775 O O . TYR B 1 352 ? -36.94074 32.07223 -13.24218 1.000 22.71625 352 TYR B O 1
ATOM 2784 N N . LYS B 1 353 ? -37.43277 30.73475 -11.49773 1.000 20.57897 353 LYS B N 1
ATOM 2785 C CA . LYS B 1 353 ? -38.33952 31.73913 -10.96923 1.000 22.65446 353 LYS B CA 1
ATOM 2786 C C . LYS B 1 353 ? -37.58288 32.83941 -10.24840 1.000 27.39059 353 LYS B C 1
ATOM 2787 O O . LYS B 1 353 ? -38.03413 33.99389 -10.22778 1.000 32.42013 353 LYS B O 1
ATOM 2793 N N . ASP B 1 354 ? -36.46950 32.50855 -9.65864 1.000 23.19618 354 ASP B N 1
ATOM 2794 C CA . ASP B 1 354 ? -35.64728 33.48990 -8.96017 1.000 28.64643 354 ASP B CA 1
ATOM 2795 C C . ASP B 1 354 ? -34.53179 33.92318 -9.88025 1.000 22.56265 354 ASP B C 1
ATOM 2796 O O . ASP B 1 354 ? -33.90102 33.06902 -10.49617 1.000 22.58470 354 ASP B O 1
ATOM 2801 N N . PRO B 1 355 ? -34.26355 35.21217 -10.00167 1.000 20.59521 355 PRO B N 1
ATOM 2802 C CA . PRO B 1 355 ? -33.28854 35.66933 -10.99843 1.000 20.48316 355 PRO B CA 1
ATOM 2803 C C . PRO B 1 355 ? -31.86034 35.30398 -10.62902 1.000 20.83814 355 PRO B C 1
ATOM 2804 O O . PRO B 1 355 ? -31.46885 35.33334 -9.45546 1.000 23.14763 355 PRO B O 1
ATOM 2808 N N . ILE B 1 356 ? -31.09002 34.93531 -11.65303 1.000 15.77337 356 ILE B N 1
ATOM 2809 C CA . ILE B 1 356 ? -29.68617 34.56403 -11.46312 1.000 16.66545 356 ILE B CA 1
ATOM 2810 C C . ILE B 1 356 ? -28.83375 35.17563 -12.56557 1.000 17.54856 356 ILE B C 1
ATOM 2811 O O . ILE B 1 356 ? -29.27719 35.38265 -13.70240 1.000 16.72728 356 ILE B O 1
ATOM 2816 N N . PRO B 1 357 ? -27.58810 35.50449 -12.23885 1.000 18.02592 357 PRO B N 1
ATOM 2817 C CA . PRO B 1 357 ? -26.70795 36.11941 -13.23816 1.000 13.53138 357 PRO B CA 1
ATOM 2818 C C . PRO B 1 357 ? -26.34843 35.18021 -14.38048 1.000 14.26116 357 PRO B C 1
ATOM 2819 O O . PRO B 1 357 ? -26.17130 33.96756 -14.19905 1.000 14.29592 357 PRO B O 1
ATOM 2823 N N . TYR B 1 358 ? -26.21179 35.75459 -15.58951 1.000 13.57897 358 TYR B N 1
ATOM 2824 C CA . TYR B 1 358 ? -25.81294 34.90875 -16.71552 1.000 14.11730 358 TYR B CA 1
ATOM 2825 C C . TYR B 1 358 ? -24.28949 34.91810 -16.71514 1.000 15.05916 358 TYR B C 1
ATOM 2826 O O . TYR B 1 358 ? -23.62952 35.82826 -17.24088 1.000 15.13612 358 TYR B O 1
ATOM 2835 N N . ASP B 1 359 ? -23.73248 33.91001 -16.05629 1.000 13.45958 359 ASP B N 1
ATOM 2836 C CA . ASP B 1 359 ? -22.34075 33.90310 -15.60731 1.000 13.93130 359 ASP B CA 1
ATOM 2837 C C . ASP B 1 359 ? -21.91364 32.45833 -15.80363 1.000 14.55660 359 ASP B C 1
ATOM 2838 O O . ASP B 1 359 ? -22.23285 31.60884 -14.96966 1.000 15.50578 359 ASP B O 1
ATOM 2843 N N . THR B 1 360 ? -21.27119 32.14411 -16.93170 1.000 11.94915 360 THR B N 1
ATOM 2844 C CA . THR B 1 360 ? -21.20192 30.72762 -17.27739 1.000 12.56988 360 THR B CA 1
ATOM 2845 C C . THR B 1 360 ? -19.97743 30.02708 -16.70428 1.000 16.63132 360 THR B C 1
ATOM 2846 O O . THR B 1 360 ? -18.91393 30.62267 -16.52640 1.000 16.47584 360 THR B O 1
ATOM 2850 N N . SER B 1 361 ? -20.14326 28.72877 -16.44843 1.000 11.95884 361 SER B N 1
ATOM 2851 C CA . SER B 1 361 ? -19.00560 27.85098 -16.19113 1.000 10.77213 361 SER B CA 1
ATOM 2852 C C . SER B 1 361 ? -18.12610 27.79004 -17.43339 1.000 14.08759 361 SER B C 1
ATOM 2853 O O . SER B 1 361 ? -18.58908 28.01594 -18.55563 1.000 20.61855 361 SER B O 1
ATOM 2856 N N . SER B 1 362 ? -16.84776 27.50497 -17.23922 1.000 11.70176 362 SER B N 1
ATOM 2857 C CA . SER B 1 362 ? -15.95160 27.48678 -18.39238 1.000 11.56137 362 SER B CA 1
ATOM 2858 C C . SER B 1 362 ? -16.22009 26.24777 -19.22764 1.000 11.01718 362 SER B C 1
ATOM 2859 O O . SER B 1 362 ? -16.50066 25.17278 -18.69501 1.000 12.41203 362 SER B O 1
ATOM 2862 N N . PHE B 1 363 ? -16.09972 26.40508 -20.54504 1.000 11.46604 363 PHE B N 1
ATOM 2863 C CA . PHE B 1 363 ? -16.38289 25.33441 -21.48638 1.000 10.45305 363 PHE B CA 1
ATOM 2864 C C . PHE B 1 363 ? -15.16892 25.12297 -22.39566 1.000 10.42065 363 PHE B C 1
ATOM 2865 O O . PHE B 1 363 ? -14.64630 26.07565 -22.97978 1.000 12.60602 363 PHE B O 1
ATOM 2873 N N . THR B 1 364 ? -14.70347 23.87534 -22.48005 1.000 9.31210 364 THR B N 1
ATOM 2874 C CA . THR B 1 364 ? -13.57087 23.49221 -23.31802 1.000 9.02011 364 THR B CA 1
ATOM 2875 C C . THR B 1 364 ? -14.07521 22.88345 -24.62271 1.000 10.56600 364 THR B C 1
ATOM 2876 O O . THR B 1 364 ? -15.02328 22.08923 -24.62298 1.000 11.79265 364 THR B O 1
ATOM 2880 N N . PHE B 1 365 ? -13.39794 23.20833 -25.72972 1.000 9.73020 365 PHE B N 1
ATOM 2881 C CA . PHE B 1 365 ? -13.74212 22.57260 -26.99421 1.000 10.15269 365 PHE B CA 1
ATOM 2882 C C . PHE B 1 365 ? -12.52061 22.63925 -27.88008 1.000 10.93764 365 PHE B C 1
ATOM 2883 O O . PHE B 1 365 ? -11.53842 23.31184 -27.56050 1.000 11.48859 365 PHE B O 1
ATOM 2891 N N . SER B 1 366 ? -12.56870 21.91017 -28.98894 1.000 11.70009 366 SER B N 1
ATOM 2892 C CA . SER B 1 366 ? -11.47975 22.00438 -29.94305 1.000 10.26523 366 SER B CA 1
ATOM 2893 C C . SER B 1 366 ? -12.07937 22.00556 -31.33236 1.000 10.21146 366 SER B C 1
ATOM 2894 O O . SER B 1 366 ? -13.22406 21.59316 -31.53386 1.000 12.73021 366 SER B O 1
ATOM 2897 N N . TYR B 1 367 ? -11.27934 22.41714 -32.30857 1.000 10.35137 367 TYR B N 1
ATOM 2898 C CA . TYR B 1 367 ? -11.74985 22.34930 -33.68266 1.000 10.09497 367 TYR B CA 1
ATOM 2899 C C . TYR B 1 367 ? -10.55150 22.24029 -34.62418 1.000 12.48375 367 TYR B C 1
ATOM 2900 O O . TYR B 1 367 ? -9.41460 22.54619 -34.26138 1.000 11.69420 367 TYR B O 1
ATOM 2909 N N . ILE B 1 368 ? -10.82835 21.77095 -35.84535 1.000 10.43402 368 ILE B N 1
ATOM 2910 C CA . ILE B 1 368 ? -9.79737 21.63681 -36.86767 1.000 12.44567 368 ILE B CA 1
ATOM 2911 C C . ILE B 1 368 ? -9.40883 23.01953 -37.38422 1.000 13.63723 368 ILE B C 1
ATOM 2912 O O . ILE B 1 368 ? -10.26285 23.80606 -37.81888 1.000 14.73049 368 ILE B O 1
ATOM 2917 N N . ALA B 1 369 ? -8.11333 23.31467 -37.35297 1.000 12.43018 369 ALA B N 1
ATOM 2918 C CA . ALA B 1 369 ? -7.61369 24.62047 -37.77418 1.000 14.03861 369 ALA B CA 1
ATOM 2919 C C . ALA B 1 369 ? -7.50834 24.70039 -39.29365 1.000 15.56664 369 ALA B C 1
ATOM 2920 O O . ALA B 1 369 ? -7.25970 23.69823 -39.97599 1.000 14.66542 369 ALA B O 1
ATOM 2922 N N . GLN B 1 370 ? -7.65644 25.92488 -39.81538 1.000 14.76683 370 GLN B N 1
ATOM 2923 C CA . GLN B 1 370 ? -7.56713 26.15782 -41.25748 1.000 15.94998 370 GLN B CA 1
ATOM 2924 C C . GLN B 1 370 ? -6.20233 25.75491 -41.82760 1.000 19.38722 370 GLN B C 1
ATOM 2925 O O . GLN B 1 370 ? -6.10682 25.25334 -42.96051 1.000 21.96740 370 GLN B O 1
ATOM 2931 N N . GLU B 1 371 ? -5.13820 25.98288 -41.07387 1.000 19.55384 371 GLU B N 1
ATOM 2932 C CA . GLU B 1 371 ? -3.79692 25.55152 -41.49848 1.000 24.99590 371 GLU B CA 1
ATOM 2933 C C . GLU B 1 371 ? -2.93582 25.32931 -40.25613 1.000 30.59128 371 GLU B C 1
ATOM 2934 O O . GLU B 1 371 ? -1.83390 24.74216 -40.33073 1.000 30.92534 371 GLU B O 1
ATOM 2941 N N . THR C 1 180 ? 5.65504 20.41904 -23.20060 1.000 39.54895 180 THR C N 1
ATOM 2942 C CA . THR C 1 180 ? 4.55018 19.50125 -23.49516 1.000 34.30943 180 THR C CA 1
ATOM 2943 C C . THR C 1 180 ? 4.49824 18.31863 -22.53909 1.000 22.69722 180 THR C C 1
ATOM 2944 O O . THR C 1 180 ? 3.95866 17.25887 -22.88817 1.000 32.40927 180 THR C O 1
ATOM 2948 N N . ARG C 1 181 ? 5.08855 18.48954 -21.37027 1.000 19.74435 181 ARG C N 1
ATOM 2949 C CA . ARG C 1 181 ? 5.13354 17.43434 -20.37190 1.000 18.93449 181 ARG C CA 1
ATOM 2950 C C . ARG C 1 181 ? 3.75023 17.13776 -19.81956 1.000 19.60071 181 ARG C C 1
ATOM 2951 O O . ARG C 1 181 ? 2.81376 17.94134 -19.92262 1.000 17.34863 181 ARG C O 1
ATOM 2959 N N . THR C 1 182 ? 3.64544 15.96782 -19.19302 1.000 16.51379 182 THR C N 1
ATOM 2960 C CA . THR C 1 182 ? 2.44124 15.56040 -18.47569 1.000 15.10080 182 THR C CA 1
ATOM 2961 C C . THR C 1 182 ? 2.76573 15.41094 -16.99556 1.000 15.93417 182 THR C C 1
ATOM 2962 O O . THR C 1 182 ? 3.79248 14.82542 -16.63602 1.000 16.38587 182 THR C O 1
ATOM 2966 N N . LEU C 1 183 ? 1.89620 15.95294 -16.14756 1.000 14.40517 183 LEU C N 1
ATOM 2967 C CA . LEU C 1 183 ? 1.92556 15.75226 -14.70403 1.000 14.08856 183 LEU C CA 1
ATOM 2968 C C . LEU C 1 183 ? 0.74929 14.84759 -14.37370 1.000 13.42097 183 LEU C C 1
ATOM 2969 O O . LEU C 1 183 ? -0.36578 15.12586 -14.81853 1.000 15.81141 183 LEU C O 1
ATOM 2974 N N . TRP C 1 184 ? 0.98335 13.74552 -13.66066 1.000 14.36837 184 TRP C N 1
ATOM 2975 C CA . TRP C 1 184 ? -0.11607 12.79322 -13.54445 1.000 12.21367 184 TRP C CA 1
ATOM 2976 C C . TRP C 1 184 ? 0.00847 11.93818 -12.29475 1.000 12.08494 184 TRP C C 1
ATOM 2977 O O . TRP C 1 184 ? 1.00472 11.98530 -11.56832 1.000 13.68549 184 TRP C O 1
ATOM 2988 N N . THR C 1 185 ? -1.06177 11.18214 -12.04284 1.000 11.73631 185 THR C N 1
ATOM 2989 C CA . THR C 1 185 ? -1.16111 10.22826 -10.93736 1.000 11.78869 185 THR C CA 1
ATOM 2990 C C . THR C 1 185 ? -0.50312 8.89680 -11.25830 1.000 13.27136 185 THR C C 1
ATOM 2991 O O . THR C 1 185 ? -0.48391 8.01829 -10.39666 1.000 13.74057 185 THR C O 1
ATOM 2995 N N . THR C 1 186 ? 0.01872 8.74008 -12.48923 1.000 14.05418 186 THR C N 1
ATOM 2996 C CA . THR C 1 186 ? 0.31383 7.47976 -13.19159 1.000 14.37890 186 THR C CA 1
ATOM 2997 C C . THR C 1 186 ? -1.03502 6.96824 -13.69800 1.000 14.79933 186 THR C C 1
ATOM 2998 O O . THR C 1 186 ? -2.09058 7.28245 -13.12752 1.000 14.97328 186 THR C O 1
ATOM 3002 N N . PRO C 1 187 ? -1.04291 6.19380 -14.78400 1.000 14.03300 187 PRO C N 1
ATOM 3003 C CA . PRO C 1 187 ? -2.31350 5.86863 -15.43769 1.000 13.24038 187 PRO C CA 1
ATOM 3004 C C . PRO C 1 187 ? -3.07435 4.71257 -14.80806 1.000 15.51229 187 PRO C C 1
ATOM 3005 O O . PRO C 1 187 ? -4.27971 4.56594 -15.08221 1.000 13.93299 187 PRO C O 1
ATOM 3009 N N . ASP C 1 188 ? -2.42638 3.89079 -13.97198 1.000 14.82415 188 ASP C N 1
ATOM 3010 C CA . ASP C 1 188 ? -3.08767 2.76634 -13.31178 1.000 15.20824 188 ASP C CA 1
ATOM 3011 C C . ASP C 1 188 ? -2.74046 2.84599 -11.83160 1.000 16.85094 188 ASP C C 1
ATOM 3012 O O . ASP C 1 188 ? -2.05058 1.97284 -11.28796 1.000 19.44841 188 ASP C O 1
ATOM 3017 N N . PRO C 1 189 ? -3.19833 3.89477 -11.15040 1.000 14.83135 189 PRO C N 1
ATOM 3018 C CA . PRO C 1 189 ? -2.75780 4.11213 -9.77539 1.000 16.57511 189 PRO C CA 1
ATOM 3019 C C . PRO C 1 189 ? -3.27201 3.04995 -8.81603 1.000 16.12001 189 PRO C C 1
ATOM 3020 O O . PRO C 1 189 ? -4.35152 2.47179 -9.00075 1.000 18.47544 189 PRO C O 1
ATOM 3024 N N . SER C 1 190 ? -2.46667 2.79328 -7.77985 1.000 16.60402 190 SER C N 1
ATOM 3025 C CA . SER C 1 190 ? -2.94294 2.12240 -6.59000 1.000 17.45490 190 SER C CA 1
ATOM 3026 C C . SER C 1 190 ? -3.84580 3.08259 -5.83173 1.000 16.72081 190 SER C C 1
ATOM 3027 O O . SER C 1 190 ? -3.87354 4.26643 -6.13466 1.000 18.94044 190 SER C O 1
ATOM 3030 N N . PRO C 1 191 ? -4.61581 2.60440 -4.82055 1.000 18.13580 191 PRO C N 1
ATOM 3031 C CA . PRO C 1 191 ? -5.49552 3.55040 -4.11302 1.000 19.13916 191 PRO C CA 1
ATOM 3032 C C . PRO C 1 191 ? -4.70597 4.77011 -3.65113 1.000 17.24369 191 PRO C C 1
ATOM 3033 O O . PRO C 1 191 ? -3.65028 4.66486 -3.00346 1.000 20.90042 191 PRO C O 1
ATOM 3037 N N . ASN C 1 192 ? -5.17681 5.94438 -4.04032 1.000 14.60087 192 ASN C N 1
ATOM 3038 C CA . ASN C 1 192 ? -4.34671 7.13032 -3.91728 1.000 14.33217 192 ASN C CA 1
ATOM 3039 C C . ASN C 1 192 ? -5.15379 8.34651 -3.48297 1.000 15.64895 192 ASN C C 1
ATOM 3040 O O . ASN C 1 192 ? -4.63347 9.46518 -3.52372 1.000 15.95672 192 ASN C O 1
ATOM 3045 N N . CYS C 1 193 ? -6.40688 8.16549 -3.05995 1.000 14.45483 193 CYS C N 1
ATOM 3046 C CA . CYS C 1 193 ? -7.27625 9.29858 -2.86189 1.000 15.40645 193 CYS C CA 1
ATOM 3047 C C . CYS C 1 193 ? -8.25905 9.00747 -1.73845 1.000 15.38468 193 CYS C C 1
ATOM 3048 O O . CYS C 1 193 ? -8.71371 7.87198 -1.55922 1.000 20.37680 193 CYS C O 1
ATOM 3051 N N . LYS C 1 194 ? -8.57284 10.05475 -0.99297 1.000 15.97631 194 LYS C N 1
ATOM 3052 C CA . LYS C 1 194 ? -9.54204 10.03034 0.09504 1.000 17.09438 194 LYS C CA 1
ATOM 3053 C C . LYS C 1 194 ? -10.82974 10.66979 -0.38973 1.000 17.05577 194 LYS C C 1
ATOM 3054 O O . LYS C 1 194 ? -10.86473 11.87718 -0.65093 1.000 19.35640 194 LYS C O 1
ATOM 3060 N N . VAL C 1 195 ? -11.88389 9.87907 -0.50958 1.000 17.41691 195 VAL C N 1
ATOM 3061 C CA . VAL C 1 195 ? -13.21602 10.45053 -0.64735 1.000 18.92302 195 VAL C CA 1
ATOM 3062 C C . VAL C 1 195 ? -13.83490 10.65750 0.71877 1.000 23.01969 195 VAL C C 1
ATOM 3063 O O . VAL C 1 195 ? -14.29296 11.75322 1.07203 1.000 24.70461 195 VAL C O 1
ATOM 3067 N N . GLU C 1 196 ? -13.77622 9.61007 1.52534 1.000 20.44211 196 GLU C N 1
ATOM 3068 C CA . GLU C 1 196 ? -14.22395 9.63419 2.90028 1.000 21.74441 196 GLU C CA 1
ATOM 3069 C C . GLU C 1 196 ? -13.10592 9.25361 3.85602 1.000 25.49838 196 GLU C C 1
ATOM 3070 O O . GLU C 1 196 ? -12.90219 9.92568 4.88508 1.000 24.07535 196 GLU C O 1
ATOM 3076 N N . THR C 1 197 ? -12.33479 8.21577 3.52094 1.000 21.18169 197 THR C N 1
ATOM 3077 C CA . THR C 1 197 ? -11.17374 7.82017 4.30652 1.000 21.77024 197 THR C CA 1
ATOM 3078 C C . THR C 1 197 ? -9.98842 7.59356 3.37136 1.000 22.05367 197 THR C C 1
ATOM 3079 O O . THR C 1 197 ? -10.15924 7.34206 2.17865 1.000 19.34161 197 THR C O 1
ATOM 3083 N N . ALA C 1 198 ? -8.77463 7.71934 3.91120 1.000 21.00819 198 ALA C N 1
ATOM 3084 C CA . ALA C 1 198 ? -7.57613 7.54663 3.10051 1.000 20.11015 198 ALA C CA 1
ATOM 3085 C C . ALA C 1 198 ? -7.61406 6.22774 2.34052 1.000 19.64687 198 ALA C C 1
ATOM 3086 O O . ALA C 1 198 ? -8.05945 5.19944 2.86255 1.000 20.63390 198 ALA C O 1
ATOM 3088 N N . ARG C 1 199 ? -7.14560 6.28322 1.09556 1.000 18.97006 199 ARG C N 1
ATOM 3089 C CA . ARG C 1 199 ? -6.99807 5.11019 0.22038 1.000 18.18957 199 ARG C CA 1
ATOM 3090 C C . ARG C 1 199 ? -8.33713 4.43450 -0.09588 1.000 18.15977 199 ARG C C 1
ATOM 3091 O O . ARG C 1 199 ? -8.36968 3.24737 -0.44795 1.000 19.79127 199 ARG C O 1
ATOM 3099 N N . ASP C 1 200 ? -9.45228 5.17296 -0.02373 1.000 17.96928 200 ASP C N 1
ATOM 3100 C CA . ASP C 1 200 ? -10.72052 4.53506 -0.38846 1.000 18.30323 200 ASP C CA 1
ATOM 3101 C C . ASP C 1 200 ? -11.08919 4.73907 -1.85118 1.000 17.30414 200 ASP C C 1
ATOM 3102 O O . ASP C 1 200 ? -12.16265 4.30285 -2.27585 1.000 17.73584 200 ASP C O 1
ATOM 3107 N N A SER C 1 201 ? -10.21979 5.36166 -2.62542 0.751 13.43858 201 SER C N 1
ATOM 3108 N N B SER C 1 201 ? -10.23268 5.38043 -2.63457 0.249 14.60382 201 SER C N 1
ATOM 3109 C CA A SER C 1 201 ? -10.56362 5.61266 -4.01775 0.751 14.84873 201 SER C CA 1
ATOM 3110 C CA B SER C 1 201 ? -10.58183 5.62027 -4.02478 0.249 14.88438 201 SER C CA 1
ATOM 3111 C C A SER C 1 201 ? -9.30226 5.65172 -4.86142 0.751 14.64076 201 SER C C 1
ATOM 3112 C C B SER C 1 201 ? -9.31709 5.70583 -4.86206 0.249 14.33657 201 SER C C 1
ATOM 3113 O O A SER C 1 201 ? -8.18825 5.77169 -4.35028 0.751 14.56173 201 SER C O 1
ATOM 3114 O O B SER C 1 201 ? -8.21222 5.88398 -4.34568 0.249 14.37567 201 SER C O 1
ATOM 3119 N N . LYS C 1 202 ? -9.50094 5.56893 -6.17014 1.000 12.51236 202 LYS C N 1
ATOM 3120 C CA . LYS C 1 202 ? -8.41823 5.65788 -7.15211 1.000 14.45690 202 LYS C CA 1
ATOM 3121 C C . LYS C 1 202 ? -8.75973 6.81218 -8.08273 1.000 13.56791 202 LYS C C 1
ATOM 3122 O O . LYS C 1 202 ? -9.71656 6.71283 -8.85901 1.000 13.97056 202 LYS C O 1
ATOM 3128 N N . LEU C 1 203 ? -8.00389 7.90245 -7.98825 1.000 11.41431 203 LEU C N 1
ATOM 3129 C CA . LEU C 1 203 ? -8.15082 9.05355 -8.87388 1.000 12.37287 203 LEU C CA 1
ATOM 3130 C C . LEU C 1 203 ? -7.11230 8.90377 -9.97858 1.000 12.47240 203 LEU C C 1
ATOM 3131 O O . LEU C 1 203 ? -5.92219 8.79809 -9.68580 1.000 12.57609 203 LEU C O 1
ATOM 3136 N N . THR C 1 204 ? -7.54886 8.88890 -11.24117 1.000 11.71761 204 THR C N 1
ATOM 3137 C CA . THR C 1 204 ? -6.61939 8.90962 -12.36013 1.000 10.51541 204 THR C CA 1
ATOM 3138 C C . THR C 1 204 ? -6.71882 10.29848 -12.98020 1.000 12.98822 204 THR C C 1
ATOM 3139 O O . THR C 1 204 ? -7.79943 10.70617 -13.42947 1.000 12.79558 204 THR C O 1
ATOM 3143 N N . LEU C 1 205 ? -5.60868 11.04362 -12.95908 1.000 10.38351 205 LEU C N 1
ATOM 3144 C CA . LEU C 1 205 ? -5.62645 12.40847 -13.46430 1.000 10.60422 205 LEU C CA 1
ATOM 3145 C C . LEU C 1 205 ? -4.34231 12.66704 -14.23327 1.000 9.77397 205 LEU C C 1
ATOM 3146 O O . LEU C 1 205 ? -3.25668 12.36300 -13.73193 1.000 12.12757 205 LEU C O 1
ATOM 3151 N N . ALA C 1 206 ? -4.47475 13.17746 -15.45526 1.000 8.27437 206 ALA C N 1
ATOM 3152 C CA . ALA C 1 206 ? -3.32221 13.59903 -16.25298 1.000 10.17661 206 ALA C CA 1
ATOM 3153 C C . ALA C 1 206 ? -3.54079 15.02945 -16.70191 1.000 12.13526 206 ALA C C 1
ATOM 3154 O O . ALA C 1 206 ? -4.59835 15.34773 -17.25451 1.000 12.67359 206 ALA C O 1
ATOM 3156 N N . LEU C 1 207 ? -2.52178 15.85831 -16.50277 1.000 11.83294 207 LEU C N 1
ATOM 3157 C CA . LEU C 1 207 ? -2.49694 17.26019 -16.91702 1.000 9.83068 207 LEU C CA 1
ATOM 3158 C C . LEU C 1 207 ? -1.37540 17.37636 -17.92568 1.000 14.07729 207 LEU C C 1
ATOM 3159 O O . LEU C 1 207 ? -0.23110 17.02245 -17.60812 1.000 16.43525 207 LEU C O 1
ATOM 3164 N N . THR C 1 208 ? -1.67614 17.83811 -19.12742 1.000 10.44641 208 THR C N 1
ATOM 3165 C CA . THR C 1 208 ? -0.63940 17.97465 -20.14782 1.000 11.15934 208 THR C CA 1
ATOM 3166 C C . THR C 1 208 ? -0.53999 19.42518 -20.59008 1.000 13.85723 208 THR C C 1
ATOM 3167 O O . THR C 1 208 ? -1.55823 20.06976 -20.86553 1.000 13.22267 208 THR C O 1
ATOM 3171 N N . LYS C 1 209 ? 0.67871 19.96028 -20.65050 1.000 13.76833 209 LYS C N 1
ATOM 3172 C CA . LYS C 1 209 ? 0.81554 21.38479 -20.95169 1.000 14.24117 209 LYS C CA 1
ATOM 3173 C C . LYS C 1 209 ? 0.80754 21.62358 -22.45909 1.000 19.08894 209 LYS C C 1
ATOM 3174 O O . LYS C 1 209 ? 1.61955 21.04356 -23.19094 1.000 19.93516 209 LYS C O 1
ATOM 3180 N N . CYS C 1 210 ? -0.09062 22.49759 -22.91690 1.000 16.29553 210 CYS C N 1
ATOM 3181 C CA . CYS C 1 210 ? -0.14725 22.94231 -24.31530 1.000 19.43670 210 CYS C CA 1
ATOM 3182 C C . CYS C 1 210 ? -0.02705 24.45798 -24.25564 1.000 20.40297 210 CYS C C 1
ATOM 3183 O O . CYS C 1 210 ? -1.03881 25.16982 -24.26435 1.000 23.21094 210 CYS C O 1
ATOM 3186 N N . GLY C 1 211 ? 1.19880 24.93996 -24.10806 1.000 20.06829 211 GLY C N 1
ATOM 3187 C CA . GLY C 1 211 ? 1.39519 26.36727 -23.93587 1.000 23.31629 211 GLY C CA 1
ATOM 3188 C C . GLY C 1 211 ? 0.58958 26.90339 -22.75941 1.000 20.44086 211 GLY C C 1
ATOM 3189 O O . GLY C 1 211 ? 0.66426 26.39650 -21.62845 1.000 23.35239 211 GLY C O 1
ATOM 3190 N N . SER C 1 212 ? -0.21425 27.93416 -23.02420 1.000 20.63068 212 SER C N 1
ATOM 3191 C CA . SER C 1 212 ? -0.87595 28.61001 -21.92416 1.000 22.62407 212 SER C CA 1
ATOM 3192 C C . SER C 1 212 ? -2.13693 27.90829 -21.46813 1.000 19.63190 212 SER C C 1
ATOM 3193 O O . SER C 1 212 ? -2.83013 28.46426 -20.61271 1.000 19.98148 212 SER C O 1
ATOM 3196 N N . GLN C 1 213 ? -2.48155 26.74186 -22.03242 1.000 14.78830 213 GLN C N 1
ATOM 3197 C CA . GLN C 1 213 ? -3.59610 25.95210 -21.53105 1.000 13.39552 213 GLN C CA 1
ATOM 3198 C C . GLN C 1 213 ? -3.10586 24.57437 -21.11624 1.000 14.48209 213 GLN C C 1
ATOM 3199 O O . GLN C 1 213 ? -2.18429 24.02594 -21.71561 1.000 17.80080 213 GLN C O 1
ATOM 3205 N N . ILE C 1 214 ? -3.71510 24.03655 -20.06434 1.000 11.86261 214 ILE C N 1
ATOM 3206 C CA . ILE C 1 214 ? -3.49586 22.67862 -19.62866 1.000 11.15831 214 ILE C CA 1
ATOM 3207 C C . ILE C 1 214 ? -4.64709 21.83911 -20.16291 1.000 14.36530 214 ILE C C 1
ATOM 3208 O O . ILE C 1 214 ? -5.81190 22.21815 -20.01511 1.000 11.98033 214 ILE C O 1
ATOM 3213 N N . LEU C 1 215 ? -4.32832 20.71043 -20.79660 1.000 11.36208 215 LEU C N 1
ATOM 3214 C CA . LEU C 1 215 ? -5.32706 19.74575 -21.23550 1.000 10.51932 215 LEU C CA 1
ATOM 3215 C C . LEU C 1 215 ? -5.36209 18.63466 -20.20133 1.000 13.08545 215 LEU C C 1
ATOM 3216 O O . LEU C 1 215 ? -4.31340 18.07548 -19.85401 1.000 12.27758 215 LEU C O 1
ATOM 3221 N N . ALA C 1 216 ? -6.56512 18.29101 -19.72354 1.000 10.22207 216 ALA C N 1
ATOM 3222 C CA . ALA C 1 216 ? -6.68571 17.36816 -18.59891 1.000 11.60669 216 ALA C CA 1
ATOM 3223 C C . ALA C 1 216 ? -7.69223 16.27409 -18.90445 1.000 10.70608 216 ALA C C 1
ATOM 3224 O O . ALA C 1 216 ? -8.65438 16.48583 -19.64842 1.000 11.44431 216 ALA C O 1
ATOM 3226 N N . THR C 1 217 ? -7.44515 15.09382 -18.32049 1.000 9.29856 217 THR C N 1
ATOM 3227 C CA . THR C 1 217 ? -8.40718 13.99535 -18.32205 1.000 9.91426 217 THR C CA 1
ATOM 3228 C C . THR C 1 217 ? -8.45865 13.41611 -16.91169 1.000 12.40629 217 THR C C 1
ATOM 3229 O O . THR C 1 217 ? -7.41611 13.25201 -16.26236 1.000 11.56474 217 THR C O 1
ATOM 3233 N N . VAL C 1 218 ? -9.67644 13.18090 -16.40243 1.000 9.68361 218 VAL C N 1
ATOM 3234 C CA . VAL C 1 218 ? -9.82744 12.71451 -15.02303 1.000 7.47602 218 VAL C CA 1
ATOM 3235 C C . VAL C 1 218 ? -10.90230 11.64266 -14.94767 1.000 10.41410 218 VAL C C 1
ATOM 3236 O O . VAL C 1 218 ? -11.88805 11.68950 -15.67220 1.000 12.02077 218 VAL C O 1
ATOM 3240 N N . SER C 1 219 ? -10.72154 10.69460 -14.02259 1.000 11.60409 219 SER C N 1
ATOM 3241 C CA . SER C 1 219 ? -11.74073 9.68548 -13.74762 1.000 10.35978 219 SER C CA 1
ATOM 3242 C C . SER C 1 219 ? -11.53102 9.21221 -12.31436 1.000 11.40505 219 SER C C 1
ATOM 3243 O O . SER C 1 219 ? -10.44382 9.34083 -11.75635 1.000 13.02267 219 SER C O 1
ATOM 3246 N N . LEU C 1 220 ? -12.59372 8.69922 -11.70838 1.000 11.59120 220 LEU C N 1
ATOM 3247 C CA . LEU C 1 220 ? -12.54463 8.31729 -10.29407 1.000 12.60972 220 LEU C CA 1
ATOM 3248 C C . LEU C 1 220 ? -13.20406 6.96193 -10.13597 1.000 12.61926 220 LEU C C 1
ATOM 3249 O O . LEU C 1 220 ? -14.34143 6.78540 -10.57537 1.000 12.22979 220 LEU C O 1
ATOM 3254 N N . LEU C 1 221 ? -12.52122 6.02296 -9.46358 1.000 11.43875 221 LEU C N 1
ATOM 3255 C CA . LEU C 1 221 ? -13.13994 4.76789 -9.04877 1.000 13.91538 221 LEU C CA 1
ATOM 3256 C C . LEU C 1 221 ? -13.13713 4.78032 -7.52875 1.000 12.88440 221 LEU C C 1
ATOM 3257 O O . LEU C 1 221 ? -12.06599 4.79117 -6.91375 1.000 13.33204 221 LEU C O 1
ATOM 3262 N N . VAL C 1 222 ? -14.31675 4.83004 -6.90926 1.000 11.08758 222 VAL C N 1
ATOM 3263 C CA . VAL C 1 222 ? -14.33385 4.68908 -5.45304 1.000 11.80069 222 VAL C CA 1
ATOM 3264 C C . VAL C 1 222 ? -14.29604 3.20370 -5.13598 1.000 13.22248 222 VAL C C 1
ATOM 3265 O O . VAL C 1 222 ? -15.09025 2.42903 -5.68228 1.000 15.89870 222 VAL C O 1
ATOM 3269 N N . VAL C 1 223 ? -13.34119 2.77436 -4.29257 1.000 13.20363 223 VAL C N 1
ATOM 3270 C CA . VAL C 1 223 ? -13.18102 1.33255 -4.09085 1.000 14.09783 223 VAL C CA 1
ATOM 3271 C C . VAL C 1 223 ? -13.82211 0.81695 -2.80768 1.000 16.76401 223 VAL C C 1
ATOM 3272 O O . VAL C 1 223 ? -14.18147 -0.37233 -2.75108 1.000 18.97505 223 VAL C O 1
ATOM 3276 N N . THR C 1 224 ? -13.99392 1.65989 -1.79059 1.000 15.37402 224 THR C N 1
ATOM 3277 C CA . THR C 1 224 ? -14.62779 1.18041 -0.57079 1.000 16.57160 224 THR C CA 1
ATOM 3278 C C . THR C 1 224 ? -15.26796 2.35562 0.15894 1.000 17.37596 224 THR C C 1
ATOM 3279 O O . THR C 1 224 ? -15.01732 3.52171 -0.16584 1.000 16.80207 224 THR C O 1
ATOM 3283 N N . GLY C 1 225 ? -16.15092 2.02616 1.10011 1.000 20.41775 225 GLY C N 1
ATOM 3284 C CA . GLY C 1 225 ? -16.72733 2.99500 2.00549 1.000 18.20080 225 GLY C CA 1
ATOM 3285 C C . GLY C 1 225 ? -18.05906 3.50594 1.49377 1.000 22.94877 225 GLY C C 1
ATOM 3286 O O . GLY C 1 225 ? -18.71026 2.90961 0.62700 1.000 19.11760 225 GLY C O 1
ATOM 3287 N N . LYS C 1 226 ? -18.43265 4.67415 2.02308 1.000 19.46180 226 LYS C N 1
ATOM 3288 C CA . LYS C 1 226 ? -19.75741 5.25399 1.79562 1.000 20.19026 226 LYS C CA 1
ATOM 3289 C C . LYS C 1 226 ? -20.12256 5.37581 0.31515 1.000 22.26794 226 LYS C C 1
ATOM 3290 O O . LYS C 1 226 ? -21.26767 5.10252 -0.08796 1.000 20.38496 226 LYS C O 1
ATOM 3296 N N . TYR C 1 227 ? -19.17987 5.80125 -0.50820 1.000 17.67227 227 TYR C N 1
ATOM 3297 C CA . TYR C 1 227 ? -19.49148 6.12679 -1.88642 1.000 14.78846 227 TYR C CA 1
ATOM 3298 C C . TYR C 1 227 ? -19.03493 5.04749 -2.85816 1.000 15.41065 227 TYR C C 1
ATOM 3299 O O . TYR C 1 227 ? -19.10323 5.24791 -4.07551 1.000 16.92762 227 TYR C O 1
ATOM 3308 N N . ALA C 1 228 ? -18.57690 3.89479 -2.36182 1.000 17.08473 228 ALA C N 1
ATOM 3309 C CA . ALA C 1 228 ? -18.17160 2.85162 -3.30805 1.000 17.17111 228 ALA C CA 1
ATOM 3310 C C . ALA C 1 228 ? -19.36351 2.34400 -4.11236 1.000 17.60391 228 ALA C C 1
ATOM 3311 O O . ALA C 1 228 ? -19.26713 2.16570 -5.33380 1.000 18.01988 228 ALA C O 1
ATOM 3313 N N . ILE C 1 229 ? -20.48650 2.08826 -3.44328 1.000 17.43571 229 ILE C N 1
ATOM 3314 C CA . ILE C 1 229 ? -21.72929 1.67277 -4.09879 1.000 16.12650 229 ILE C CA 1
ATOM 3315 C C . ILE C 1 229 ? -22.79807 2.66313 -3.64999 1.000 19.31627 229 ILE C C 1
ATOM 3316 O O . ILE C 1 229 ? -23.02165 2.82176 -2.44552 1.000 23.72984 229 ILE C O 1
ATOM 3321 N N . ILE C 1 230 ? -23.40937 3.37447 -4.59132 1.000 15.99469 230 ILE C N 1
ATOM 3322 C CA . ILE C 1 230 ? -24.33810 4.43932 -4.21566 1.000 21.88433 230 ILE C CA 1
ATOM 3323 C C . ILE C 1 230 ? -25.76805 4.05292 -4.57498 1.000 20.19760 230 ILE C C 1
ATOM 3324 O O . ILE C 1 230 ? -26.03143 3.17117 -5.39705 1.000 19.40111 230 ILE C O 1
ATOM 3329 N N . SER C 1 231 ? -26.70666 4.72857 -3.92218 1.000 19.46687 231 SER C N 1
ATOM 3330 C CA . SER C 1 231 ? -28.12086 4.59766 -4.23400 1.000 17.17180 231 SER C CA 1
ATOM 3331 C C . SER C 1 231 ? -28.80577 5.80751 -3.62728 1.000 18.21129 231 SER C C 1
ATOM 3332 O O . SER C 1 231 ? -28.16602 6.63502 -2.96966 1.000 17.11905 231 SER C O 1
ATOM 3335 N N . ASP C 1 232 ? -30.11037 5.89043 -3.81744 1.000 19.43384 232 ASP C N 1
ATOM 3336 C CA . ASP C 1 232 ? -30.81111 7.09528 -3.38807 1.000 18.33698 232 ASP C CA 1
ATOM 3337 C C . ASP C 1 232 ? -30.79899 7.29967 -1.88029 1.000 20.43208 232 ASP C C 1
ATOM 3338 O O . ASP C 1 232 ? -31.10391 8.41001 -1.43501 1.000 22.70702 232 ASP C O 1
ATOM 3343 N N . THR C 1 233 ? -30.50141 6.26652 -1.07756 1.000 19.92617 233 THR C N 1
ATOM 3344 C CA . THR C 1 233 ? -30.50821 6.45151 0.37082 1.000 20.93302 233 THR C CA 1
ATOM 3345 C C . THR C 1 233 ? -29.18900 7.00507 0.90906 1.000 22.21412 233 THR C C 1
ATOM 3346 O O . THR C 1 233 ? -29.07825 7.24620 2.12064 1.000 26.28311 233 THR C O 1
ATOM 3350 N N . VAL C 1 234 ? -28.20138 7.23836 0.05395 1.000 19.40097 234 VAL C N 1
ATOM 3351 C CA . VAL C 1 234 ? -26.92784 7.80295 0.47917 1.000 18.44759 234 VAL C CA 1
ATOM 3352 C C . VAL C 1 234 ? -27.03908 9.32073 0.42407 1.000 21.56764 234 VAL C C 1
ATOM 3353 O O . VAL C 1 234 ? -27.48092 9.87320 -0.59422 1.000 20.05391 234 VAL C O 1
ATOM 3357 N N . ASN C 1 235 ? -26.62328 9.98906 1.50832 1.000 22.17076 235 ASN C N 1
ATOM 3358 C CA . ASN C 1 235 ? -26.56930 11.45521 1.57703 1.000 20.95532 235 ASN C CA 1
ATOM 3359 C C . ASN C 1 235 ? -25.32636 11.90913 2.32344 1.000 25.64946 235 ASN C C 1
ATOM 3360 O O . ASN C 1 235 ? -24.93244 11.26530 3.29319 1.000 24.44360 235 ASN C O 1
ATOM 3365 N N . PRO C 1 236 ? -24.73515 13.04299 1.91621 1.000 20.97131 236 PRO C N 1
ATOM 3366 C CA . PRO C 1 236 ? -25.07967 13.85156 0.74383 1.000 21.59553 236 PRO C CA 1
ATOM 3367 C C . PRO C 1 236 ? -24.74935 13.10210 -0.53882 1.000 19.70706 236 PRO C C 1
ATOM 3368 O O . PRO C 1 236 ? -24.01498 12.11044 -0.54085 1.000 21.37285 236 PRO C O 1
ATOM 3372 N N . LYS C 1 237 ? -25.25972 13.62590 -1.64238 1.000 16.95988 237 LYS C N 1
ATOM 3373 C CA . LYS C 1 237 ? -25.03308 13.03277 -2.95715 1.000 15.98204 237 LYS C CA 1
ATOM 3374 C C . LYS C 1 237 ? -23.97310 13.79447 -3.72346 1.000 13.64934 237 LYS C C 1
ATOM 3375 O O . LYS C 1 237 ? -24.04417 13.90853 -4.94439 1.000 15.97733 237 LYS C O 1
ATOM 3381 N N . GLN C 1 238 ? -22.96826 14.29270 -3.00387 1.000 15.85255 238 GLN C N 1
ATOM 3382 C CA . GLN C 1 238 ? -21.83144 15.00588 -3.55488 1.000 17.01161 238 GLN C CA 1
ATOM 3383 C C . GLN C 1 238 ? -20.69537 14.85516 -2.55378 1.000 19.55896 238 GLN C C 1
ATOM 3384 O O . GLN C 1 238 ? -20.94403 14.75982 -1.34556 1.000 19.79411 238 GLN C O 1
ATOM 3390 N N . PHE C 1 239 ? -19.46209 14.81605 -3.05571 1.000 13.80553 239 PHE C N 1
ATOM 3391 C CA . PHE C 1 239 ? -18.26990 14.86496 -2.21110 1.000 13.54419 239 PHE C CA 1
ATOM 3392 C C . PHE C 1 239 ? -17.17201 15.60515 -2.97635 1.000 14.60012 239 PHE C C 1
ATOM 3393 O O . PHE C 1 239 ? -17.25241 15.79539 -4.18665 1.000 15.56179 239 PHE C O 1
ATOM 3401 N N A SER C 1 240 ? -16.10845 15.98993 -2.26466 0.575 14.21408 240 SER C N 1
ATOM 3402 N N B SER C 1 240 ? -16.17223 16.07248 -2.23477 0.425 14.34948 240 SER C N 1
ATOM 3403 C CA A SER C 1 240 ? -15.13095 16.95085 -2.76849 0.575 14.81974 240 SER C CA 1
ATOM 3404 C CA B SER C 1 240 ? -15.11605 16.90600 -2.78406 0.425 14.49619 240 SER C CA 1
ATOM 3405 C C A SER C 1 240 ? -13.71119 16.42215 -2.60284 0.575 12.35449 240 SER C C 1
ATOM 3406 C C B SER C 1 240 ? -13.77673 16.19974 -2.66766 0.425 13.40545 240 SER C C 1
ATOM 3407 O O A SER C 1 240 ? -13.30279 16.09224 -1.49007 0.575 13.92708 240 SER C O 1
ATOM 3408 O O B SER C 1 240 ? -13.50746 15.50853 -1.67742 0.425 13.19476 240 SER C O 1
ATOM 3413 N N . ILE C 1 241 ? -12.95969 16.36916 -3.70421 1.000 13.33231 241 ILE C N 1
ATOM 3414 C CA . ILE C 1 241 ? -11.56976 15.91463 -3.72959 1.000 11.78620 241 ILE C CA 1
ATOM 3415 C C . ILE C 1 241 ? -10.71395 17.14588 -4.02587 1.000 14.90522 241 ILE C C 1
ATOM 3416 O O . ILE C 1 241 ? -10.78393 17.70439 -5.12947 1.000 14.70572 241 ILE C O 1
ATOM 3421 N N . LYS C 1 242 ? -9.91913 17.59045 -3.05221 1.000 12.93736 242 LYS C N 1
ATOM 3422 C CA . LYS C 1 242 ? -9.15145 18.81937 -3.20585 1.000 12.55098 242 LYS C CA 1
ATOM 3423 C C . LYS C 1 242 ? -7.70092 18.48647 -3.51672 1.000 12.66709 242 LYS C C 1
ATOM 3424 O O . LYS C 1 242 ? -7.08310 17.66207 -2.83643 1.000 15.37461 242 LYS C O 1
ATOM 3430 N N . LEU C 1 243 ? -7.16266 19.13738 -4.52780 1.000 12.14246 243 LEU C N 1
ATOM 3431 C CA . LEU C 1 243 ? -5.73213 19.12488 -4.80454 1.000 13.43407 243 LEU C CA 1
ATOM 3432 C C . LEU C 1 243 ? -5.24501 20.51087 -4.44849 1.000 12.89985 243 LEU C C 1
ATOM 3433 O O . LEU C 1 243 ? -5.68783 21.50701 -5.03741 1.000 13.90234 243 LEU C O 1
ATOM 3438 N N . LEU C 1 244 ? -4.38820 20.59940 -3.43585 1.000 12.64460 244 LEU C N 1
ATOM 3439 C CA . LEU C 1 244 ? -3.95644 21.89093 -2.92548 1.000 13.11332 244 LEU C CA 1
ATOM 3440 C C . LEU C 1 244 ? -2.46854 22.03142 -3.19893 1.000 16.60980 244 LEU C C 1
ATOM 3441 O O . LEU C 1 244 ? -1.70573 21.08792 -2.94525 1.000 15.98216 244 LEU C O 1
ATOM 3446 N N . PHE C 1 245 ? -2.05730 23.18469 -3.74339 1.000 14.34164 245 PHE C N 1
ATOM 3447 C CA . PHE C 1 245 ? -0.67244 23.34936 -4.18999 1.000 15.54178 245 PHE C CA 1
ATOM 3448 C C . PHE C 1 245 ? -0.04787 24.57382 -3.57331 1.000 16.40057 245 PHE C C 1
ATOM 3449 O O . PHE C 1 245 ? -0.71521 25.57910 -3.34217 1.000 15.74432 245 PHE C O 1
ATOM 3457 N N . ASN C 1 246 ? 1.26817 24.49725 -3.36208 1.000 15.84760 246 ASN C N 1
ATOM 3458 C CA . ASN C 1 246 ? 1.95406 25.65633 -2.82100 1.000 17.19484 246 ASN C CA 1
ATOM 3459 C C . ASN C 1 246 ? 2.42303 26.56240 -3.96388 1.000 17.34406 246 ASN C C 1
ATOM 3460 O O . ASN C 1 246 ? 2.06436 26.37016 -5.12873 1.000 19.38341 246 ASN C O 1
ATOM 3465 N N . ASP C 1 247 ? 3.25610 27.55923 -3.63792 1.000 18.67834 247 ASP C N 1
ATOM 3466 C CA . ASP C 1 247 ? 3.64565 28.58091 -4.60041 1.000 22.41352 247 ASP C CA 1
ATOM 3467 C C . ASP C 1 247 ? 4.56076 28.05655 -5.69887 1.000 20.93099 247 ASP C C 1
ATOM 3468 O O . ASP C 1 247 ? 4.76167 28.75614 -6.69557 1.000 22.98466 247 ASP C O 1
ATOM 3473 N N . LYS C 1 248 ? 5.10681 26.84962 -5.53692 1.000 19.61312 248 LYS C N 1
ATOM 3474 C CA . LYS C 1 248 ? 5.91806 26.18287 -6.53688 1.000 20.03681 248 LYS C CA 1
ATOM 3475 C C . LYS C 1 248 ? 5.13579 25.14723 -7.33318 1.000 19.91974 248 LYS C C 1
ATOM 3476 O O . LYS C 1 248 ? 5.71908 24.45036 -8.17406 1.000 19.13709 248 LYS C O 1
ATOM 3482 N N . GLY C 1 249 ? 3.83537 25.03117 -7.09410 1.000 16.07556 249 GLY C N 1
ATOM 3483 C CA . GLY C 1 249 ? 3.06526 24.04186 -7.79975 1.000 14.99025 249 GLY C CA 1
ATOM 3484 C C . GLY C 1 249 ? 3.16601 22.66596 -7.20739 1.000 15.87612 249 GLY C C 1
ATOM 3485 O O . GLY C 1 249 ? 2.70645 21.70494 -7.83844 1.000 18.03940 249 GLY C O 1
ATOM 3486 N N . VAL C 1 250 ? 3.71271 22.54800 -5.97423 1.000 16.48536 250 VAL C N 1
ATOM 3487 C CA . VAL C 1 250 ? 3.90499 21.25542 -5.32635 1.000 17.72088 250 VAL C CA 1
ATOM 3488 C C . VAL C 1 250 ? 2.67169 20.89638 -4.50843 1.000 16.92673 250 VAL C C 1
ATOM 3489 O O . VAL C 1 250 ? 2.06461 21.75151 -3.85187 1.000 18.54764 250 VAL C O 1
ATOM 3493 N N . LEU C 1 251 ? 2.27133 19.62373 -4.57840 1.000 16.17486 251 LEU C N 1
ATOM 3494 C CA . LEU C 1 251 ? 1.04905 19.18462 -3.91985 1.000 16.63891 251 LEU C CA 1
ATOM 3495 C C . LEU C 1 251 ? 1.24257 19.15946 -2.40611 1.000 21.36342 251 LEU C C 1
ATOM 3496 O O . LEU C 1 251 ? 2.19689 18.56991 -1.90165 1.000 22.07346 251 LEU C O 1
ATOM 3501 N N . LEU C 1 252 ? 0.34107 19.81706 -1.68404 1.000 16.28639 252 LEU C N 1
ATOM 3502 C CA . LEU C 1 252 ? 0.36983 19.83419 -0.22372 1.000 16.47946 252 LEU C CA 1
ATOM 3503 C C . LEU C 1 252 ? -0.26449 18.55659 0.32715 1.000 20.15415 252 LEU C C 1
ATOM 3504 O O . LEU C 1 252 ? -1.24395 18.04927 -0.21854 1.000 18.07578 252 LEU C O 1
ATOM 3509 N N . SER C 1 253 ? 0.29916 18.04352 1.42464 1.000 19.48331 253 SER C N 1
ATOM 3510 C CA . SER C 1 253 ? -0.15765 16.76717 1.96496 1.000 18.99336 253 SER C CA 1
ATOM 3511 C C . SER C 1 253 ? -1.58731 16.83494 2.48179 1.000 19.48852 253 SER C C 1
ATOM 3512 O O . SER C 1 253 ? -2.23625 15.78948 2.61811 1.000 22.62452 253 SER C O 1
ATOM 3515 N N . ASP C 1 254 ? -2.10188 18.03499 2.74937 1.000 19.94667 254 ASP C N 1
ATOM 3516 C CA . ASP C 1 254 ? -3.50096 18.17508 3.14154 1.000 18.62611 254 ASP C CA 1
ATOM 3517 C C . ASP C 1 254 ? -4.47367 17.76709 2.04306 1.000 18.69380 254 ASP C C 1
ATOM 3518 O O . ASP C 1 254 ? -5.66027 17.54887 2.33253 1.000 20.86250 254 ASP C O 1
ATOM 3523 N N . SER C 1 255 ? -4.00825 17.69713 0.79401 1.000 16.27504 255 SER C N 1
ATOM 3524 C CA . SER C 1 255 ? -4.87236 17.32775 -0.32456 1.000 14.83661 255 SER C CA 1
ATOM 3525 C C . SER C 1 255 ? -5.50760 15.95634 -0.11529 1.000 14.16925 255 SER C C 1
ATOM 3526 O O . SER C 1 255 ? -4.96097 15.09453 0.58348 1.000 17.19212 255 SER C O 1
ATOM 3529 N N . ASN C 1 256 ? -6.67559 15.75913 -0.73981 1.000 14.46152 256 ASN C N 1
ATOM 3530 C CA . ASN C 1 256 ? -7.29034 14.43857 -0.72885 1.000 13.88415 256 ASN C CA 1
ATOM 3531 C C . ASN C 1 256 ? -6.47840 13.44576 -1.53113 1.000 14.91243 256 ASN C C 1
ATOM 3532 O O . ASN C 1 256 ? -6.48326 12.25826 -1.21215 1.000 17.33301 256 ASN C O 1
ATOM 3537 N N . LEU C 1 257 ? -5.80596 13.91561 -2.58787 1.000 15.28250 257 LEU C N 1
ATOM 3538 C CA . LEU C 1 257 ? -4.90970 13.08856 -3.39769 1.000 12.69627 257 LEU C CA 1
ATOM 3539 C C . LEU C 1 257 ? -3.59776 12.88676 -2.66066 1.000 15.64910 257 LEU C C 1
ATOM 3540 O O . LEU C 1 257 ? -2.99671 13.85650 -2.18846 1.000 17.31128 257 LEU C O 1
ATOM 3545 N N . ASP C 1 258 ? -3.14844 11.63836 -2.56564 1.000 14.16435 258 ASP C N 1
ATOM 3546 C CA . ASP C 1 258 ? -1.83408 11.35350 -1.99238 1.000 14.45001 258 ASP C CA 1
ATOM 3547 C C . ASP C 1 258 ? -0.76558 11.69604 -3.02174 1.000 18.35914 258 ASP C C 1
ATOM 3548 O O . ASP C 1 258 ? -0.91456 11.36641 -4.19473 1.000 16.79415 258 ASP C O 1
ATOM 3553 N N . GLY C 1 259 ? 0.30376 12.36964 -2.58920 1.000 16.74152 259 GLY C N 1
ATOM 3554 C CA . GLY C 1 259 ? 1.28676 12.84519 -3.54955 1.000 20.10974 259 GLY C CA 1
ATOM 3555 C C . GLY C 1 259 ? 2.42330 11.89019 -3.89438 1.000 17.13252 259 GLY C C 1
ATOM 3556 O O . GLY C 1 259 ? 3.30062 12.24599 -4.69600 1.000 18.02804 259 GLY C O 1
ATOM 3557 N N . THR C 1 260 ? 2.41836 10.66881 -3.34912 1.000 14.58770 260 THR C N 1
ATOM 3558 C CA . THR C 1 260 ? 3.55760 9.76667 -3.50555 1.000 22.89417 260 THR C CA 1
ATOM 3559 C C . THR C 1 260 ? 3.89108 9.51608 -4.97365 1.000 18.04431 260 THR C C 1
ATOM 3560 O O . THR C 1 260 ? 5.06660 9.49911 -5.35926 1.000 18.45147 260 THR C O 1
ATOM 3564 N N . TYR C 1 261 ? 2.86683 9.30283 -5.80621 1.000 14.75494 261 TYR C N 1
ATOM 3565 C CA . TYR C 1 261 ? 3.06674 9.03784 -7.22419 1.000 17.22987 261 TYR C CA 1
ATOM 3566 C C . TYR C 1 261 ? 2.47625 10.13091 -8.10580 1.000 19.20830 261 TYR C C 1
ATOM 3567 O O . TYR C 1 261 ? 2.16269 9.87829 -9.26330 1.000 23.02584 261 TYR C O 1
ATOM 3576 N N . TRP C 1 262 ? 2.31922 11.33769 -7.57975 1.000 12.81625 262 TRP C N 1
ATOM 3577 C CA . TRP C 1 262 ? 1.92105 12.49997 -8.35637 1.000 11.97319 262 TRP C CA 1
ATOM 3578 C C . TRP C 1 262 ? 3.20534 13.15854 -8.86134 1.000 14.43107 262 TRP C C 1
ATOM 3579 O O . TRP C 1 262 ? 3.96595 13.71510 -8.06332 1.000 15.92582 262 TRP C O 1
ATOM 3590 N N . ASN C 1 263 ? 3.48779 13.04490 -10.15944 1.000 13.38016 263 ASN C N 1
ATOM 3591 C CA . ASN C 1 263 ? 4.79242 13.49807 -10.64394 1.000 15.04424 263 ASN C CA 1
ATOM 3592 C C . ASN C 1 263 ? 4.73556 13.57010 -12.16714 1.000 16.06945 263 ASN C C 1
ATOM 3593 O O . ASN C 1 263 ? 3.74433 13.18056 -12.79342 1.000 15.39848 263 ASN C O 1
ATOM 3598 N N . TYR C 1 264 ? 5.81212 14.06467 -12.76368 1.000 14.81003 264 TYR C N 1
ATOM 3599 C CA . TYR C 1 264 ? 5.86809 14.10139 -14.22081 1.000 13.97624 264 TYR C CA 1
ATOM 3600 C C . TYR C 1 264 ? 5.97791 12.70324 -14.80219 1.000 16.10436 264 TYR C C 1
ATOM 3601 O O . TYR C 1 264 ? 6.65227 11.82894 -14.24024 1.000 18.32090 264 TYR C O 1
ATOM 3610 N N . ARG C 1 265 ? 5.34420 12.51197 -15.96267 1.000 14.56593 265 ARG C N 1
ATOM 3611 C CA . ARG C 1 265 ? 5.49035 11.26427 -16.70525 1.000 16.56848 265 ARG C CA 1
ATOM 3612 C C . ARG C 1 265 ? 6.93517 11.06684 -17.14544 1.000 22.35116 265 ARG C C 1
ATOM 3613 O O . ARG C 1 265 ? 7.57899 11.99572 -17.62603 1.000 27.65244 265 ARG C O 1
ATOM 3621 N N . SER C 1 266 ? 7.44323 9.85184 -16.95520 1.000 26.99965 266 SER C N 1
ATOM 3622 C CA . SER C 1 266 ? 8.80708 9.50602 -17.36923 1.000 41.85450 266 SER C CA 1
ATOM 3623 C C . SER C 1 266 ? 8.92203 7.99593 -17.52544 1.000 47.70817 266 SER C C 1
ATOM 3624 O O . SER C 1 266 ? 7.94618 7.34152 -17.89271 1.000 49.27979 266 SER C O 1
ATOM 3627 N N . ILE C 1 271 ? 11.88824 5.09346 -10.69120 1.000 61.10480 271 ILE C N 1
ATOM 3628 C CA . ILE C 1 271 ? 12.81950 5.66689 -9.72096 1.000 59.24663 271 ILE C CA 1
ATOM 3629 C C . ILE C 1 271 ? 13.10582 7.12210 -10.09942 1.000 60.12138 271 ILE C C 1
ATOM 3630 O O . ILE C 1 271 ? 13.82362 7.39903 -11.06655 1.000 59.71977 271 ILE C O 1
ATOM 3632 N N . GLY C 1 272 ? 12.52393 8.04938 -9.33721 1.000 58.12314 272 GLY C N 1
ATOM 3633 C CA . GLY C 1 272 ? 12.71370 9.46759 -9.55781 1.000 54.01519 272 GLY C CA 1
ATOM 3634 C C . GLY C 1 272 ? 12.60987 10.23504 -8.25594 1.000 50.64797 272 GLY C C 1
ATOM 3635 O O . GLY C 1 272 ? 12.47264 9.66044 -7.17456 1.000 58.75732 272 GLY C O 1
ATOM 3636 N N . THR C 1 273 ? 12.69485 11.53754 -8.36817 1.000 43.05919 273 THR C N 1
ATOM 3637 C CA . THR C 1 273 ? 12.61767 12.44026 -7.23698 1.000 37.52175 273 THR C CA 1
ATOM 3638 C C . THR C 1 273 ? 11.28889 13.19558 -7.29099 1.000 27.42432 273 THR C C 1
ATOM 3639 O O . THR C 1 273 ? 10.71514 13.35519 -8.37528 1.000 26.40595 273 THR C O 1
ATOM 3643 N N . PRO C 1 274 ? 10.72713 13.61559 -6.15387 1.000 26.73342 274 PRO C N 1
ATOM 3644 C CA . PRO C 1 274 ? 9.52463 14.45161 -6.21857 1.000 25.52617 274 PRO C CA 1
ATOM 3645 C C . PRO C 1 274 ? 9.85850 15.70631 -7.00056 1.000 23.69746 274 PRO C C 1
ATOM 3646 O O . PRO C 1 274 ? 10.98523 16.20626 -6.94130 1.000 24.70471 274 PRO C O 1
ATOM 3650 N N . TYR C 1 275 ? 8.90352 16.18844 -7.78573 1.000 22.04030 275 TYR C N 1
ATOM 3651 C CA . TYR C 1 275 ? 9.26687 17.34236 -8.58852 1.000 23.41157 275 TYR C CA 1
ATOM 3652 C C . TYR C 1 275 ? 9.42132 18.57638 -7.70923 1.000 27.88947 275 TYR C C 1
ATOM 3653 O O . TYR C 1 275 ? 8.84255 18.67310 -6.62484 1.000 23.70046 275 TYR C O 1
ATOM 3662 N N . LYS C 1 276 ? 10.24789 19.50619 -8.18436 1.000 26.03616 276 LYS C N 1
ATOM 3663 C CA . LYS C 1 276 ? 10.55424 20.74250 -7.48215 1.000 22.10259 276 LYS C CA 1
ATOM 3664 C C . LYS C 1 276 ? 9.58679 21.85928 -7.83649 1.000 23.76585 276 LYS C C 1
ATOM 3665 O O . LYS C 1 276 ? 9.26829 22.68960 -6.98273 1.000 23.99207 276 LYS C O 1
ATOM 3667 N N . GLU C 1 277 ? 9.14557 21.92148 -9.08906 1.000 20.42631 277 GLU C N 1
ATOM 3668 C CA . GLU C 1 277 ? 8.24703 22.99014 -9.47736 1.000 21.13503 277 GLU C CA 1
ATOM 3669 C C . GLU C 1 277 ? 7.29886 22.51850 -10.57387 1.000 20.77976 277 GLU C C 1
ATOM 3670 O O . GLU C 1 277 ? 7.65428 21.69539 -11.42071 1.000 24.62380 277 GLU C O 1
ATOM 3676 N N . ALA C 1 278 ? 6.08400 23.05043 -10.53890 1.000 18.53105 278 ALA C N 1
ATOM 3677 C CA . ALA C 1 278 ? 5.12709 22.81247 -11.62218 1.000 16.89529 278 ALA C CA 1
ATOM 3678 C C . ALA C 1 278 ? 4.20894 24.02161 -11.77920 1.000 18.71829 278 ALA C C 1
ATOM 3679 O O . ALA C 1 278 ? 2.99791 23.88127 -11.95805 1.000 17.43402 278 ALA C O 1
ATOM 3681 N N . VAL C 1 279 ? 4.76967 25.23345 -11.70707 1.000 15.61847 279 VAL C N 1
ATOM 3682 C CA . VAL C 1 279 ? 3.90453 26.40156 -11.74077 1.000 15.35668 279 VAL C CA 1
ATOM 3683 C C . VAL C 1 279 ? 3.18109 26.49467 -13.08201 1.000 17.59837 279 VAL C C 1
ATOM 3684 O O . VAL C 1 279 ? 2.03963 26.96368 -13.14777 1.000 18.57808 279 VAL C O 1
ATOM 3688 N N . GLY C 1 280 ? 3.84096 26.09408 -14.17329 1.000 16.38713 280 GLY C N 1
ATOM 3689 C CA . GLY C 1 280 ? 3.21216 26.11497 -15.48412 1.000 15.94832 280 GLY C CA 1
ATOM 3690 C C . GLY C 1 280 ? 2.02552 25.18439 -15.60865 1.000 16.78922 280 GLY C C 1
ATOM 3691 O O . GLY C 1 280 ? 1.34546 25.22069 -16.64546 1.000 16.43491 280 GLY C O 1
ATOM 3692 N N . PHE C 1 281 ? 1.77372 24.34940 -14.60315 1.000 15.53143 281 PHE C N 1
ATOM 3693 C CA . PHE C 1 281 ? 0.62018 23.46369 -14.60445 1.000 12.39039 281 PHE C CA 1
ATOM 3694 C C . PHE C 1 281 ? -0.49063 23.96616 -13.70185 1.000 13.07314 281 PHE C C 1
ATOM 3695 O O . PHE C 1 281 ? -1.56446 23.35022 -13.63636 1.000 14.37821 281 PHE C O 1
ATOM 3703 N N . MET C 1 282 ? -0.25523 25.06880 -12.98219 1.000 12.06254 282 MET C N 1
ATOM 3704 C CA . MET C 1 282 ? -1.24154 25.55186 -12.04121 1.000 13.32716 282 MET C CA 1
ATOM 3705 C C . MET C 1 282 ? -2.31449 26.37334 -12.75315 1.000 14.22026 282 MET C C 1
ATOM 3706 O O . MET C 1 282 ? -2.03188 27.02526 -13.74930 1.000 15.02117 282 MET C O 1
ATOM 3711 N N . PRO C 1 283 ? -3.54386 26.36871 -12.25159 1.000 12.50205 283 PRO C N 1
ATOM 3712 C CA . PRO C 1 283 ? -4.56127 27.24970 -12.84250 1.000 12.60694 283 PRO C CA 1
ATOM 3713 C C . PRO C 1 283 ? -4.24510 28.69450 -12.52580 1.000 12.80399 283 PRO C C 1
ATOM 3714 O O . PRO C 1 283 ? -3.89841 29.04554 -11.39204 1.000 15.01912 283 PRO C O 1
ATOM 3718 N N . SER C 1 284 ? -4.36215 29.53161 -13.55702 1.000 13.10288 284 SER C N 1
ATOM 3719 C CA . SER C 1 284 ? -3.96713 30.93594 -13.45628 1.000 13.41199 284 SER C CA 1
ATOM 3720 C C . SER C 1 284 ? -4.75572 31.62220 -12.34965 1.000 17.31398 284 SER C C 1
ATOM 3721 O O . SER C 1 284 ? -5.97922 31.52268 -12.31776 1.000 15.51572 284 SER C O 1
ATOM 3724 N N . THR C 1 285 ? -4.06216 32.32403 -11.44728 1.000 17.24805 285 THR C N 1
ATOM 3725 C CA . THR C 1 285 ? -4.79768 33.13997 -10.48976 1.000 16.01687 285 THR C CA 1
ATOM 3726 C C . THR C 1 285 ? -5.25549 34.46773 -11.07108 1.000 17.28213 285 THR C C 1
ATOM 3727 O O . THR C 1 285 ? -5.99598 35.19413 -10.39603 1.000 19.22179 285 THR C O 1
ATOM 3731 N N . THR C 1 286 ? -4.81470 34.82873 -12.28048 1.000 17.58831 286 THR C N 1
ATOM 3732 C CA . THR C 1 286 ? -5.45642 35.95009 -12.95108 1.000 17.73258 286 THR C CA 1
ATOM 3733 C C . THR C 1 286 ? -6.78187 35.54277 -13.61246 1.000 19.56163 286 THR C C 1
ATOM 3734 O O . THR C 1 286 ? -7.78313 36.25502 -13.49842 1.000 18.72386 286 THR C O 1
ATOM 3738 N N . ALA C 1 287 ? -6.80677 34.41712 -14.33731 1.000 15.41385 287 ALA C N 1
ATOM 3739 C CA . ALA C 1 287 ? -8.07495 33.94189 -14.89537 1.000 15.13128 287 ALA C CA 1
ATOM 3740 C C . ALA C 1 287 ? -9.04951 33.50775 -13.80685 1.000 13.81279 287 ALA C C 1
ATOM 3741 O O . ALA C 1 287 ? -10.26847 33.68322 -13.95558 1.000 15.05668 287 ALA C O 1
ATOM 3743 N N . TYR C 1 288 ? -8.53142 32.86510 -12.75976 1.000 13.60117 288 TYR C N 1
ATOM 3744 C CA . TYR C 1 288 ? -9.33278 32.19238 -11.73071 1.000 14.14017 288 TYR C CA 1
ATOM 3745 C C . TYR C 1 288 ? -8.83922 32.65986 -10.37057 1.000 17.84990 288 TYR C C 1
ATOM 3746 O O . TYR C 1 288 ? -8.13342 31.93511 -9.66672 1.000 16.40961 288 TYR C O 1
ATOM 3755 N N . PRO C 1 289 ? -9.15974 33.88731 -9.97564 1.000 17.27079 289 PRO C N 1
ATOM 3756 C CA . PRO C 1 289 ? -8.62516 34.39189 -8.70770 1.000 15.81512 289 PRO C CA 1
ATOM 3757 C C . PRO C 1 289 ? -9.26381 33.70679 -7.49711 1.000 18.92160 289 PRO C C 1
ATOM 3758 O O . PRO C 1 289 ? -10.39354 33.22075 -7.53868 1.000 17.02095 289 PRO C O 1
ATOM 3762 N N . LYS C 1 290 ? -8.52746 33.69775 -6.39126 1.000 18.47824 290 LYS C N 1
ATOM 3763 C CA . LYS C 1 290 ? -9.08754 33.22600 -5.14229 1.000 21.44438 290 LYS C CA 1
ATOM 3764 C C . LYS C 1 290 ? -10.17425 34.17111 -4.63477 1.000 23.20459 290 LYS C C 1
ATOM 3765 O O . LYS C 1 290 ? -10.20442 35.34501 -4.98985 1.000 21.82613 290 LYS C O 1
ATOM 3771 N N . PRO C 1 291 ? -11.07437 33.66898 -3.79203 1.000 26.51912 291 PRO C N 1
ATOM 3772 C CA . PRO C 1 291 ? -12.05632 34.54295 -3.14806 1.000 30.59538 291 PRO C CA 1
ATOM 3773 C C . PRO C 1 291 ? -11.38313 35.66423 -2.37019 1.000 30.70158 291 PRO C C 1
ATOM 3774 O O . PRO C 1 291 ? -10.26052 35.52930 -1.88104 1.000 28.01065 291 PRO C O 1
ATOM 3778 N N . THR C 1 292 ? -12.08644 36.78990 -2.28193 1.000 28.53283 292 THR C N 1
ATOM 3779 C CA . THR C 1 292 ? -11.63957 37.95015 -1.53047 1.000 34.35695 292 THR C CA 1
ATOM 3780 C C . THR C 1 292 ? -12.59423 38.21648 -0.37033 1.000 37.73830 292 THR C C 1
ATOM 3781 O O . THR C 1 292 ? -13.73234 37.73079 -0.34389 1.000 38.64119 292 THR C O 1
ATOM 3785 N N . ASN C 1 293 ? -12.10384 38.98375 0.59337 1.000 38.10802 293 ASN C N 1
ATOM 3786 C CA . ASN C 1 293 ? -12.83871 39.36180 1.79838 1.000 42.41109 293 ASN C CA 1
ATOM 3787 C C . ASN C 1 293 ? -13.70420 40.59581 1.55212 1.000 41.99657 293 ASN C C 1
ATOM 3788 O O . ASN C 1 293 ? -13.56708 41.28622 0.54533 1.000 46.56616 293 ASN C O 1
ATOM 3793 N N . ASN C 1 294 ? -14.59262 40.89373 2.51254 1.000 41.10229 294 ASN C N 1
ATOM 3794 C CA . ASN C 1 294 ? -15.27900 42.18509 2.48651 1.000 49.01790 294 ASN C CA 1
ATOM 3795 C C . ASN C 1 294 ? -14.27130 43.32207 2.38658 1.000 52.63566 294 ASN C C 1
ATOM 3796 O O . ASN C 1 294 ? -14.50280 44.31440 1.68813 1.000 62.84436 294 ASN C O 1
ATOM 3801 N N . THR C 1 295 ? -13.14022 43.18062 3.07883 1.000 47.12705 295 THR C N 1
ATOM 3802 C CA . THR C 1 295 ? -12.05313 44.15034 2.98444 1.000 52.82137 295 THR C CA 1
ATOM 3803 C C . THR C 1 295 ? -11.49839 44.23537 1.56620 1.000 50.04702 295 THR C C 1
ATOM 3804 O O . THR C 1 295 ? -11.43389 45.31816 0.97431 1.000 51.56919 295 THR C O 1
ATOM 3808 N N . SER C 1 296 ? -11.08968 43.10145 1.00392 1.000 48.29280 296 SER C N 1
ATOM 3809 C CA . SER C 1 296 ? -10.28748 43.10398 -0.21173 1.000 53.06377 296 SER C CA 1
ATOM 3810 C C . SER C 1 296 ? -11.11761 42.98649 -1.49738 1.000 52.94919 296 SER C C 1
ATOM 3811 O O . SER C 1 296 ? -10.53622 42.87002 -2.58389 1.000 49.11988 296 SER C O 1
ATOM 3814 N N . THR C 1 297 ? -12.44975 43.02729 -1.40390 1.000 54.51675 297 THR C N 1
ATOM 3815 C CA . THR C 1 297 ? -13.32175 42.93881 -2.57486 1.000 52.22053 297 THR C CA 1
ATOM 3816 C C . THR C 1 297 ? -13.51070 44.32811 -3.18074 1.000 54.65614 297 THR C C 1
ATOM 3817 O O . THR C 1 297 ? -13.92535 45.26502 -2.48354 1.000 51.34973 297 THR C O 1
ATOM 3821 N N . ASP C 1 298 ? -13.21036 44.45595 -4.48388 1.000 51.21832 298 ASP C N 1
ATOM 3822 C CA . ASP C 1 298 ? -13.39989 45.70456 -5.22157 1.000 52.57521 298 ASP C CA 1
ATOM 3823 C C . ASP C 1 298 ? -14.86005 45.84192 -5.63681 1.000 48.87104 298 ASP C C 1
ATOM 3824 O O . ASP C 1 298 ? -15.33423 45.07962 -6.49083 1.000 40.88756 298 ASP C O 1
ATOM 3826 N N . PRO C 1 299 ? -15.60482 46.79742 -5.06494 1.000 51.48438 299 PRO C N 1
ATOM 3827 C CA . PRO C 1 299 ? -17.02326 46.94441 -5.44056 1.000 54.52266 299 PRO C CA 1
ATOM 3828 C C . PRO C 1 299 ? -17.23894 47.40288 -6.88410 1.000 51.60556 299 PRO C C 1
ATOM 3829 O O . PRO C 1 299 ? -18.35961 47.25285 -7.39693 1.000 40.49808 299 PRO C O 1
ATOM 3833 N N . ASP C 1 300 ? -16.20821 47.93674 -7.55315 1.000 47.95512 300 ASP C N 1
ATOM 3834 C CA . ASP C 1 300 ? -16.32526 48.32856 -8.95247 1.000 43.31780 300 ASP C CA 1
ATOM 3835 C C . ASP C 1 300 ? -16.16762 47.16362 -9.93389 1.000 39.81513 300 ASP C C 1
ATOM 3836 O O . ASP C 1 300 ? -16.42564 47.34625 -11.12536 1.000 37.18356 300 ASP C O 1
ATOM 3838 N N . LYS C 1 301 ? -15.74633 45.97940 -9.49503 1.000 36.85485 301 LYS C N 1
ATOM 3839 C CA . LYS C 1 301 ? -15.56075 44.85689 -10.41068 1.000 44.65545 301 LYS C CA 1
ATOM 3840 C C . LYS C 1 301 ? -16.53055 43.74978 -10.04318 1.000 43.65723 301 LYS C C 1
ATOM 3841 O O . LYS C 1 301 ? -16.62019 43.36105 -8.87672 1.000 47.42260 301 LYS C O 1
ATOM 3843 N N . LYS C 1 302 ? -17.25493 43.24634 -11.03213 1.000 45.05948 302 LYS C N 1
ATOM 3844 C CA . LYS C 1 302 ? -18.09881 42.07691 -10.83621 1.000 44.49477 302 LYS C CA 1
ATOM 3845 C C . LYS C 1 302 ? -17.25605 40.84792 -11.13391 1.000 42.28904 302 LYS C C 1
ATOM 3846 O O . LYS C 1 302 ? -16.77286 40.68243 -12.26101 1.000 46.54764 302 LYS C O 1
ATOM 3848 N N . VAL C 1 303 ? -17.06213 39.99885 -10.12941 1.000 35.56919 303 VAL C N 1
ATOM 3849 C CA . VAL C 1 303 ? -16.20882 38.82638 -10.27757 1.000 29.36794 303 VAL C CA 1
ATOM 3850 C C . VAL C 1 303 ? -17.07519 37.65117 -10.71819 1.000 24.80139 303 VAL C C 1
ATOM 3851 O O . VAL C 1 303 ? -18.09768 37.33186 -10.10008 1.000 25.50476 303 VAL C O 1
ATOM 3855 N N . SER C 1 304 ? -16.69225 37.03522 -11.82418 1.000 19.61626 304 SER C N 1
ATOM 3856 C CA . SER C 1 304 ? -17.38091 35.83576 -12.26358 1.000 20.94410 304 SER C CA 1
ATOM 3857 C C . SER C 1 304 ? -17.30304 34.71254 -11.22085 1.000 24.22904 304 SER C C 1
ATOM 3858 O O . SER C 1 304 ? -16.22271 34.35087 -10.73382 1.000 23.27126 304 SER C O 1
ATOM 3861 N N . GLN C 1 305 ? -18.46251 34.15349 -10.88720 1.000 18.58184 305 GLN C N 1
ATOM 3862 C CA . GLN C 1 305 ? -18.50797 32.93592 -10.07104 1.000 20.58845 305 GLN C CA 1
ATOM 3863 C C . GLN C 1 305 ? -18.51030 31.67758 -10.90400 1.000 20.86525 305 GLN C C 1
ATOM 3864 O O . GLN C 1 305 ? -18.17874 30.57925 -10.40124 1.000 21.54524 305 GLN C O 1
ATOM 3870 N N . GLY C 1 306 ? -18.88217 31.79117 -12.17078 1.000 17.67293 306 GLY C N 1
ATOM 3871 C CA . GLY C 1 306 ? -18.87354 30.59612 -12.98766 1.000 13.70230 306 GLY C CA 1
ATOM 3872 C C . GLY C 1 306 ? -17.52679 30.27305 -13.61242 1.000 14.58684 306 GLY C C 1
ATOM 3873 O O . GLY C 1 306 ? -17.24777 29.09345 -13.83222 1.000 14.00571 306 GLY C O 1
ATOM 3874 N N . LYS C 1 307 ? -16.70361 31.28412 -13.93879 1.000 15.52886 307 LYS C N 1
ATOM 3875 C CA . LYS C 1 307 ? -15.56989 31.03617 -14.83569 1.000 11.67865 307 LYS C CA 1
ATOM 3876 C C . LYS C 1 307 ? -14.55332 30.08854 -14.22794 1.000 14.88504 307 LYS C C 1
ATOM 3877 O O . LYS C 1 307 ? -13.86993 29.37774 -14.97544 1.000 14.72701 307 LYS C O 1
ATOM 3883 N N . ASN C 1 308 ? -14.43830 30.04258 -12.89781 1.000 14.89893 308 ASN C N 1
ATOM 3884 C CA . ASN C 1 308 ? -13.46127 29.15062 -12.28062 1.000 12.27622 308 ASN C CA 1
ATOM 3885 C C . ASN C 1 308 ? -13.99321 27.74749 -12.07216 1.000 12.82377 308 ASN C C 1
ATOM 3886 O O . ASN C 1 308 ? -13.34264 26.95486 -11.38644 1.000 12.70710 308 ASN C O 1
ATOM 3891 N N . LYS C 1 309 ? -15.17965 27.43099 -12.61782 1.000 12.27192 309 LYS C N 1
ATOM 3892 C CA . LYS C 1 309 ? -15.74400 26.08784 -12.54396 1.000 11.25760 309 LYS C CA 1
ATOM 3893 C C . LYS C 1 309 ? -15.99404 25.53494 -13.93663 1.000 10.14059 309 LYS C C 1
ATOM 3894 O O . LYS C 1 309 ? -16.38779 26.26271 -14.85108 1.000 12.75282 309 LYS C O 1
ATOM 3900 N N . ILE C 1 310 ? -15.79891 24.22653 -14.07471 1.000 10.37942 310 ILE C N 1
ATOM 3901 C CA . ILE C 1 310 ? -16.21596 23.46258 -15.24135 1.000 11.62466 310 ILE C CA 1
ATOM 3902 C C . ILE C 1 310 ? -17.16700 22.39855 -14.72570 1.000 11.39461 310 ILE C C 1
ATOM 3903 O O . ILE C 1 310 ? -16.82885 21.67586 -13.78753 1.000 13.86988 310 ILE C O 1
ATOM 3908 N N . VAL C 1 311 ? -18.35016 22.29920 -15.32599 1.000 9.73668 311 VAL C N 1
ATOM 3909 C CA . VAL C 1 311 ? -19.40545 21.43386 -14.81149 1.000 9.29988 311 VAL C CA 1
ATOM 3910 C C . VAL C 1 311 ? -19.91808 20.57020 -15.94585 1.000 12.49742 311 VAL C C 1
ATOM 3911 O O . VAL C 1 311 ? -20.27298 21.09291 -17.00432 1.000 10.80227 311 VAL C O 1
ATOM 3915 N N . SER C 1 312 ? -20.01213 19.26236 -15.71091 1.000 9.91209 312 SER C N 1
ATOM 3916 C CA . SER C 1 312 ? -20.53540 18.40541 -16.75623 1.000 10.43101 312 SER C CA 1
ATOM 3917 C C . SER C 1 312 ? -21.13932 17.15178 -16.14594 1.000 12.16204 312 SER C C 1
ATOM 3918 O O . SER C 1 312 ? -20.95961 16.85359 -14.96294 1.000 11.89968 312 SER C O 1
ATOM 3921 N N . ASN C 1 313 ? -21.87075 16.42087 -16.95983 1.000 14.04153 313 ASN C N 1
ATOM 3922 C CA . ASN C 1 313 ? -22.20538 15.06796 -16.53356 1.000 11.64845 313 ASN C CA 1
ATOM 3923 C C . ASN C 1 313 ? -21.03330 14.13501 -16.75320 1.000 13.81460 313 ASN C C 1
ATOM 3924 O O . ASN C 1 313 ? -20.26978 14.28928 -17.69825 1.000 14.19620 313 ASN C O 1
ATOM 3929 N N . ILE C 1 314 ? -20.92597 13.12093 -15.88836 1.000 11.08300 314 ILE C N 1
ATOM 3930 C CA . ILE C 1 314 ? -20.12932 11.93635 -16.18255 1.000 11.70315 314 ILE C CA 1
ATOM 3931 C C . ILE C 1 314 ? -21.10369 10.78221 -15.99900 1.000 10.86407 314 ILE C C 1
ATOM 3932 O O . ILE C 1 314 ? -22.25945 10.99349 -15.61907 1.000 11.77256 314 ILE C O 1
ATOM 3937 N N . TYR C 1 315 ? -20.67071 9.55572 -16.34070 1.000 9.86130 315 TYR C N 1
ATOM 3938 C CA . TYR C 1 315 ? -21.63131 8.45627 -16.40800 1.000 12.21058 315 TYR C CA 1
ATOM 3939 C C . TYR C 1 315 ? -21.05021 7.24998 -15.69382 1.000 12.59808 315 TYR C C 1
ATOM 3940 O O . TYR C 1 315 ? -19.91058 6.86275 -15.95958 1.000 14.44229 315 TYR C O 1
ATOM 3949 N N . LEU C 1 316 ? -21.78303 6.74655 -14.70615 1.000 11.21521 316 LEU C N 1
ATOM 3950 C CA . LEU C 1 316 ? -21.23232 5.71537 -13.84335 1.000 10.06371 316 LEU C CA 1
ATOM 3951 C C . LEU C 1 316 ? -21.16571 4.39601 -14.61254 1.000 12.30549 316 LEU C C 1
ATOM 3952 O O . LEU C 1 316 ? -22.13638 3.97556 -15.25542 1.000 13.09158 316 LEU C O 1
ATOM 3957 N N . GLY C 1 317 ? -19.99935 3.75658 -14.58823 1.000 12.63850 317 GLY C N 1
ATOM 3958 C CA . GLY C 1 317 ? -19.82615 2.59535 -15.43146 1.000 12.43835 317 GLY C CA 1
ATOM 3959 C C . GLY C 1 317 ? -19.80541 2.90660 -16.91442 1.000 13.17071 317 GLY C C 1
ATOM 3960 O O . GLY C 1 317 ? -19.79009 1.97175 -17.73594 1.000 16.60211 317 GLY C O 1
ATOM 3961 N N . GLY C 1 318 ? -19.78685 4.19590 -17.27870 1.000 11.55728 318 GLY C N 1
ATOM 3962 C CA . GLY C 1 318 ? -19.93391 4.57873 -18.67061 1.000 12.76230 318 GLY C CA 1
ATOM 3963 C C . GLY C 1 318 ? -21.27798 4.23867 -19.28549 1.000 13.17590 318 GLY C C 1
ATOM 3964 O O . GLY C 1 318 ? -21.38785 4.14745 -20.51147 1.000 14.46910 318 GLY C O 1
ATOM 3965 N N . GLU C 1 319 ? -22.30216 4.02108 -18.46745 1.000 13.82260 319 GLU C N 1
ATOM 3966 C CA . GLU C 1 319 ? -23.62831 3.65589 -18.95574 1.000 12.24411 319 GLU C CA 1
ATOM 3967 C C . GLU C 1 319 ? -24.40861 4.94329 -19.17122 1.000 13.00923 319 GLU C C 1
ATOM 3968 O O . GLU C 1 319 ? -24.41957 5.80760 -18.28311 1.000 12.36909 319 GLU C O 1
ATOM 3974 N N . VAL C 1 320 ? -25.07117 5.06065 -20.33168 1.000 13.16571 320 VAL C N 1
ATOM 3975 C CA . VAL C 1 320 ? -25.76292 6.30439 -20.66486 1.000 15.78727 320 VAL C CA 1
ATOM 3976 C C . VAL C 1 320 ? -26.94412 6.57493 -19.73971 1.000 15.38049 320 VAL C C 1
ATOM 3977 O O . VAL C 1 320 ? -27.33849 7.73833 -19.58692 1.000 14.68453 320 VAL C O 1
ATOM 3981 N N . TYR C 1 321 ? -27.45830 5.54263 -19.06422 1.000 14.21783 321 TYR C N 1
ATOM 3982 C CA . TYR C 1 321 ? -28.58776 5.69931 -18.14702 1.000 15.76387 321 TYR C CA 1
ATOM 3983 C C . TYR C 1 321 ? -28.14681 5.88321 -16.70071 1.000 15.06042 321 TYR C C 1
ATOM 3984 O O . TYR C 1 321 ? -28.99345 5.86983 -15.79524 1.000 16.63353 321 TYR C O 1
ATOM 3993 N N . GLN C 1 322 ? -26.84700 6.06096 -16.44270 1.000 11.83563 322 GLN C N 1
ATOM 3994 C CA . GLN C 1 322 ? -26.35817 6.29404 -15.07994 1.000 11.93041 322 GLN C CA 1
ATOM 3995 C C . GLN C 1 322 ? -25.61180 7.62682 -14.95962 1.000 11.52953 322 GLN C C 1
ATOM 3996 O O . GLN C 1 322 ? -24.44003 7.66324 -14.57150 1.000 10.60005 322 GLN C O 1
ATOM 4002 N N . PRO C 1 323 ? -26.25759 8.74518 -15.26994 1.000 11.61892 323 PRO C N 1
ATOM 4003 C CA . PRO C 1 323 ? -25.58806 10.04463 -15.10548 1.000 12.17418 323 PRO C CA 1
ATOM 4004 C C . PRO C 1 323 ? -25.20287 10.33792 -13.66079 1.000 12.66136 323 PRO C C 1
ATOM 4005 O O . PRO C 1 323 ? -25.95699 10.07328 -12.71151 1.000 13.48876 323 PRO C O 1
ATOM 4009 N N . GLY C 1 324 ? -24.03489 10.94472 -13.52163 1.000 12.90412 324 GLY C N 1
ATOM 4010 C CA . GLY C 1 324 ? -23.67029 11.67360 -12.31429 1.000 13.22394 324 GLY C CA 1
ATOM 4011 C C . GLY C 1 324 ? -23.12552 13.01628 -12.76515 1.000 11.12744 324 GLY C C 1
ATOM 4012 O O . GLY C 1 324 ? -23.32158 13.40267 -13.92669 1.000 12.67865 324 GLY C O 1
ATOM 4013 N N . PHE C 1 325 ? -22.40140 13.71577 -11.90150 1.000 11.64945 325 PHE C N 1
ATOM 4014 C CA . PHE C 1 325 ? -21.81987 14.97468 -12.32726 1.000 10.75860 325 PHE C CA 1
ATOM 4015 C C . PHE C 1 325 ? -20.42545 15.15276 -11.74990 1.000 11.96735 325 PHE C C 1
ATOM 4016 O O . PHE C 1 325 ? -20.05663 14.56499 -10.73543 1.000 10.93432 325 PHE C O 1
ATOM 4024 N N . ILE C 1 326 ? -19.66396 16.00160 -12.43593 1.000 10.90666 326 ILE C N 1
ATOM 4025 C CA . ILE C 1 326 ? -18.36945 16.45725 -11.96544 1.000 10.81577 326 ILE C CA 1
ATOM 4026 C C . ILE C 1 326 ? -18.35402 17.98093 -12.00309 1.000 10.84427 326 ILE C C 1
ATOM 4027 O O . ILE C 1 326 ? -18.90448 18.59000 -12.92629 1.000 12.74010 326 ILE C O 1
ATOM 4032 N N . VAL C 1 327 ? -17.77704 18.59334 -10.97077 1.000 9.64472 327 VAL C N 1
ATOM 4033 C CA . VAL C 1 327 ? -17.48705 20.02082 -10.96435 1.000 9.60748 327 VAL C CA 1
ATOM 4034 C C . VAL C 1 327 ? -15.99704 20.14876 -10.73804 1.000 12.45510 327 VAL C C 1
ATOM 4035 O O . VAL C 1 327 ? -15.47603 19.68603 -9.71640 1.000 14.49433 327 VAL C O 1
ATOM 4039 N N . VAL C 1 328 ? -15.29932 20.77620 -11.67444 1.000 10.63618 328 VAL C N 1
ATOM 4040 C CA . VAL C 1 328 ? -13.88991 21.10858 -11.47694 1.000 10.06178 328 VAL C CA 1
ATOM 4041 C C . VAL C 1 328 ? -13.84585 22.57336 -11.08120 1.000 13.40738 328 VAL C C 1
ATOM 4042 O O . VAL C 1 328 ? -14.45069 23.40618 -11.75648 1.000 14.12330 328 VAL C O 1
ATOM 4046 N N . LYS C 1 329 ? -13.12601 22.89481 -9.99944 1.000 10.81632 329 LYS C N 1
ATOM 4047 C CA . LYS C 1 329 ? -13.05058 24.27172 -9.49688 1.000 12.01365 329 LYS C CA 1
ATOM 4048 C C . LYS C 1 329 ? -11.58863 24.67363 -9.38984 1.000 13.90288 329 LYS C C 1
ATOM 4049 O O . LYS C 1 329 ? -10.76115 23.91282 -8.86643 1.000 12.97638 329 LYS C O 1
ATOM 4055 N N . PHE C 1 330 ? -11.26888 25.88490 -9.86210 1.000 10.48271 330 PHE C N 1
ATOM 4056 C CA . PHE C 1 330 ? -9.88831 26.36322 -9.86382 1.000 12.69560 330 PHE C CA 1
ATOM 4057 C C . PHE C 1 330 ? -9.70674 27.46142 -8.82817 1.000 15.42629 330 PHE C C 1
ATOM 4058 O O . PHE C 1 330 ? -10.39942 28.49208 -8.86705 1.000 14.55422 330 PHE C O 1
ATOM 4066 N N . ASN C 1 331 ? -8.79056 27.22178 -7.89494 1.000 13.76601 331 ASN C N 1
ATOM 4067 C CA . ASN C 1 331 ? -8.31863 28.22123 -6.96202 1.000 13.31179 331 ASN C CA 1
ATOM 4068 C C . ASN C 1 331 ? -9.40724 28.68159 -6.01089 1.000 16.35579 331 ASN C C 1
ATOM 4069 O O . ASN C 1 331 ? -9.36072 29.80286 -5.51631 1.000 17.96012 331 ASN C O 1
ATOM 4074 N N . GLN C 1 332 ? -10.39383 27.83624 -5.74701 1.000 15.69685 332 GLN C N 1
ATOM 4075 C CA . GLN C 1 332 ? -11.46750 28.26596 -4.88475 1.000 19.81721 332 GLN C CA 1
ATOM 4076 C C . GLN C 1 332 ? -11.26293 27.85015 -3.44291 1.000 18.33803 332 GLN C C 1
ATOM 4077 O O . GLN C 1 332 ? -12.01371 28.29241 -2.58617 1.000 22.35941 332 GLN C O 1
ATOM 4083 N N . GLU C 1 333 ? -10.21590 27.09184 -3.13915 1.000 17.87229 333 GLU C N 1
ATOM 4084 C CA . GLU C 1 333 ? -9.98498 26.68913 -1.75954 1.000 17.42902 333 GLU C CA 1
ATOM 4085 C C . GLU C 1 333 ? -9.05072 27.67033 -1.06708 1.000 17.02456 333 GLU C C 1
ATOM 4086 O O . GLU C 1 333 ? -8.23650 28.34815 -1.69585 1.000 21.80948 333 GLU C O 1
ATOM 4092 N N . THR C 1 334 ? -9.14301 27.69167 0.25811 1.000 17.08397 334 THR C N 1
ATOM 4093 C CA . THR C 1 334 ? -8.17233 28.36680 1.11078 1.000 20.23213 334 THR C CA 1
ATOM 4094 C C . THR C 1 334 ? -7.44874 27.39264 2.03242 1.000 22.52698 334 THR C C 1
ATOM 4095 O O . THR C 1 334 ? -6.55990 27.81646 2.77619 1.000 23.19195 334 THR C O 1
ATOM 4099 N N . ASP C 1 335 ? -7.80937 26.11030 2.01121 1.000 23.03257 335 ASP C N 1
ATOM 4100 C CA . ASP C 1 335 ? -7.19674 25.13541 2.90670 1.000 19.85461 335 ASP C CA 1
ATOM 4101 C C . ASP C 1 335 ? -5.67798 25.12766 2.77866 1.000 19.64302 335 ASP C C 1
ATOM 4102 O O . ASP C 1 335 ? -5.11171 25.29020 1.69265 1.000 19.81379 335 ASP C O 1
ATOM 4107 N N . ALA C 1 336 ? -5.02044 24.94884 3.90987 1.000 20.72872 336 ALA C N 1
ATOM 4108 C CA . ALA C 1 336 ? -3.57628 24.77966 3.97913 1.000 21.29738 336 ALA C CA 1
ATOM 4109 C C . ALA C 1 336 ? -2.82747 25.97924 3.42177 1.000 19.23326 336 ALA C C 1
ATOM 4110 O O . ALA C 1 336 ? -1.66409 25.83955 3.03159 1.000 20.96321 336 ALA C O 1
ATOM 4112 N N . ASN C 1 337 ? -3.46065 27.16547 3.42275 1.000 22.40473 337 ASN C N 1
ATOM 4113 C CA . ASN C 1 337 ? -2.88014 28.37052 2.79829 1.000 20.21887 337 ASN C CA 1
ATOM 4114 C C . ASN C 1 337 ? -2.36052 28.07404 1.39938 1.000 19.91775 337 ASN C C 1
ATOM 4115 O O . ASN C 1 337 ? -1.30971 28.57597 0.98403 1.000 20.59882 337 ASN C O 1
ATOM 4120 N N . CYS C 1 338 ? -3.12087 27.28257 0.64973 1.000 17.59382 338 CYS C N 1
ATOM 4121 C CA . CYS C 1 338 ? -2.70303 26.94391 -0.70596 1.000 16.61746 338 CYS C CA 1
ATOM 4122 C C . CYS C 1 338 ? -2.52704 28.19898 -1.56146 1.000 16.96213 338 CYS C C 1
ATOM 4123 O O . CYS C 1 338 ? -3.24900 29.19740 -1.39817 1.000 18.58278 338 CYS C O 1
ATOM 4126 N N . ALA C 1 339 ? -1.52535 28.14907 -2.44887 1.000 16.56874 339 ALA C N 1
ATOM 4127 C CA . ALA C 1 339 ? -1.37302 29.16241 -3.49004 1.000 17.40369 339 ALA C CA 1
ATOM 4128 C C . ALA C 1 339 ? -2.30326 28.89729 -4.65328 1.000 15.49768 339 ALA C C 1
ATOM 4129 O O . ALA C 1 339 ? -2.79781 29.84374 -5.28124 1.000 18.66868 339 ALA C O 1
ATOM 4131 N N . TYR C 1 340 ? -2.51774 27.61724 -4.97849 1.000 14.57857 340 TYR C N 1
ATOM 4132 C CA . TYR C 1 340 ? -3.38933 27.20785 -6.07504 1.000 16.28057 340 TYR C CA 1
ATOM 4133 C C . TYR C 1 340 ? -4.20521 26.00478 -5.62802 1.000 13.78339 340 TYR C C 1
ATOM 4134 O O . TYR C 1 340 ? -3.82231 25.28528 -4.70549 1.000 16.11124 340 TYR C O 1
ATOM 4143 N N . SER C 1 341 ? -5.31933 25.75113 -6.31332 1.000 13.69020 341 SER C N 1
ATOM 4144 C CA . SER C 1 341 ? -6.02580 24.51388 -6.01123 1.000 13.72640 341 SER C CA 1
ATOM 4145 C C . SER C 1 341 ? -6.79334 24.05268 -7.23602 1.000 13.89960 341 SER C C 1
ATOM 4146 O O . SER C 1 341 ? -7.24026 24.86112 -8.05799 1.000 13.75276 341 SER C O 1
ATOM 4149 N N . ILE C 1 342 ? -6.99915 22.74123 -7.30735 1.000 12.24085 342 ILE C N 1
ATOM 4150 C CA . ILE C 1 342 ? -7.95189 22.16310 -8.25127 1.000 14.38568 342 ILE C CA 1
ATOM 4151 C C . ILE C 1 342 ? -8.84591 21.27032 -7.40976 1.000 11.48634 342 ILE C C 1
ATOM 4152 O O . ILE C 1 342 ? -8.35600 20.34211 -6.76433 1.000 13.23210 342 ILE C O 1
ATOM 4157 N N . THR C 1 343 ? -10.14057 21.50985 -7.45581 1.000 11.12324 343 THR C N 1
ATOM 4158 C CA . THR C 1 343 ? -11.08032 20.73601 -6.66202 1.000 13.64244 343 THR C CA 1
ATOM 4159 C C . THR C 1 343 ? -11.97193 19.97082 -7.61630 1.000 12.51598 343 THR C C 1
ATOM 4160 O O . THR C 1 343 ? -12.43924 20.53019 -8.60639 1.000 14.94835 343 THR C O 1
ATOM 4164 N N . PHE C 1 344 ? -12.19009 18.68399 -7.32432 1.000 11.08572 344 PHE C N 1
ATOM 4165 C CA . PHE C 1 344 ? -13.16016 17.88181 -8.06871 1.000 12.26736 344 PHE C CA 1
ATOM 4166 C C . PHE C 1 344 ? -14.31676 17.56092 -7.15111 1.000 14.04084 344 PHE C C 1
ATOM 4167 O O . PHE C 1 344 ? -14.15606 16.77389 -6.19427 1.000 15.51412 344 PHE C O 1
ATOM 4175 N N . ASP C 1 345 ? -15.49225 18.11498 -7.46555 1.000 13.87847 345 ASP C N 1
ATOM 4176 C CA . ASP C 1 345 ? -16.72063 17.70380 -6.80110 1.000 14.65845 345 ASP C CA 1
ATOM 4177 C C . ASP C 1 345 ? -17.39346 16.65749 -7.66925 1.000 13.82926 345 ASP C C 1
ATOM 4178 O O . ASP C 1 345 ? -17.63877 16.88885 -8.85452 1.000 15.47813 345 ASP C O 1
ATOM 4183 N N . PHE C 1 346 ? -17.67465 15.51377 -7.09663 1.000 12.01871 346 PHE C N 1
ATOM 4184 C CA . PHE C 1 346 ? -18.37977 14.45612 -7.79979 1.000 14.62338 346 PHE C CA 1
ATOM 4185 C C . PHE C 1 346 ? -19.69656 14.21306 -7.08442 1.000 13.25361 346 PHE C C 1
ATOM 4186 O O . PHE C 1 346 ? -19.76475 14.22344 -5.84799 1.000 15.85486 346 PHE C O 1
ATOM 4194 N N . GLY C 1 347 ? -20.72415 13.89237 -7.84938 1.000 12.01738 347 GLY C N 1
ATOM 4195 C CA . GLY C 1 347 ? -21.98561 13.59061 -7.21086 1.000 11.33788 347 GLY C CA 1
ATOM 4196 C C . GLY C 1 347 ? -22.94310 12.99077 -8.21771 1.000 10.55403 347 GLY C C 1
ATOM 4197 O O . GLY C 1 347 ? -22.53724 12.54858 -9.29086 1.000 12.74988 347 GLY C O 1
ATOM 4198 N N . TRP C 1 348 ? -24.21465 12.94959 -7.81557 1.000 11.63334 348 TRP C N 1
ATOM 4199 C CA . TRP C 1 348 ? -25.29209 12.50780 -8.69645 1.000 11.34149 348 TRP C CA 1
ATOM 4200 C C . TRP C 1 348 ? -26.60397 13.07510 -8.19633 1.000 15.24393 348 TRP C C 1
ATOM 4201 O O . TRP C 1 348 ? -26.72015 13.52293 -7.04454 1.000 17.29898 348 TRP C O 1
ATOM 4212 N N . GLY C 1 349 ? -27.60064 13.03711 -9.07512 1.000 14.94691 349 GLY C N 1
ATOM 4213 C CA . GLY C 1 349 ? -28.93132 13.49978 -8.73965 1.000 15.81542 349 GLY C CA 1
ATOM 4214 C C . GLY C 1 349 ? -30.02410 12.53032 -9.11693 1.000 15.62506 349 GLY C C 1
ATOM 4215 O O . GLY C 1 349 ? -31.07211 12.52309 -8.48213 1.000 18.05879 349 GLY C O 1
ATOM 4216 N N . LYS C 1 350 ? -29.80619 11.73558 -10.15955 1.000 14.49443 350 LYS C N 1
ATOM 4217 C CA . LYS C 1 350 ? -30.82023 10.78102 -10.58201 1.000 15.67856 350 LYS C CA 1
ATOM 4218 C C . LYS C 1 350 ? -31.11265 9.81812 -9.45025 1.000 14.71446 350 LYS C C 1
ATOM 4219 O O . LYS C 1 350 ? -30.21423 9.44077 -8.68682 1.000 16.03910 350 LYS C O 1
ATOM 4225 N N . VAL C 1 351 ? -32.37759 9.42701 -9.32809 1.000 18.54974 351 VAL C N 1
ATOM 4226 C CA . VAL C 1 351 ? -32.74244 8.47115 -8.28418 1.000 19.22573 351 VAL C CA 1
ATOM 4227 C C . VAL C 1 351 ? -32.32414 7.08074 -8.73229 1.000 20.47592 351 VAL C C 1
ATOM 4228 O O . VAL C 1 351 ? -32.79448 6.58263 -9.76105 1.000 19.22902 351 VAL C O 1
ATOM 4232 N N . TYR C 1 352 ? -31.48066 6.43314 -7.93297 1.000 18.06057 352 TYR C N 1
ATOM 4233 C CA . TYR C 1 352 ? -31.05548 5.06487 -8.17928 1.000 16.86370 352 TYR C CA 1
ATOM 4234 C C . TYR C 1 352 ? -31.61993 4.18452 -7.07777 1.000 20.32676 352 TYR C C 1
ATOM 4235 O O . TYR C 1 352 ? -31.17787 4.26233 -5.92606 1.000 21.41412 352 TYR C O 1
ATOM 4244 N N . LYS C 1 353 ? -32.60281 3.35813 -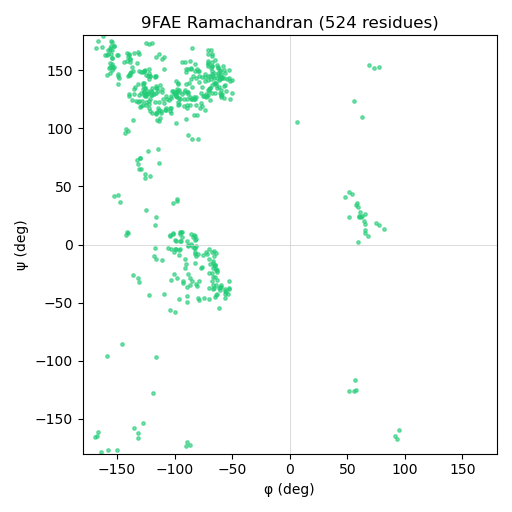7.43197 1.000 19.16757 353 LYS C N 1
ATOM 4245 C CA . LYS C 1 353 ? -33.15092 2.42314 -6.45569 1.000 22.96901 353 LYS C CA 1
ATOM 4246 C C . LYS C 1 353 ? -32.17197 1.27631 -6.21000 1.000 29.07975 353 LYS C C 1
ATOM 4247 O O . LYS C 1 353 ? -31.88247 0.92074 -5.05959 1.000 34.80177 353 LYS C O 1
ATOM 4249 N N . ASP C 1 354 ? -31.63639 0.72812 -7.26119 1.000 23.47568 354 ASP C N 1
ATOM 4250 C CA . ASP C 1 354 ? -30.69272 -0.37922 -7.19896 1.000 26.64488 354 ASP C CA 1
ATOM 4251 C C . ASP C 1 354 ? -29.27690 0.16883 -7.06959 1.000 24.67320 354 ASP C C 1
ATOM 4252 O O . ASP C 1 354 ? -28.90238 1.06525 -7.82763 1.000 23.18351 354 ASP C O 1
ATOM 4257 N N . PRO C 1 355 ? -28.47456 -0.29864 -6.11391 1.000 22.46235 355 PRO C N 1
ATOM 4258 C CA . PRO C 1 355 ? -27.17517 0.34673 -5.87296 1.000 20.26835 355 PRO C CA 1
ATOM 4259 C C . PRO C 1 355 ? -26.19942 0.12943 -7.02304 1.000 24.19468 355 PRO C C 1
ATOM 4260 O O . PRO C 1 355 ? -26.18983 -0.93472 -7.64923 1.000 23.12859 355 PRO C O 1
ATOM 4264 N N . ILE C 1 356 ? -25.40176 1.15895 -7.32398 1.000 18.92019 356 ILE C N 1
ATOM 4265 C CA . ILE C 1 356 ? -24.42055 1.03867 -8.40983 1.000 18.27724 356 ILE C CA 1
ATOM 4266 C C . ILE C 1 356 ? -23.08240 1.62133 -7.98101 1.000 16.94693 356 ILE C C 1
ATOM 4267 O O . ILE C 1 356 ? -23.00202 2.55979 -7.17797 1.000 16.29374 356 ILE C O 1
ATOM 4272 N N . PRO C 1 357 ? -21.99461 1.06761 -8.51478 1.000 16.38530 357 PRO C N 1
ATOM 4273 C CA . PRO C 1 357 ? -20.65089 1.55787 -8.16638 1.000 16.32486 357 PRO C CA 1
ATOM 4274 C C . PRO C 1 357 ? -20.38969 2.97854 -8.64066 1.000 14.60972 357 PRO C C 1
ATOM 4275 O O . PRO C 1 357 ? -20.71974 3.32756 -9.78021 1.000 12.99930 357 PRO C O 1
ATOM 4279 N N . TYR C 1 358 ? -19.72652 3.78044 -7.78075 1.000 13.02475 358 TYR C N 1
ATOM 4280 C CA . TYR C 1 358 ? -19.32522 5.12747 -8.18647 1.000 13.61126 358 TYR C CA 1
ATOM 4281 C C . TYR C 1 358 ? -17.99345 4.99699 -8.91448 1.000 14.44476 358 TYR C C 1
ATOM 4282 O O . TYR C 1 358 ? -16.91116 5.02116 -8.32389 1.000 15.36737 358 TYR C O 1
ATOM 4291 N N . ASP C 1 359 ? -18.08625 4.83260 -10.22270 1.000 12.09286 359 ASP C N 1
ATOM 4292 C CA . ASP C 1 359 ? -16.96876 4.44228 -11.07395 1.000 12.84461 359 ASP C CA 1
ATOM 4293 C C . ASP C 1 359 ? -17.14632 5.27800 -12.34739 1.000 13.65049 359 ASP C C 1
ATOM 4294 O O . ASP C 1 359 ? -17.98512 4.94820 -13.18557 1.000 15.68631 359 ASP C O 1
ATOM 4299 N N . THR C 1 360 ? -16.43015 6.39512 -12.46065 1.000 10.80106 360 THR C N 1
ATOM 4300 C CA . THR C 1 360 ? -16.83972 7.38104 -13.45910 1.000 10.76468 360 THR C CA 1
ATOM 4301 C C . THR C 1 360 ? -16.21936 7.14193 -14.83318 1.000 11.05408 360 THR C C 1
ATOM 4302 O O . THR C 1 360 ? -15.09792 6.63643 -14.98539 1.000 14.78115 360 THR C O 1
ATOM 4306 N N . SER C 1 361 ? -16.96746 7.56320 -15.83992 1.000 10.57496 361 SER C N 1
ATOM 4307 C CA . SER C 1 361 ? -16.38298 7.72938 -17.15854 1.000 9.44696 361 SER C CA 1
ATOM 4308 C C . SER C 1 361 ? -15.32408 8.83547 -17.10737 1.000 11.95508 361 SER C C 1
ATOM 4309 O O . SER C 1 361 ? -15.29568 9.66126 -16.19916 1.000 17.06108 361 SER C O 1
ATOM 4312 N N . SER C 1 362 ? -14.41379 8.81948 -18.07461 1.000 9.86069 362 SER C N 1
ATOM 4313 C CA . SER C 1 362 ? -13.38006 9.83333 -18.10927 1.000 9.17343 362 SER C CA 1
ATOM 4314 C C . SER C 1 362 ? -13.92563 11.17345 -18.61343 1.000 9.06148 362 SER C C 1
ATOM 4315 O O . SER C 1 362 ? -14.74988 11.23525 -19.54876 1.000 10.91717 362 SER C O 1
ATOM 4318 N N . PHE C 1 363 ? -13.41107 12.25612 -18.03884 1.000 9.31836 363 PHE C N 1
ATOM 4319 C CA . PHE C 1 363 ? -13.84814 13.60082 -18.40505 1.000 10.33570 363 PHE C CA 1
ATOM 4320 C C . PHE C 1 363 ? -12.65077 14.43112 -18.83826 1.000 10.69925 363 PHE C C 1
ATOM 4321 O O . PHE C 1 363 ? -11.64670 14.48700 -18.11882 1.000 11.15039 363 PHE C O 1
ATOM 4329 N N . THR C 1 364 ? -12.77058 15.06855 -20.00896 1.000 10.21234 364 THR C N 1
ATOM 4330 C CA . THR C 1 364 ? -11.74890 15.96078 -20.55103 1.000 11.15416 364 THR C CA 1
ATOM 4331 C C . THR C 1 364 ? -12.07587 17.42039 -20.23411 1.000 11.13949 364 THR C C 1
ATOM 4332 O O . THR C 1 364 ? -13.21743 17.85139 -20.35272 1.000 11.05461 364 THR C O 1
ATOM 4336 N N . PHE C 1 365 ? -11.05783 18.19272 -19.85316 1.000 8.97752 365 PHE C N 1
ATOM 4337 C CA . PHE C 1 365 ? -11.28173 19.61628 -19.69527 1.000 8.31581 365 PHE C CA 1
ATOM 4338 C C . PHE C 1 365 ? -9.95958 20.33738 -19.92846 1.000 10.51888 365 PHE C C 1
ATOM 4339 O O . PHE C 1 365 ? -8.90794 19.70687 -20.06452 1.000 11.57933 365 PHE C O 1
ATOM 4347 N N . SER C 1 366 ? -10.03136 21.67042 -20.00257 1.000 10.68937 366 SER C N 1
ATOM 4348 C CA . SER C 1 366 ? -8.81657 22.46836 -20.12018 1.000 10.99882 366 SER C CA 1
ATOM 4349 C C . SER C 1 366 ? -8.95641 23.71800 -19.25658 1.000 12.02683 366 SER C C 1
ATOM 4350 O O . SER C 1 366 ? -10.04794 24.09831 -18.85098 1.000 11.78938 366 SER C O 1
ATOM 4353 N N . TYR C 1 367 ? -7.82368 24.36044 -18.96970 1.000 11.26192 367 TYR C N 1
ATOM 4354 C CA . TYR C 1 367 ? -7.89678 25.61009 -18.22833 1.000 10.67409 367 TYR C CA 1
ATOM 4355 C C . TYR C 1 367 ? -6.67181 26.43576 -18.56840 1.000 12.15588 367 TYR C C 1
ATOM 4356 O O . TYR C 1 367 ? -5.64434 25.91872 -19.02244 1.000 12.41296 367 TYR C O 1
ATOM 4365 N N . ILE C 1 368 ? -6.77593 27.74355 -18.29702 1.000 11.95798 368 ILE C N 1
ATOM 4366 C CA . ILE C 1 368 ? -5.66682 28.65372 -18.52163 1.000 15.10217 368 ILE C CA 1
ATOM 4367 C C . ILE C 1 368 ? -4.60837 28.45887 -17.43921 1.000 14.79520 368 ILE C C 1
ATOM 4368 O O . ILE C 1 368 ? -4.90723 28.49722 -16.24204 1.000 13.15777 368 ILE C O 1
ATOM 4373 N N . ALA C 1 369 ? -3.36099 28.25744 -17.86539 1.000 13.67900 369 ALA C N 1
ATOM 4374 C CA . ALA C 1 369 ? -2.25047 28.01493 -16.94401 1.000 14.14908 369 ALA C CA 1
ATOM 4375 C C . ALA C 1 369 ? -1.68346 29.30682 -16.36004 1.000 17.89333 369 ALA C C 1
ATOM 4376 O O . ALA C 1 369 ? -1.68710 30.36063 -16.99699 1.000 17.46246 369 ALA C O 1
ATOM 4378 N N . GLN C 1 370 ? -1.07009 29.18622 -15.17962 1.000 17.17757 370 GLN C N 1
ATOM 4379 C CA . GLN C 1 370 ? -0.51261 30.36145 -14.50971 1.000 16.65664 370 GLN C CA 1
ATOM 4380 C C . GLN C 1 370 ? 0.58429 31.01640 -15.34136 1.000 19.82722 370 GLN C C 1
ATOM 4381 O O . GLN C 1 370 ? 0.69982 32.25429 -15.37693 1.000 20.89381 370 GLN C O 1
ATOM 4387 N N . GLU C 1 371 ? 1.39752 30.20754 -16.01795 1.000 20.15644 371 GLU C N 1
ATOM 4388 C CA . GLU C 1 371 ? 2.47946 30.72082 -16.84914 1.000 23.04882 371 GLU C CA 1
ATOM 4389 C C . GLU C 1 371 ? 2.81785 29.69688 -17.89435 1.000 22.95290 371 GLU C C 1
ATOM 4390 O O . GLU C 1 371 ? 2.27491 28.59003 -17.85349 1.000 21.49671 371 GLU C O 1
#